Protein AF-0000000067871497 (afdb_homodimer)

InterPro domains:
  IPR001064 Beta/gamma crystallin [PF00030] (25-106)
  IPR001064 Beta/gamma crystallin [PF00030] (115-197)
  IPR001064 Beta/gamma crystallin [PR01367] (61-80)
  IPR001064 Beta/gamma crystallin [PR01367] (81-95)
  IPR001064 Beta/gamma crystallin [PR01367] (116-135)
  IPR001064 Beta/gamma crystallin [PR01367] (175-184)
  IPR001064 Beta/gamma crystallin [PS50915] (24-63)
  IPR001064 Beta/gamma crystallin [PS50915] (64-108)
  IPR001064 Beta/gamma crystallin [PS50915] (156-198)
  IPR001064 Beta/gamma crystallin [SM00247] (25-107)
  IPR001064 Beta/gamma crystallin [SM00247] (115-197)
  IPR011024 Gamma-crystallin-like [SSF49695] (24-198)
  IPR050252 Beta/Gamma-Crystallin [PTHR11818] (3-210)

Foldseek 3Di:
DPDPPPPDPPPPPPPPPVQVLPQWKKKFAQAFQRDHDIDIDRFWDQFCVVVVHPFTFWMATQAAFKKWAQDGRRDHFIWTRDHDIGRGQVSGDQAPPGSGTTIMGGDDWRDPWWKKKFAQAFQNDHDIDIDTPDWWQFCVVVPSHFFTFWMATQHAKKKFAQHGRRGHTIFIDDHDTGRGPVSRPDPGRGTTTMGGDDRCVPNVVPPDDDDPPDPPPPDPDPPDD/DDDPPPDDPPPPPPPPVVQVLPQWWKKFAQAFQRDHDIDIDRFWFQFCVVVVHPFTFWMATQFAFKKWAQHGRRDHFIWTRDHDIGRGQVSGDQAPPGSGTTIMGGDDWRDPWWKKKFAQAFQNDHDIDIDTPDWWQFCVVVPSHFFTFWMATCHAKKKFAQHGRRGHTIFIDDHDTGRGPVSRPDPGRGTTTMGGDDRCVPNVVPPDDDDPPDPPPPDPDPPDD

pLDDT: mean 84.12, std 22.43, range [24.81, 98.75]

Organism: Xenopus laevis (NCBI:txid8355)

Sequence (450 aa):
MSEPQSTPEQMASGKSHGGIGGNYKITLYELENFQGKKCELTGECQNLSEKGLDKVGSIKVESGPWLSFERQSYGGEQFVLEKGDYPRWDTWSNSHRSDYVMSIRPLNIDSAEHKIHLFENAGYNGRKMEIVEEDVPSLWGHGFQDRVSSIKVLNGIWVGYEYPGYRGRQYVFEKNEYQHWNDWEANQPKIQSVRRIRDMQWHKRGCFTGTPAAAPIPAPAPISSMSEPQSTPEQMASGKSHGGIGGNYKITLYELENFQGKKCELTGECQNLSEKGLDKVGSIKVESGPWLSFERQSYGGEQFVLEKGDYPRWDTWSNSHRSDYVMSIRPLNIDSAEHKIHLFENAGYNGRKMEIVEEDVPSLWGHGFQDRVSSIKVLNGIWVGYEYPGYRGRQYVFEKNEYQHWNDWEANQPKIQSVRRIRDMQWHKRGCFTGTPAAAPIPAPAPISS

Radius of gyration: 26.12 Å; Cα contacts (8 Å, |Δi|>4): 1152; chains: 2; bounding box: 111×98×59 Å

Structure (mmCIF, N/CA/C/O backbone):
data_AF-0000000067871497-model_v1
#
loop_
_entity.id
_entity.type
_entity.pdbx_description
1 polymer 'Beta-crystallin B3'
#
loop_
_atom_site.group_PDB
_atom_site.id
_atom_site.type_symbol
_atom_site.label_atom_id
_atom_site.label_alt_id
_atom_site.label_comp_id
_atom_site.label_asym_id
_atom_site.label_entity_id
_atom_site.label_seq_id
_atom_site.pdbx_PDB_ins_code
_atom_site.Cartn_x
_atom_site.Cartn_y
_atom_site.Cartn_z
_atom_site.occupancy
_atom_site.B_iso_or_equiv
_atom_site.auth_seq_id
_atom_site.auth_comp_id
_atom_site.auth_asym_id
_atom_site.auth_atom_id
_atom_site.pdbx_PDB_model_num
ATOM 1 N N . MET A 1 1 ? 47.438 -45.906 -22.75 1 28.06 1 MET A N 1
ATOM 2 C CA . MET A 1 1 ? 46.156 -46.594 -22.469 1 28.06 1 MET A CA 1
ATOM 3 C C . MET A 1 1 ? 45.5 -45.969 -21.234 1 28.06 1 MET A C 1
ATOM 5 O O . MET A 1 1 ? 45.469 -46.594 -20.172 1 28.06 1 MET A O 1
ATOM 9 N N . SER A 1 2 ? 45.688 -44.656 -21 1 33.44 2 SER A N 1
ATOM 10 C CA . SER A 1 2 ? 45.312 -43.812 -19.859 1 33.44 2 SER A CA 1
ATOM 11 C C . SER A 1 2 ? 43.812 -43.875 -19.594 1 33.44 2 SER A C 1
ATOM 13 O O . SER A 1 2 ? 43 -43.781 -20.531 1 33.44 2 SER A O 1
ATOM 15 N N . GLU A 1 3 ? 43.375 -44.562 -18.5 1 34 3 GLU A N 1
ATOM 16 C CA . GLU A 1 3 ? 42.031 -44.875 -18.062 1 34 3 GLU A CA 1
ATOM 17 C C . GLU A 1 3 ? 41.188 -43.594 -17.859 1 34 3 GLU A C 1
ATOM 19 O O . GLU A 1 3 ? 41.625 -42.656 -17.203 1 34 3 GLU A O 1
ATOM 24 N N . PRO A 1 4 ? 40.219 -43.25 -18.734 1 35.59 4 PRO A N 1
ATOM 25 C CA . PRO A 1 4 ? 39.406 -42.062 -18.672 1 35.59 4 PRO A CA 1
ATOM 26 C C . PRO A 1 4 ? 38.625 -41.969 -17.359 1 35.59 4 PRO A C 1
ATOM 28 O O . PRO A 1 4 ? 38.062 -42.938 -16.906 1 35.59 4 PRO A O 1
ATOM 31 N N . GLN A 1 5 ? 39.094 -41.25 -16.328 1 32.62 5 GLN A N 1
ATOM 32 C CA . GLN A 1 5 ? 38.438 -41.062 -15.023 1 32.62 5 GLN A CA 1
ATOM 33 C C . GLN A 1 5 ? 37.031 -40.562 -15.18 1 32.62 5 GLN A C 1
ATOM 35 O O . GLN A 1 5 ? 36.781 -39.562 -15.852 1 32.62 5 GLN A O 1
ATOM 40 N N . SER A 1 6 ? 36 -41.438 -15.148 1 31.33 6 SER A N 1
ATOM 41 C CA . SER A 1 6 ? 34.562 -41.25 -15.195 1 31.33 6 SER A CA 1
ATOM 42 C C . SER A 1 6 ? 34.094 -40.281 -14.109 1 31.33 6 SER A C 1
ATOM 44 O O . SER A 1 6 ? 34.406 -40.5 -12.93 1 31.33 6 SER A O 1
ATOM 46 N N . THR A 1 7 ? 34.156 -38.969 -14.344 1 31.22 7 THR A N 1
ATOM 47 C CA . THR A 1 7 ? 33.719 -37.969 -13.391 1 31.22 7 THR A CA 1
ATOM 48 C C . THR A 1 7 ? 32.312 -38.281 -12.844 1 31.22 7 THR A C 1
ATOM 50 O O . THR A 1 7 ? 31.406 -38.562 -13.617 1 31.22 7 THR A O 1
ATOM 53 N N . PRO A 1 8 ? 32.125 -38.625 -11.508 1 30.03 8 PRO A N 1
ATOM 54 C CA . PRO A 1 8 ? 30.859 -39 -10.875 1 30.03 8 PRO A CA 1
ATOM 55 C C . PRO A 1 8 ? 29.766 -37.969 -11.094 1 30.03 8 PRO A C 1
ATOM 57 O O . PRO A 1 8 ? 30.062 -36.781 -11.273 1 30.03 8 PRO A O 1
ATOM 60 N N . GLU A 1 9 ? 28.609 -38.312 -11.719 1 27.06 9 GLU A N 1
ATOM 61 C CA . GLU A 1 9 ? 27.328 -37.625 -11.898 1 27.06 9 GLU A CA 1
ATOM 62 C C . GLU A 1 9 ? 26.781 -37.125 -10.57 1 27.06 9 GLU A C 1
ATOM 64 O O . GLU A 1 9 ? 26.484 -37.906 -9.672 1 27.06 9 GLU A O 1
ATOM 69 N N . GLN A 1 10 ? 27.297 -36 -9.977 1 27.75 10 GLN A N 1
ATOM 70 C CA . GLN A 1 10 ? 26.719 -35.406 -8.773 1 27.75 10 GLN A CA 1
ATOM 71 C C . GLN A 1 10 ? 25.203 -35.344 -8.875 1 27.75 10 GLN A C 1
ATOM 73 O O . GLN A 1 10 ? 24.656 -34.844 -9.859 1 27.75 10 GLN A O 1
ATOM 78 N N . MET A 1 11 ? 24.469 -36.219 -8.188 1 24.81 11 MET A N 1
ATOM 79 C CA . MET A 1 11 ? 23.031 -36.25 -7.973 1 24.81 11 MET A CA 1
ATOM 80 C C . MET A 1 11 ? 22.5 -34.906 -7.52 1 24.81 11 MET A C 1
ATOM 82 O O . MET A 1 11 ? 23.031 -34.312 -6.57 1 24.81 11 MET A O 1
ATOM 86 N N . ALA A 1 12 ? 22 -34.062 -8.359 1 29.12 12 ALA A N 1
ATOM 87 C CA . ALA A 1 12 ? 21.203 -32.844 -8.078 1 29.12 12 ALA A CA 1
ATOM 88 C C . ALA A 1 12 ? 20.125 -33.156 -7.047 1 29.12 12 ALA A C 1
ATOM 90 O O . ALA A 1 12 ? 19.141 -33.844 -7.34 1 29.12 12 ALA A O 1
ATOM 91 N N . SER A 1 13 ? 20.469 -33.562 -5.824 1 29.59 13 SER A N 1
ATOM 92 C CA . SER A 1 13 ? 19.391 -33.656 -4.844 1 29.59 13 SER A CA 1
ATOM 93 C C . SER A 1 13 ? 18.578 -32.344 -4.797 1 29.59 13 SER A C 1
ATOM 95 O O . SER A 1 13 ? 19.062 -31.344 -4.281 1 29.59 13 SER A O 1
ATOM 97 N N . GLY A 1 14 ? 18.016 -31.906 -5.801 1 28.64 14 GLY A N 1
ATOM 98 C CA . GLY A 1 14 ? 17.047 -30.844 -5.641 1 28.64 14 GLY A CA 1
ATOM 99 C C . GLY A 1 14 ? 16.062 -31.109 -4.512 1 28.64 14 GLY A C 1
ATOM 100 O O . GLY A 1 14 ? 15.219 -32 -4.605 1 28.64 14 GLY A O 1
ATOM 101 N N . LYS A 1 15 ? 16.562 -31.188 -3.25 1 31.14 15 LYS A N 1
ATOM 102 C CA . LYS A 1 15 ? 15.617 -31.266 -2.133 1 31.14 15 LYS A CA 1
ATOM 103 C C . LYS A 1 15 ? 14.375 -30.422 -2.406 1 31.14 15 LYS A C 1
ATOM 105 O O . LYS A 1 15 ? 14.461 -29.219 -2.619 1 31.14 15 LYS A O 1
ATOM 110 N N . SER A 1 16 ? 13.391 -31.031 -2.965 1 32.53 16 SER A N 1
ATOM 111 C CA . SER A 1 16 ? 12.023 -30.531 -2.895 1 32.53 16 SER A CA 1
ATOM 112 C C . SER A 1 16 ? 11.625 -30.219 -1.457 1 32.53 16 SER A C 1
ATOM 114 O O . SER A 1 16 ? 11.492 -31.141 -0.636 1 32.53 16 SER A O 1
ATOM 116 N N . HIS A 1 17 ? 12.383 -29.5 -0.646 1 32.72 17 HIS A N 1
ATOM 117 C CA . HIS A 1 17 ? 11.797 -29.109 0.633 1 32.72 17 HIS A CA 1
ATOM 118 C C . HIS A 1 17 ? 10.281 -29 0.528 1 32.72 17 HIS A C 1
ATOM 120 O O . HIS A 1 17 ? 9.766 -28.203 -0.27 1 32.72 17 HIS A O 1
ATOM 126 N N . GLY A 1 18 ? 9.562 -30.094 0.738 1 33.31 18 GLY A N 1
ATOM 127 C CA . GLY A 1 18 ? 8.125 -30.219 0.965 1 33.31 18 GLY A CA 1
ATOM 128 C C . GLY A 1 18 ? 7.59 -29.188 1.944 1 33.31 18 GLY A C 1
ATOM 129 O O . GLY A 1 18 ? 7.52 -29.453 3.148 1 33.31 18 GLY A O 1
ATOM 130 N N . GLY A 1 19 ? 8.094 -28.047 2.188 1 36.47 19 GLY A N 1
ATOM 131 C CA . GLY A 1 19 ? 7.387 -27.125 3.059 1 36.47 19 GLY A CA 1
ATOM 132 C C . GLY A 1 19 ? 5.879 -27.266 2.969 1 36.47 19 GLY A C 1
ATOM 133 O O . GLY A 1 19 ? 5.359 -27.859 2.027 1 36.47 19 GLY A O 1
ATOM 134 N N . ILE A 1 20 ? 5.109 -27.156 4.117 1 42.38 20 ILE A N 1
ATOM 135 C CA . ILE A 1 20 ? 3.65 -27.125 4.047 1 42.38 20 ILE A CA 1
ATOM 136 C C . ILE A 1 20 ? 3.211 -26.516 2.719 1 42.38 20 ILE A C 1
ATOM 138 O O . ILE A 1 20 ? 3.422 -25.328 2.479 1 42.38 20 ILE A O 1
ATOM 142 N N . GLY A 1 21 ? 3.523 -27 1.634 1 49.25 21 GLY A N 1
ATOM 143 C CA . GLY A 1 21 ? 3.221 -26.688 0.246 1 49.25 21 GLY A CA 1
ATOM 144 C C . GLY A 1 21 ? 1.86 -26.047 0.062 1 49.25 21 GLY A C 1
ATOM 145 O O . GLY A 1 21 ? 0.841 -26.734 0.018 1 49.25 21 GLY A O 1
ATOM 146 N N . GLY A 1 22 ? 1.587 -25 0.754 1 59.25 22 GLY A N 1
ATOM 147 C CA . GLY A 1 22 ? 0.305 -24.328 0.605 1 59.25 22 GLY A CA 1
ATOM 148 C C . GLY A 1 22 ? -0.229 -24.375 -0.814 1 59.25 22 GLY A C 1
ATOM 149 O O . GLY A 1 22 ? 0.525 -24.609 -1.76 1 59.25 22 GLY A O 1
ATOM 150 N N . ASN A 1 23 ? -1.422 -24.797 -1.04 1 82.75 23 ASN A N 1
ATOM 151 C CA . ASN A 1 23 ? -2.178 -24.828 -2.287 1 82.75 23 ASN A CA 1
ATOM 152 C C . ASN A 1 23 ? -2.178 -23.469 -2.969 1 82.75 23 ASN A C 1
ATOM 154 O O . ASN A 1 23 ? -2.82 -22.531 -2.492 1 82.75 23 ASN A O 1
ATOM 158 N N . TYR A 1 24 ? -1.081 -23.203 -3.824 1 94.56 24 TYR A N 1
ATOM 159 C CA . TYR A 1 24 ? -1.04 -21.969 -4.613 1 94.56 24 TYR A CA 1
ATOM 160 C C . TYR A 1 24 ? -1.771 -22.156 -5.938 1 94.56 24 TYR A C 1
ATOM 162 O O . TYR A 1 24 ? -1.688 -23.203 -6.562 1 94.56 24 TYR A O 1
ATOM 170 N N . LYS A 1 25 ? -2.51 -21.172 -6.309 1 97.5 25 LYS A N 1
ATOM 171 C CA . LYS A 1 25 ? -3.24 -21.219 -7.57 1 97.5 25 LYS A CA 1
ATOM 172 C C . LYS A 1 25 ? -3.428 -19.812 -8.141 1 97.5 25 LYS A C 1
ATOM 174 O O . LYS A 1 25 ? -3.912 -18.906 -7.445 1 97.5 25 LYS A O 1
ATOM 179 N N . ILE A 1 26 ? -3.01 -19.609 -9.328 1 98.06 26 ILE A N 1
ATOM 180 C CA . ILE A 1 26 ? -3.117 -18.328 -10 1 98.06 26 ILE A CA 1
ATOM 181 C C . ILE A 1 26 ? -3.488 -18.531 -11.469 1 98.06 26 ILE A C 1
ATOM 183 O O . ILE A 1 26 ? -3.027 -19.484 -12.102 1 98.06 26 ILE A O 1
ATOM 187 N N . THR A 1 27 ? -4.359 -17.703 -12 1 98.75 27 THR A N 1
ATOM 188 C CA . THR A 1 27 ? -4.73 -17.734 -13.414 1 98.75 27 THR A CA 1
ATOM 189 C C . THR A 1 27 ? -4.359 -16.422 -14.094 1 98.75 27 THR A C 1
ATOM 191 O O . THR A 1 27 ? -4.746 -15.352 -13.641 1 98.75 27 THR A O 1
ATOM 194 N N . LEU A 1 28 ? -3.596 -16.516 -15.172 1 98.62 28 LEU A N 1
ATOM 195 C CA . LEU A 1 28 ? -3.182 -15.367 -15.969 1 98.62 28 LEU A CA 1
ATOM 196 C C . LEU A 1 28 ? -3.928 -15.328 -17.297 1 98.62 28 LEU A C 1
ATOM 198 O O . LEU A 1 28 ? -4.137 -16.375 -17.922 1 98.62 28 LEU A O 1
ATOM 202 N N . TYR A 1 29 ? -4.34 -14.156 -17.672 1 98.5 29 TYR A N 1
ATOM 203 C CA . TYR A 1 29 ? -5.066 -13.984 -18.922 1 98.5 29 TYR A CA 1
ATOM 204 C C . TYR A 1 29 ? -4.312 -13.062 -19.875 1 98.5 29 TYR A C 1
ATOM 206 O O . TYR A 1 29 ? -3.689 -12.094 -19.438 1 98.5 29 TYR A O 1
ATOM 214 N N . GLU A 1 30 ? -4.477 -13.305 -21.141 1 97.31 30 GLU A N 1
ATOM 215 C CA . GLU A 1 30 ? -3.799 -12.547 -22.188 1 97.31 30 GLU A CA 1
ATOM 216 C C . GLU A 1 30 ? -4.363 -11.133 -22.297 1 97.31 30 GLU A C 1
ATOM 218 O O . GLU A 1 30 ? -3.621 -10.18 -22.547 1 97.31 30 GLU A O 1
ATOM 223 N N . LEU A 1 31 ? -5.641 -10.977 -22.156 1 97.75 31 LEU A N 1
ATOM 224 C CA . LEU A 1 31 ? -6.301 -9.688 -22.328 1 97.75 31 LEU A CA 1
ATOM 225 C C . LEU A 1 31 ? -6.824 -9.156 -21 1 97.75 31 LEU A C 1
ATOM 227 O O . LEU A 1 31 ? -6.852 -9.883 -20 1 97.75 31 LEU A O 1
ATOM 231 N N . GLU A 1 32 ? -7.184 -7.887 -20.938 1 97.88 32 GLU A N 1
ATOM 232 C CA . GLU A 1 32 ? -7.766 -7.27 -19.75 1 97.88 32 GLU A CA 1
ATOM 233 C C . GLU A 1 32 ? -9.125 -7.875 -19.422 1 97.88 32 GLU A C 1
ATOM 235 O O . GLU A 1 32 ? -9.75 -8.516 -20.281 1 97.88 32 GLU A O 1
ATOM 240 N N . ASN A 1 33 ? -9.523 -7.801 -18.219 1 98.31 33 ASN A N 1
ATOM 241 C CA . ASN A 1 33 ? -10.828 -8.211 -17.719 1 98.31 33 ASN A CA 1
ATOM 242 C C . ASN A 1 33 ? -11.062 -9.703 -17.906 1 98.31 33 ASN A C 1
ATOM 244 O O . ASN A 1 33 ? -12.156 -10.133 -18.281 1 98.31 33 ASN A O 1
ATOM 248 N N . PHE A 1 34 ? -10 -10.367 -17.766 1 98.19 34 PHE A N 1
ATOM 249 C CA . PHE A 1 34 ? -10.016 -11.828 -17.688 1 98.19 34 PHE A CA 1
ATOM 250 C C . PHE A 1 34 ? -10.523 -12.438 -18.984 1 98.19 34 PHE A C 1
ATOM 252 O O . PHE A 1 34 ? -11.336 -13.367 -18.969 1 98.19 34 PHE A O 1
ATOM 259 N N . GLN A 1 35 ? -10.172 -11.852 -20.016 1 98.06 35 GLN A N 1
ATOM 260 C CA . GLN A 1 35 ? -10.539 -12.328 -21.359 1 98.06 35 GLN A CA 1
ATOM 261 C C . GLN A 1 35 ? -9.336 -12.906 -22.078 1 98.06 35 GLN A C 1
ATOM 263 O O . GLN A 1 35 ? -8.195 -12.742 -21.641 1 98.06 35 GLN A O 1
ATOM 268 N N . GLY A 1 36 ? -9.586 -13.781 -23.141 1 97.12 36 GLY A N 1
ATOM 269 C CA . GLY A 1 36 ? -8.539 -14.336 -23.984 1 97.12 36 GLY A CA 1
ATOM 270 C C . GLY A 1 36 ? -7.973 -15.641 -23.453 1 97.12 36 GLY A C 1
ATOM 271 O O . GLY A 1 36 ? -8.586 -16.281 -22.609 1 97.12 36 GLY A O 1
ATOM 272 N N . LYS A 1 37 ? -6.789 -15.984 -24 1 96.69 37 LYS A N 1
ATOM 273 C CA . LYS A 1 37 ? -6.102 -17.203 -23.562 1 96.69 37 LYS A CA 1
ATOM 274 C C . LYS A 1 37 ? -5.738 -17.109 -22.078 1 96.69 37 LYS A C 1
ATOM 276 O O . LYS A 1 37 ? -5.359 -16.047 -21.594 1 96.69 37 LYS A O 1
ATOM 281 N N . LYS A 1 38 ? -5.871 -18.172 -21.422 1 96.81 38 LYS A N 1
ATOM 282 C CA . LYS A 1 38 ? -5.527 -18.172 -20 1 96.81 38 LYS A CA 1
ATOM 283 C C . LYS A 1 38 ? -4.512 -19.25 -19.672 1 96.81 38 LYS A C 1
ATOM 285 O O . LYS A 1 38 ? -4.344 -20.203 -20.438 1 96.81 38 LYS A O 1
ATOM 290 N N . CYS A 1 39 ? -3.814 -19.109 -18.625 1 97.25 39 CYS A N 1
ATOM 291 C CA . CYS A 1 39 ? -2.836 -20.047 -18.094 1 97.25 39 CYS A CA 1
ATOM 292 C C . CYS A 1 39 ? -2.992 -20.188 -16.578 1 97.25 39 CYS A C 1
ATOM 294 O O . CYS A 1 39 ? -2.967 -19.188 -15.859 1 97.25 39 CYS A O 1
ATOM 296 N N . GLU A 1 40 ? -3.191 -21.359 -16.141 1 97.5 40 GLU A N 1
ATOM 297 C CA . GLU A 1 40 ? -3.305 -21.641 -14.711 1 97.5 40 GLU A CA 1
ATOM 298 C C . GLU A 1 40 ? -1.997 -22.188 -14.148 1 97.5 40 GLU A C 1
ATOM 300 O O . GLU A 1 40 ? -1.411 -23.109 -14.719 1 97.5 40 GLU A O 1
ATOM 305 N N . LEU A 1 41 ? -1.566 -21.641 -13.094 1 97.69 41 LEU A N 1
ATOM 306 C CA . LEU A 1 41 ? -0.314 -22.078 -12.492 1 97.69 41 LEU A CA 1
ATOM 307 C C . LEU A 1 41 ? -0.515 -22.422 -11.023 1 97.69 41 LEU A C 1
ATOM 309 O O . LEU A 1 41 ? -1.299 -21.766 -10.328 1 97.69 41 LEU A O 1
ATOM 313 N N . THR A 1 42 ? 0.185 -23.406 -10.531 1 97.25 42 THR A N 1
ATOM 314 C CA . THR A 1 42 ? 0.222 -23.781 -9.117 1 97.25 42 THR A CA 1
ATOM 315 C C . THR A 1 42 ? 1.648 -23.719 -8.586 1 97.25 42 THR A C 1
ATOM 317 O O . THR A 1 42 ? 1.882 -23.969 -7.398 1 97.25 42 THR A O 1
ATOM 320 N N . GLY A 1 43 ? 2.541 -23.406 -9.438 1 96.75 43 GLY A N 1
ATOM 321 C CA . GLY A 1 43 ? 3.949 -23.266 -9.102 1 96.75 43 GLY A CA 1
ATOM 322 C C . GLY A 1 43 ? 4.648 -22.188 -9.922 1 96.75 43 GLY A C 1
ATOM 323 O O . GLY A 1 43 ? 4.004 -21.469 -10.688 1 96.75 43 GLY A O 1
ATOM 324 N N . GLU A 1 44 ? 5.867 -22.109 -9.758 1 97.56 44 GLU A N 1
ATOM 325 C CA . GLU A 1 44 ? 6.625 -21.016 -10.359 1 97.56 44 GLU A CA 1
ATOM 326 C C . GLU A 1 44 ? 6.719 -21.188 -11.875 1 97.56 44 GLU A C 1
ATOM 328 O O . GLU A 1 44 ? 6.566 -22.297 -12.391 1 97.56 44 GLU A O 1
ATOM 333 N N . CYS A 1 45 ? 6.887 -20.188 -12.562 1 98.19 45 CYS A N 1
ATOM 334 C CA . CYS A 1 45 ? 7.125 -20.125 -14 1 98.19 45 CYS A CA 1
ATOM 335 C C . CYS A 1 45 ? 8.125 -19.031 -14.344 1 98.19 45 CYS A C 1
ATOM 337 O O . CYS A 1 45 ? 7.84 -17.844 -14.172 1 98.19 45 CYS A O 1
ATOM 339 N N . GLN A 1 46 ? 9.258 -19.359 -14.914 1 97.88 46 GLN A N 1
ATOM 340 C CA . GLN A 1 46 ? 10.344 -18.438 -15.188 1 97.88 46 GLN A CA 1
ATOM 341 C C . GLN A 1 46 ? 10.125 -17.688 -16.5 1 97.88 46 GLN A C 1
ATOM 343 O O . GLN A 1 46 ? 10.781 -16.688 -16.766 1 97.88 46 GLN A O 1
ATOM 348 N N . ASN A 1 47 ? 9.273 -18.281 -17.359 1 97.94 47 ASN A N 1
ATOM 349 C CA . ASN A 1 47 ? 8.953 -17.703 -18.656 1 97.94 47 ASN A CA 1
ATOM 350 C C . ASN A 1 47 ? 7.516 -18 -19.062 1 97.94 47 ASN A C 1
ATOM 352 O O . ASN A 1 47 ? 7.223 -19.062 -19.609 1 97.94 47 ASN A O 1
ATOM 356 N N . LEU A 1 48 ? 6.699 -16.984 -18.969 1 97.19 48 LEU A N 1
ATOM 357 C CA . LEU A 1 48 ? 5.273 -17.172 -19.188 1 97.19 48 LEU A CA 1
ATOM 358 C C . LEU A 1 48 ? 4.992 -17.422 -20.672 1 97.19 48 LEU A C 1
ATOM 360 O O . LEU A 1 48 ? 3.957 -17.984 -21.031 1 97.19 48 LEU A O 1
ATOM 364 N N . SER A 1 49 ? 5.891 -17.016 -21.547 1 95.12 49 SER A N 1
ATOM 365 C CA . SER A 1 49 ? 5.719 -17.25 -22.969 1 95.12 49 SER A CA 1
ATOM 366 C C . SER A 1 49 ? 5.738 -18.75 -23.281 1 95.12 49 SER A C 1
ATOM 368 O O . SER A 1 49 ? 5.113 -19.188 -24.25 1 95.12 49 SER A O 1
ATOM 370 N N . GLU A 1 50 ? 6.473 -19.484 -22.516 1 95.06 50 GLU A N 1
ATOM 371 C CA . GLU A 1 50 ? 6.551 -20.922 -22.703 1 95.06 50 GLU A CA 1
ATOM 372 C C . GLU A 1 50 ? 5.207 -21.594 -22.406 1 95.06 50 GLU A C 1
ATOM 374 O O . GLU A 1 50 ? 4.969 -22.734 -22.828 1 95.06 50 GLU A O 1
ATOM 379 N N . LYS A 1 51 ? 4.422 -20.891 -21.688 1 93.69 51 LYS A N 1
ATOM 380 C CA . LYS A 1 51 ? 3.096 -21.406 -21.375 1 93.69 51 LYS A CA 1
ATOM 381 C C . LYS A 1 51 ? 2.051 -20.875 -22.344 1 93.69 51 LYS A C 1
ATOM 383 O O . LYS A 1 51 ? 0.851 -21.078 -22.156 1 93.69 51 LYS A O 1
ATOM 388 N N . GLY A 1 52 ? 2.539 -20.141 -23.375 1 91.44 52 GLY A N 1
ATOM 389 C CA . GLY A 1 52 ? 1.648 -19.688 -24.422 1 91.44 52 GLY A CA 1
ATOM 390 C C . GLY A 1 52 ? 1.131 -18.266 -24.203 1 91.44 52 GLY A C 1
ATOM 391 O O . GLY A 1 52 ? 0.228 -17.812 -24.906 1 91.44 52 GLY A O 1
ATOM 392 N N . LEU A 1 53 ? 1.589 -17.578 -23.188 1 93.94 53 LEU A N 1
ATOM 393 C CA . LEU A 1 53 ? 1.141 -16.219 -22.906 1 93.94 53 LEU A CA 1
ATOM 394 C C . LEU A 1 53 ? 2.236 -15.203 -23.234 1 93.94 53 LEU A C 1
ATOM 396 O O . LEU A 1 53 ? 3.195 -15.062 -22.469 1 93.94 53 LEU A O 1
ATOM 400 N N . ASP A 1 54 ? 2.072 -14.508 -24.328 1 90.31 54 ASP A N 1
ATOM 401 C CA . ASP A 1 54 ? 3.053 -13.492 -24.719 1 90.31 54 ASP A CA 1
ATOM 402 C C . ASP A 1 54 ? 2.855 -12.211 -23.922 1 90.31 54 ASP A C 1
ATOM 404 O O . ASP A 1 54 ? 3.799 -11.438 -23.734 1 90.31 54 ASP A O 1
ATOM 408 N N . LYS A 1 55 ? 1.638 -12.031 -23.531 1 95.06 55 LYS A N 1
ATOM 409 C CA . LYS A 1 55 ? 1.294 -10.852 -22.734 1 95.06 55 LYS A CA 1
ATOM 410 C C . LYS A 1 55 ? 0.263 -11.188 -21.672 1 95.06 55 LYS A C 1
ATOM 412 O O . LYS A 1 55 ? -0.592 -12.055 -21.875 1 95.06 55 LYS A O 1
ATOM 417 N N . VAL A 1 56 ? 0.466 -10.555 -20.578 1 97.88 56 VAL A N 1
ATOM 418 C CA . VAL A 1 56 ? -0.512 -10.734 -19.516 1 97.88 56 VAL A CA 1
ATOM 419 C C . VAL A 1 56 ? -1.334 -9.453 -19.344 1 97.88 56 VAL A C 1
ATOM 421 O O . VAL A 1 56 ? -0.778 -8.375 -19.125 1 97.88 56 VAL A O 1
ATOM 424 N N . GLY A 1 57 ? -2.648 -9.617 -19.453 1 98 57 GLY A N 1
ATOM 425 C CA . GLY A 1 57 ? -3.508 -8.453 -19.359 1 98 57 GLY A CA 1
ATOM 426 C C . GLY A 1 57 ? -4.285 -8.383 -18.062 1 98 57 GLY A C 1
ATOM 427 O O . GLY A 1 57 ? -4.738 -7.309 -17.656 1 98 57 GLY A O 1
ATOM 428 N N . SER A 1 58 ? -4.547 -9.508 -17.484 1 98.62 58 SER A N 1
ATOM 429 C CA . SER A 1 58 ? -5.266 -9.578 -16.219 1 98.62 58 SER A CA 1
ATOM 430 C C . SER A 1 58 ? -4.891 -10.836 -15.445 1 98.62 58 SER A C 1
ATOM 432 O O . SER A 1 58 ? -4.34 -11.781 -16.016 1 98.62 58 SER A O 1
ATOM 434 N N . ILE A 1 59 ? -5.113 -10.828 -14.164 1 98.62 59 ILE A N 1
ATOM 435 C CA . ILE A 1 59 ? -4.648 -11.906 -13.305 1 98.62 59 ILE A CA 1
ATOM 436 C C . ILE A 1 59 ? -5.695 -12.188 -12.227 1 98.62 59 ILE A C 1
ATOM 438 O O . ILE A 1 59 ? -6.262 -11.258 -11.648 1 98.62 59 ILE A O 1
ATOM 442 N N . LYS A 1 60 ? -5.934 -13.414 -11.984 1 98.31 60 LYS A N 1
ATOM 443 C CA . LYS A 1 60 ? -6.73 -13.852 -10.844 1 98.31 60 LYS A CA 1
ATOM 444 C C . LYS A 1 60 ? -5.898 -14.703 -9.883 1 98.31 60 LYS A C 1
ATOM 446 O O . LYS A 1 60 ? -5.375 -15.75 -10.273 1 98.31 60 LYS A O 1
ATOM 451 N N . VAL A 1 61 ? -5.77 -14.234 -8.68 1 97.5 61 VAL A N 1
ATOM 452 C CA . VAL A 1 61 ? -5.09 -15.023 -7.66 1 97.5 61 VAL A CA 1
ATOM 453 C C . VAL A 1 61 ? -6.117 -15.727 -6.777 1 97.5 61 VAL A C 1
ATOM 455 O O . VAL A 1 61 ? -6.793 -15.094 -5.969 1 97.5 61 VAL A O 1
ATOM 458 N N . GLU A 1 62 ? -6.203 -16.984 -6.922 1 95.12 62 GLU A N 1
ATOM 459 C CA . GLU A 1 62 ? -7.148 -17.766 -6.133 1 95.12 62 GLU A CA 1
ATOM 460 C C . GLU A 1 62 ? -6.543 -18.172 -4.789 1 95.12 62 GLU A C 1
ATOM 462 O O . GLU A 1 62 ? -7.242 -18.188 -3.773 1 95.12 62 GLU A O 1
ATOM 467 N N . SER A 1 63 ? -5.391 -18.547 -4.801 1 93.88 63 SER A N 1
ATOM 468 C CA . SER A 1 63 ? -4.617 -18.875 -3.607 1 93.88 63 SER A CA 1
ATOM 469 C C . SER A 1 63 ? -3.203 -18.312 -3.695 1 93.88 63 SER A C 1
ATOM 471 O O . SER A 1 63 ? -2.475 -18.609 -4.648 1 93.88 63 SER A O 1
ATOM 473 N N . GLY A 1 64 ? -2.812 -17.484 -2.74 1 93 64 GLY A N 1
ATOM 474 C CA . GLY A 1 64 ? -1.522 -16.812 -2.746 1 93 64 GLY A CA 1
ATOM 475 C C . GLY A 1 64 ? -0.937 -16.641 -1.358 1 93 64 GLY A C 1
ATOM 476 O O . GLY A 1 64 ? -1.34 -17.312 -0.415 1 93 64 GLY A O 1
ATOM 477 N N . PRO A 1 65 ? -0.066 -15.633 -1.341 1 95.5 65 PRO A N 1
ATOM 478 C CA . PRO A 1 65 ? 0.368 -14.594 -2.279 1 95.5 65 PRO A CA 1
ATOM 479 C C . PRO A 1 65 ? 1.396 -15.102 -3.287 1 95.5 65 PRO A C 1
ATOM 481 O O . PRO A 1 65 ? 2.053 -16.109 -3.045 1 95.5 65 PRO A O 1
ATOM 484 N N . TRP A 1 66 ? 1.495 -14.359 -4.48 1 97.94 66 TRP A N 1
ATOM 485 C CA . TRP A 1 66 ? 2.463 -14.609 -5.543 1 97.94 66 TRP A CA 1
ATOM 486 C C . TRP A 1 66 ? 3.371 -13.398 -5.746 1 97.94 66 TRP A C 1
ATOM 488 O O . TRP A 1 66 ? 3.051 -12.297 -5.305 1 97.94 66 TRP A O 1
ATOM 498 N N . LEU A 1 67 ? 4.512 -13.609 -6.285 1 98.31 67 LEU A N 1
ATOM 499 C CA . LEU A 1 67 ? 5.398 -12.547 -6.738 1 98.31 67 LEU A CA 1
ATOM 500 C C . LEU A 1 67 ? 5.602 -12.625 -8.25 1 98.31 67 LEU A C 1
ATOM 502 O O . LEU A 1 67 ? 6.02 -13.656 -8.773 1 98.31 67 LEU A O 1
ATOM 506 N N . SER A 1 68 ? 5.203 -11.594 -8.945 1 98.38 68 SER A N 1
ATOM 507 C CA . SER A 1 68 ? 5.406 -11.531 -10.391 1 98.38 68 SER A CA 1
ATOM 508 C C . SER A 1 68 ? 6.527 -10.555 -10.742 1 98.38 68 SER A C 1
ATOM 510 O O . SER A 1 68 ? 6.883 -9.695 -9.938 1 98.38 68 SER A O 1
ATOM 512 N N . PHE A 1 69 ? 7.059 -10.766 -11.961 1 98 69 PHE A N 1
ATOM 513 C CA . PHE A 1 69 ? 8.219 -9.984 -12.375 1 98 69 PHE A CA 1
ATOM 514 C C . PHE A 1 69 ? 8.031 -9.453 -13.797 1 98 69 PHE A C 1
ATOM 516 O O . PHE A 1 69 ? 7.441 -10.125 -14.641 1 98 69 PHE A O 1
ATOM 523 N N . GLU A 1 70 ? 8.586 -8.281 -13.938 1 97.06 70 GLU A N 1
ATOM 524 C CA . GLU A 1 70 ? 8.531 -7.598 -15.227 1 97.06 70 GLU A CA 1
ATOM 525 C C . GLU A 1 70 ? 9.219 -8.422 -16.312 1 97.06 70 GLU A C 1
ATOM 527 O O . GLU A 1 70 ? 8.711 -8.516 -17.438 1 97.06 70 GLU A O 1
ATOM 532 N N . ARG A 1 71 ? 10.297 -9 -16 1 97.06 71 ARG A N 1
ATOM 533 C CA . ARG A 1 71 ? 11.102 -9.711 -16.984 1 97.06 71 ARG A CA 1
ATOM 534 C C . ARG A 1 71 ? 11.148 -11.203 -16.688 1 97.06 71 ARG A C 1
ATOM 536 O O . ARG A 1 71 ? 10.672 -11.648 -15.641 1 97.06 71 ARG A O 1
ATOM 543 N N . GLN A 1 72 ? 11.656 -11.969 -17.609 1 97.12 72 GLN A N 1
ATOM 544 C CA . GLN A 1 72 ? 11.852 -13.398 -17.438 1 97.12 72 GLN A CA 1
ATOM 545 C C . GLN A 1 72 ? 12.875 -13.688 -16.344 1 97.12 72 GLN A C 1
ATOM 547 O O . GLN A 1 72 ? 13.602 -12.797 -15.914 1 97.12 72 GLN A O 1
ATOM 552 N N . SER A 1 73 ? 12.773 -14.93 -15.844 1 97.88 73 SER A N 1
ATOM 553 C CA . SER A 1 73 ? 13.719 -15.438 -14.859 1 97.88 73 SER A CA 1
ATOM 554 C C . SER A 1 73 ? 13.797 -14.523 -13.641 1 97.88 73 SER A C 1
ATOM 556 O O . SER A 1 73 ? 14.891 -14.211 -13.156 1 97.88 73 SER A O 1
ATOM 558 N N . TYR A 1 74 ? 12.664 -13.969 -13.273 1 97.31 74 TYR A N 1
ATOM 559 C CA . TYR A 1 74 ? 12.453 -13.242 -12.031 1 97.31 74 TYR A CA 1
ATOM 560 C C . TYR A 1 74 ? 13.266 -11.945 -12.016 1 97.31 74 TYR A C 1
ATOM 562 O O . TYR A 1 74 ? 13.812 -11.562 -10.984 1 97.31 74 TYR A O 1
ATOM 570 N N . GLY A 1 75 ? 13.359 -11.312 -13.234 1 96.44 75 GLY A N 1
ATOM 571 C CA . GLY A 1 75 ? 14.078 -10.055 -13.344 1 96.44 75 GLY A CA 1
ATOM 572 C C . GLY A 1 75 ? 13.172 -8.844 -13.414 1 96.44 75 GLY A C 1
ATOM 573 O O . GLY A 1 75 ? 11.961 -8.984 -13.602 1 96.44 75 GLY A O 1
ATOM 574 N N . GLY A 1 76 ? 13.758 -7.617 -13.141 1 95.81 76 GLY A N 1
ATOM 575 C CA . GLY A 1 76 ? 13.031 -6.371 -13.312 1 95.81 76 GLY A CA 1
ATOM 576 C C . GLY A 1 76 ? 12.164 -6.016 -12.125 1 95.81 76 GLY A C 1
ATOM 577 O O . GLY A 1 76 ? 12.438 -6.445 -11 1 95.81 76 GLY A O 1
ATOM 578 N N . GLU A 1 77 ? 11.164 -5.211 -12.406 1 96.44 77 GLU A N 1
ATOM 579 C CA . GLU A 1 77 ? 10.281 -4.75 -11.336 1 96.44 77 GLU A CA 1
ATOM 580 C C . GLU A 1 77 ? 9.461 -5.898 -10.758 1 96.44 77 GLU A C 1
ATOM 582 O O . GLU A 1 77 ? 9.062 -6.809 -11.484 1 96.44 77 GLU A O 1
ATOM 587 N N . GLN A 1 78 ? 9.211 -5.844 -9.516 1 97.75 78 GLN A N 1
ATOM 588 C CA . GLN A 1 78 ? 8.469 -6.879 -8.797 1 97.75 78 GLN A CA 1
ATOM 589 C C . GLN A 1 78 ? 7.055 -6.414 -8.461 1 97.75 78 GLN A C 1
ATOM 591 O O . GLN A 1 78 ? 6.836 -5.234 -8.172 1 97.75 78 GLN A O 1
ATOM 596 N N . PHE A 1 79 ? 6.137 -7.359 -8.484 1 97.94 79 PHE A N 1
ATOM 597 C CA . PHE A 1 79 ? 4.75 -7.07 -8.141 1 97.94 79 PHE A CA 1
ATOM 598 C C . PHE A 1 79 ? 4.195 -8.133 -7.203 1 97.94 79 PHE A C 1
ATOM 600 O O . PHE A 1 79 ? 4.047 -9.297 -7.59 1 97.94 79 PHE A O 1
ATOM 607 N N . VAL A 1 80 ? 3.904 -7.746 -5.961 1 98.19 80 VAL A N 1
ATOM 608 C CA . VAL A 1 80 ? 3.268 -8.672 -5.027 1 98.19 80 VAL A CA 1
ATOM 609 C C . VAL A 1 80 ? 1.788 -8.82 -5.375 1 98.19 80 VAL A C 1
ATOM 611 O O . VAL A 1 80 ? 1.083 -7.82 -5.555 1 98.19 80 VAL A O 1
ATOM 614 N N . LEU A 1 81 ? 1.388 -10.047 -5.508 1 97.94 81 LEU A N 1
ATOM 615 C CA . LEU A 1 81 ? -0.006 -10.336 -5.828 1 97.94 81 LEU A CA 1
ATOM 616 C C . LEU A 1 81 ? -0.681 -11.094 -4.691 1 97.94 81 LEU A C 1
ATOM 618 O O . LEU A 1 81 ? -0.494 -12.305 -4.551 1 97.94 81 LEU A O 1
ATOM 622 N N . GLU A 1 82 ? -1.479 -10.367 -3.914 1 95.81 82 GLU A N 1
ATOM 623 C CA . GLU A 1 82 ? -2.332 -11 -2.91 1 95.81 82 GLU A CA 1
ATOM 624 C C . GLU A 1 82 ? -3.555 -11.641 -3.553 1 95.81 82 GLU A C 1
ATOM 626 O O . GLU A 1 82 ? -3.838 -11.414 -4.73 1 95.81 82 GLU A O 1
ATOM 631 N N . LYS A 1 83 ? -4.23 -12.469 -2.773 1 95.38 83 LYS A N 1
ATOM 632 C CA . LYS A 1 83 ? -5.473 -13.047 -3.277 1 95.38 83 LYS A CA 1
ATOM 633 C C . LYS A 1 83 ? -6.414 -11.961 -3.793 1 95.38 83 LYS A C 1
ATOM 635 O O . LYS A 1 83 ? -6.59 -10.922 -3.148 1 95.38 83 LYS A O 1
ATOM 640 N N . GLY A 1 84 ? -6.969 -12.172 -4.973 1 95.94 84 GLY A N 1
ATOM 641 C CA . GLY A 1 84 ? -7.91 -11.211 -5.523 1 95.94 84 GLY A CA 1
ATOM 642 C C . GLY A 1 84 ? -7.832 -11.094 -7.035 1 95.94 84 GLY A C 1
ATOM 643 O O . GLY A 1 84 ? -7.152 -11.891 -7.688 1 95.94 84 GLY A O 1
ATOM 644 N N . ASP A 1 85 ? -8.602 -10.156 -7.562 1 96.75 85 ASP A N 1
ATOM 645 C CA . ASP A 1 85 ? -8.719 -9.93 -9 1 96.75 85 ASP A CA 1
ATOM 646 C C . ASP A 1 85 ? -7.93 -8.695 -9.43 1 96.75 85 ASP A C 1
ATOM 648 O O . ASP A 1 85 ? -8.039 -7.641 -8.812 1 96.75 85 ASP A O 1
ATOM 652 N N . TYR A 1 86 ? -7.145 -8.852 -10.43 1 98.06 86 TYR A N 1
ATOM 653 C CA . TYR A 1 86 ? -6.398 -7.781 -11.086 1 98.06 86 TYR A CA 1
ATOM 654 C C . TYR A 1 86 ? -6.793 -7.66 -12.555 1 98.06 86 TYR A C 1
ATOM 656 O O . TYR A 1 86 ? -6.168 -8.266 -13.422 1 98.06 86 TYR A O 1
ATOM 664 N N . PRO A 1 87 ? -7.793 -6.832 -12.844 1 97.94 87 PRO A N 1
ATOM 665 C CA . PRO A 1 87 ? -8.43 -6.836 -14.164 1 97.94 87 PRO A CA 1
ATOM 666 C C . PRO A 1 87 ? -7.57 -6.16 -15.234 1 97.94 87 PRO A C 1
ATOM 668 O O . PRO A 1 87 ? -7.852 -6.285 -16.422 1 97.94 87 PRO A O 1
ATOM 671 N N . ARG A 1 88 ? -6.562 -5.348 -14.797 1 98 88 ARG A N 1
ATOM 672 C CA . ARG A 1 88 ? -5.684 -4.613 -15.703 1 98 88 ARG A CA 1
ATOM 673 C C . ARG A 1 88 ? -4.285 -4.469 -15.109 1 98 88 ARG A C 1
ATOM 675 O O . ARG A 1 88 ? -4.098 -4.617 -13.898 1 98 88 ARG A O 1
ATOM 682 N N . TRP A 1 89 ? -3.328 -4.105 -16.016 1 96.38 89 TRP A N 1
ATOM 683 C CA . TRP A 1 89 ? -1.936 -4.031 -15.586 1 96.38 89 TRP A CA 1
ATOM 684 C C . TRP A 1 89 ? -1.752 -2.957 -14.523 1 96.38 89 TRP A C 1
ATOM 686 O O . TRP A 1 89 ? -0.902 -3.092 -13.633 1 96.38 89 TRP A O 1
ATOM 696 N N . ASP A 1 90 ? -2.533 -1.907 -14.523 1 95.31 90 ASP A N 1
ATOM 697 C CA . ASP A 1 90 ? -2.381 -0.803 -13.586 1 95.31 90 ASP A CA 1
ATOM 698 C C . ASP A 1 90 ? -2.941 -1.168 -12.211 1 95.31 90 ASP A C 1
ATOM 700 O O . ASP A 1 90 ? -2.818 -0.396 -11.258 1 95.31 90 ASP A O 1
ATOM 704 N N . THR A 1 91 ? -3.504 -2.383 -12.062 1 96.75 91 THR A N 1
ATOM 705 C CA . THR A 1 91 ? -4.066 -2.811 -10.789 1 96.75 91 THR A CA 1
ATOM 706 C C . THR A 1 91 ? -3.053 -3.629 -10 1 96.75 91 THR A C 1
ATOM 708 O O . THR A 1 91 ? -3.225 -3.844 -8.797 1 96.75 91 THR A O 1
ATOM 711 N N . TRP A 1 92 ? -1.977 -4.07 -10.734 1 96.81 92 TRP A N 1
ATOM 712 C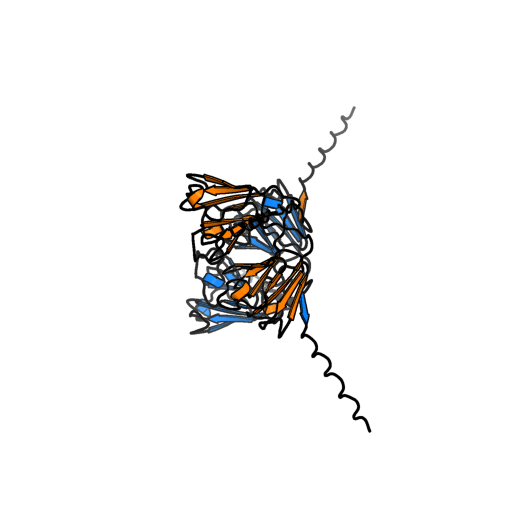 CA . TRP A 1 92 ? -0.975 -4.801 -9.961 1 96.81 92 TRP A CA 1
ATOM 713 C C . TRP A 1 92 ? 0.359 -4.062 -9.969 1 96.81 92 TRP A C 1
ATOM 715 O O . TRP A 1 92 ? 1.258 -4.387 -9.188 1 96.81 92 TRP A O 1
ATOM 725 N N . SER A 1 93 ? 0.494 -3.055 -10.789 1 93.88 93 SER A N 1
ATOM 726 C CA . SER A 1 93 ? 1.726 -2.273 -10.852 1 93.88 93 SER A CA 1
ATOM 727 C C . SER A 1 93 ? 1.658 -1.061 -9.93 1 93.88 93 SER A C 1
ATOM 729 O O . SER A 1 93 ? 0.8 -0.191 -10.102 1 93.88 93 SER A O 1
ATOM 731 N N . ASN A 1 94 ? 2.562 -0.933 -9.008 1 91.56 94 ASN A N 1
ATOM 732 C CA . ASN A 1 94 ? 2.609 0.207 -8.102 1 91.56 94 ASN A CA 1
ATOM 733 C C . ASN A 1 94 ? 3.27 1.418 -8.75 1 91.56 94 ASN A C 1
ATOM 735 O O . ASN A 1 94 ? 2.844 2.555 -8.539 1 91.56 94 ASN A O 1
ATOM 739 N N . SER A 1 95 ? 4.277 1.171 -9.531 1 91.25 95 SER A N 1
ATOM 740 C CA . SER A 1 95 ? 5.02 2.254 -10.164 1 91.25 95 SER A CA 1
ATOM 741 C C . SER A 1 95 ? 4.34 2.707 -11.453 1 91.25 95 SER A C 1
ATOM 743 O O . SER A 1 95 ? 4.59 3.812 -11.938 1 91.25 95 SER A O 1
ATOM 745 N N . HIS A 1 96 ? 3.578 1.832 -12.086 1 92.62 96 HIS A N 1
ATOM 746 C CA . HIS A 1 96 ? 2.902 2.037 -13.367 1 92.62 96 HIS A CA 1
ATOM 747 C C . HIS A 1 96 ? 3.902 2.336 -14.477 1 92.62 96 HIS A C 1
ATOM 749 O O . HIS A 1 96 ? 3.617 3.133 -15.375 1 92.62 96 HIS A O 1
ATOM 755 N N . ARG A 1 97 ? 5.066 1.763 -14.312 1 90.75 97 ARG A N 1
ATOM 756 C CA . ARG A 1 97 ? 6.109 2 -15.305 1 90.75 97 ARG A CA 1
ATOM 757 C C . ARG A 1 97 ? 6.137 0.885 -16.344 1 90.75 97 ARG A C 1
ATOM 759 O O . ARG A 1 97 ? 6.715 1.049 -17.422 1 90.75 97 ARG A O 1
ATOM 766 N N . SER A 1 98 ? 5.602 -0.216 -15.938 1 91.06 98 SER A N 1
ATOM 767 C CA . SER A 1 98 ? 5.613 -1.371 -16.828 1 91.06 98 SER A CA 1
ATOM 768 C C . SER A 1 98 ? 4.289 -2.121 -16.781 1 91.06 98 SER A C 1
ATOM 770 O O . SER A 1 98 ? 3.703 -2.287 -15.703 1 91.06 98 SER A O 1
ATOM 772 N N . ASP A 1 99 ? 3.914 -2.582 -17.953 1 94.12 99 ASP A N 1
ATOM 773 C CA . ASP A 1 99 ? 2.729 -3.43 -18.031 1 94.12 99 ASP A CA 1
ATOM 774 C C . ASP A 1 99 ? 3.107 -4.879 -18.328 1 94.12 99 ASP A C 1
ATOM 776 O O . ASP A 1 99 ? 2.25 -5.684 -18.688 1 94.12 99 ASP A O 1
ATOM 780 N N . TYR A 1 100 ? 4.383 -5.168 -18.188 1 95.44 100 TYR A N 1
ATOM 781 C CA . TYR A 1 100 ? 4.84 -6.504 -18.547 1 95.44 100 TYR A CA 1
ATOM 782 C C . TYR A 1 100 ? 4.941 -7.395 -17.312 1 95.44 100 TYR A C 1
ATOM 784 O O . TYR A 1 100 ? 5.391 -6.945 -16.25 1 95.44 100 TYR A O 1
ATOM 792 N N . VAL A 1 101 ? 4.488 -8.555 -17.422 1 97.5 101 VAL A N 1
ATOM 793 C CA . VAL A 1 101 ? 4.699 -9.648 -16.484 1 97.5 101 VAL A CA 1
ATOM 794 C C . VAL A 1 101 ? 5.188 -10.891 -17.234 1 97.5 101 VAL A C 1
ATOM 796 O O . VAL A 1 101 ? 4.465 -11.445 -18.062 1 97.5 101 VAL A O 1
ATOM 799 N N . MET A 1 102 ? 6.422 -11.297 -16.906 1 97.75 102 MET A N 1
ATOM 800 C CA . MET A 1 102 ? 6.984 -12.352 -17.75 1 97.75 102 MET A CA 1
ATOM 801 C C . MET A 1 102 ? 7.398 -13.555 -16.906 1 97.75 102 MET A C 1
ATOM 803 O O . MET A 1 102 ? 7.652 -14.633 -17.438 1 97.75 102 MET A O 1
ATOM 807 N N . SER A 1 103 ? 7.461 -13.508 -15.633 1 98.44 103 SER A N 1
ATOM 808 C CA . SER A 1 103 ? 7.727 -14.633 -14.742 1 98.44 103 SER A CA 1
ATOM 809 C C . SER A 1 103 ? 7.008 -14.461 -13.414 1 98.44 103 SER A C 1
ATOM 811 O O . SER A 1 103 ? 6.594 -13.352 -13.062 1 98.44 103 SER A O 1
ATOM 813 N N . ILE A 1 104 ? 6.797 -15.516 -12.734 1 98.5 104 ILE A N 1
ATOM 814 C CA . ILE A 1 104 ? 6 -15.484 -11.516 1 98.5 104 ILE A CA 1
ATOM 815 C C . ILE A 1 104 ? 6.379 -16.672 -10.625 1 98.5 104 ILE A C 1
ATOM 817 O O . ILE A 1 104 ? 6.727 -17.75 -11.125 1 98.5 104 ILE A O 1
ATOM 821 N N . ARG A 1 105 ? 6.266 -16.5 -9.344 1 98.31 105 ARG A N 1
ATOM 822 C CA . ARG A 1 105 ? 6.496 -17.594 -8.398 1 98.31 105 ARG A CA 1
ATOM 823 C C . 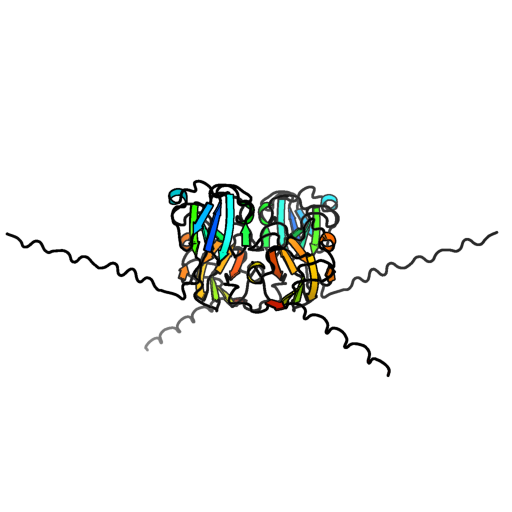ARG A 1 105 ? 5.684 -17.391 -7.125 1 98.31 105 ARG A C 1
ATOM 825 O O . ARG A 1 105 ? 5.367 -16.25 -6.754 1 98.31 105 ARG A O 1
ATOM 832 N N . PRO A 1 106 ? 5.316 -18.516 -6.492 1 97.12 106 PRO A N 1
ATOM 833 C CA . PRO A 1 106 ? 4.664 -18.359 -5.188 1 97.12 106 PRO A CA 1
ATOM 834 C C . PRO A 1 106 ? 5.582 -17.734 -4.141 1 97.12 106 PRO A C 1
ATOM 836 O O . PRO A 1 106 ? 6.805 -17.859 -4.227 1 97.12 106 PRO A O 1
ATOM 839 N N . LEU A 1 107 ? 5.035 -16.938 -3.234 1 95.88 107 LEU A N 1
ATOM 840 C CA . LEU A 1 107 ? 5.742 -16.516 -2.027 1 95.88 107 LEU A CA 1
ATOM 841 C C . LEU A 1 107 ? 5.473 -17.469 -0.876 1 95.88 107 LEU A C 1
ATOM 843 O O . LEU A 1 107 ? 4.41 -17.422 -0.253 1 95.88 107 LEU A O 1
ATOM 847 N N . ASN A 1 108 ? 6.391 -18.312 -0.6 1 91.81 108 ASN A N 1
ATOM 848 C CA . ASN A 1 108 ? 6.223 -19.344 0.415 1 91.81 108 ASN A CA 1
ATOM 849 C C . ASN A 1 108 ? 6.395 -18.781 1.823 1 91.81 108 ASN A C 1
ATOM 851 O O . ASN A 1 108 ? 7.52 -18.641 2.303 1 91.81 108 ASN A O 1
ATOM 855 N N . ILE A 1 109 ? 5.328 -18.5 2.406 1 87.06 109 ILE A N 1
ATOM 856 C CA . ILE A 1 109 ? 5.359 -17.953 3.758 1 87.06 109 ILE A CA 1
ATOM 857 C C . ILE A 1 109 ? 5.645 -19.078 4.758 1 87.06 109 ILE A C 1
ATOM 859 O O . ILE A 1 109 ? 4.848 -20 4.91 1 87.06 109 ILE A O 1
ATOM 863 N N . ASP A 1 110 ? 6.766 -19.047 5.414 1 80.81 110 ASP A N 1
ATOM 864 C CA . ASP A 1 110 ? 7.199 -20.141 6.273 1 80.81 110 ASP A CA 1
ATOM 865 C C . ASP A 1 110 ? 7.152 -19.75 7.746 1 80.81 110 ASP A C 1
ATOM 867 O O . ASP A 1 110 ? 7.391 -20.578 8.625 1 80.81 110 ASP A O 1
ATOM 871 N N . SER A 1 111 ? 6.957 -18.531 8 1 81.5 111 SER A N 1
ATOM 872 C CA . SER A 1 111 ? 6.961 -18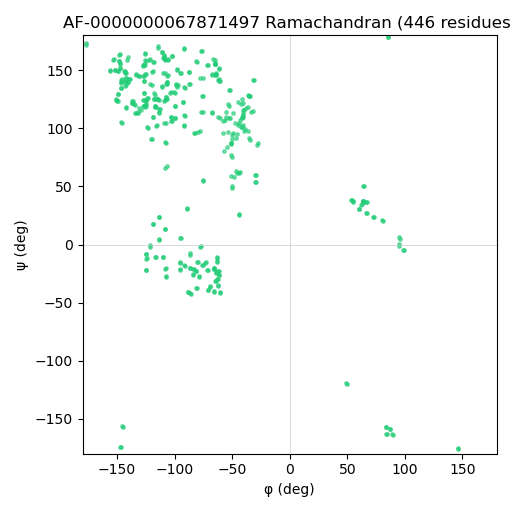.078 9.391 1 81.5 111 SER A CA 1
ATOM 873 C C . SER A 1 111 ? 5.734 -17.219 9.695 1 81.5 111 SER A C 1
ATOM 875 O O . SER A 1 111 ? 5.32 -16.406 8.867 1 81.5 111 SER A O 1
ATOM 877 N N . ALA A 1 112 ? 5.285 -17.391 10.914 1 81.62 112 ALA A N 1
ATOM 878 C CA . ALA A 1 112 ? 4.176 -16.562 11.383 1 81.62 112 ALA A CA 1
ATOM 879 C C . ALA A 1 112 ? 4.684 -15.242 11.969 1 81.62 112 ALA A C 1
ATOM 881 O O . ALA A 1 112 ? 3.924 -14.281 12.086 1 81.62 112 ALA A O 1
ATOM 882 N N . GLU A 1 113 ? 5.898 -15.234 12.32 1 90.75 113 GLU A N 1
ATOM 883 C CA . GLU A 1 113 ? 6.473 -14.039 12.922 1 90.75 113 GLU A CA 1
ATOM 884 C C . GLU A 1 113 ? 7.176 -13.18 11.875 1 90.75 113 GLU A C 1
ATOM 886 O O . GLU A 1 113 ? 7.684 -13.695 10.883 1 90.75 113 GLU A O 1
ATOM 891 N N . HIS A 1 114 ? 7.133 -11.953 12.094 1 94.38 114 HIS A N 1
ATOM 892 C CA . HIS A 1 114 ? 7.805 -11.008 11.211 1 94.38 114 HIS A CA 1
ATOM 893 C C . HIS A 1 114 ? 8.766 -10.117 11.992 1 94.38 114 HIS A C 1
ATOM 895 O O . HIS A 1 114 ? 8.383 -9.492 12.977 1 94.38 114 HIS A O 1
ATOM 901 N N . LYS A 1 115 ? 9.961 -10.125 11.57 1 96.31 115 LYS A N 1
ATOM 902 C CA . LYS A 1 115 ? 10.984 -9.266 12.156 1 96.31 115 LYS A CA 1
ATOM 903 C C . LYS A 1 115 ? 12.039 -8.875 11.117 1 96.31 115 LYS A C 1
ATOM 905 O O . LYS A 1 115 ? 12.57 -9.734 10.414 1 96.31 115 LYS A O 1
ATOM 910 N N . ILE A 1 116 ? 12.359 -7.59 10.984 1 97.12 116 ILE A N 1
ATOM 911 C CA . ILE A 1 116 ? 13.305 -7.105 9.984 1 97.12 116 ILE A CA 1
ATOM 912 C C . ILE A 1 116 ? 14.133 -5.961 10.562 1 97.12 116 ILE A C 1
ATOM 914 O O . ILE A 1 116 ? 13.617 -5.156 11.344 1 97.12 116 ILE A O 1
ATOM 918 N N . HIS A 1 117 ? 15.391 -5.93 10.273 1 97.56 117 HIS A N 1
ATOM 919 C CA . HIS A 1 117 ? 16.281 -4.824 10.594 1 97.56 117 HIS A CA 1
ATOM 920 C C . HIS A 1 117 ? 16.656 -4.035 9.344 1 97.56 117 HIS A C 1
ATOM 922 O O . HIS A 1 117 ? 17.125 -4.613 8.359 1 97.56 117 HIS A O 1
ATOM 928 N N . LEU A 1 118 ? 16.453 -2.775 9.398 1 97.25 118 LEU A N 1
ATOM 929 C CA . LEU A 1 118 ? 16.891 -1.865 8.344 1 97.25 118 LEU A CA 1
ATOM 930 C C . LEU A 1 118 ? 18.094 -1.045 8.781 1 97.25 118 LEU A C 1
ATOM 932 O O . LEU A 1 118 ? 18.156 -0.599 9.93 1 97.25 118 LEU A O 1
ATOM 936 N N . PHE A 1 119 ? 19 -0.87 7.859 1 96.38 119 PHE A N 1
ATOM 937 C CA . PHE A 1 119 ? 20.172 -0.077 8.164 1 96.38 119 PHE A CA 1
ATOM 938 C C . PHE A 1 119 ? 20.359 1.036 7.141 1 96.38 119 PHE A C 1
ATOM 940 O O . PHE A 1 119 ? 20.156 0.827 5.945 1 96.38 119 PHE A O 1
ATOM 947 N N . GLU A 1 120 ? 20.75 2.156 7.621 1 93.88 120 GLU A N 1
ATOM 948 C CA . GLU A 1 120 ? 20.953 3.336 6.785 1 93.88 120 GLU A CA 1
ATOM 949 C C . GLU A 1 120 ? 22.094 3.137 5.805 1 93.88 120 GLU A C 1
ATOM 951 O O . GLU A 1 120 ? 22.031 3.572 4.652 1 93.88 120 GLU A O 1
ATOM 956 N N . ASN A 1 121 ? 23.156 2.531 6.27 1 94.75 121 ASN A N 1
ATOM 957 C CA . ASN A 1 121 ? 24.344 2.357 5.445 1 94.75 121 ASN A CA 1
ATOM 958 C C . ASN A 1 121 ? 24.547 0.899 5.043 1 94.75 121 ASN A C 1
ATOM 960 O O . ASN A 1 121 ? 24 -0.004 5.676 1 94.75 121 ASN A O 1
ATOM 964 N N . ALA A 1 122 ? 25.328 0.694 4.008 1 96.31 122 ALA A N 1
ATOM 965 C CA . ALA A 1 122 ? 25.656 -0.656 3.561 1 96.31 122 ALA A CA 1
ATOM 966 C C . ALA A 1 122 ? 26.469 -1.401 4.609 1 96.31 122 ALA A C 1
ATOM 968 O O . ALA A 1 122 ? 27.094 -0.782 5.48 1 96.31 122 ALA A O 1
ATOM 969 N N . GLY A 1 123 ? 26.406 -2.662 4.582 1 97.38 123 GLY A N 1
ATOM 970 C CA . GLY A 1 123 ? 27.188 -3.477 5.5 1 97.38 123 GLY A CA 1
ATOM 971 C C . GLY A 1 123 ? 26.672 -3.441 6.926 1 97.38 123 GLY A C 1
ATOM 972 O O . GLY A 1 123 ? 27.438 -3.543 7.879 1 97.38 123 GLY A O 1
ATOM 973 N N . TYR A 1 124 ? 25.406 -3.133 7.023 1 96.81 124 TYR A N 1
ATOM 974 C CA . TYR A 1 124 ? 24.703 -3.146 8.305 1 96.81 124 TYR A CA 1
ATOM 975 C C . TYR A 1 124 ? 25.297 -2.109 9.258 1 96.81 124 TYR A C 1
ATOM 977 O O . TYR A 1 124 ? 25.469 -2.383 10.445 1 96.81 124 TYR A O 1
ATOM 985 N N . ASN A 1 125 ? 25.672 -0.986 8.672 1 95 125 ASN A N 1
ATOM 986 C CA . ASN A 1 125 ? 26.234 0.125 9.43 1 95 125 ASN A CA 1
ATOM 987 C C . ASN A 1 125 ? 25.266 1.303 9.508 1 95 125 ASN A C 1
ATOM 989 O O . ASN A 1 125 ? 24.266 1.331 8.797 1 95 125 ASN A O 1
ATOM 993 N N . GLY A 1 126 ? 25.516 2.27 10.492 1 92.19 126 GLY A N 1
ATOM 994 C CA . GLY A 1 126 ? 24.688 3.457 10.625 1 92.19 126 GLY A CA 1
ATOM 995 C C . GLY A 1 126 ? 23.469 3.24 11.508 1 92.19 126 GLY A C 1
ATOM 996 O O . GLY A 1 126 ? 23.469 2.344 12.352 1 92.19 126 GLY A O 1
ATOM 997 N N . ARG A 1 127 ? 22.469 4.129 11.297 1 91.81 127 ARG A N 1
ATOM 998 C CA . ARG A 1 127 ? 21.234 4.012 12.062 1 91.81 127 ARG A CA 1
ATOM 999 C C . ARG A 1 127 ? 20.547 2.676 11.789 1 91.81 127 ARG A C 1
ATOM 1001 O O . ARG A 1 127 ? 20.531 2.201 10.656 1 91.81 127 ARG A O 1
ATOM 1008 N N . LYS A 1 128 ? 20 2.146 12.805 1 93.5 128 LYS A N 1
ATOM 1009 C CA . LYS A 1 128 ? 19.312 0.864 12.719 1 93.5 128 LYS A CA 1
ATOM 1010 C C . LYS A 1 128 ? 17.859 0.998 13.148 1 93.5 128 LYS A C 1
ATOM 1012 O O . LYS A 1 128 ? 17.547 1.684 14.133 1 93.5 128 LYS A O 1
ATOM 1017 N N . MET A 1 129 ? 17.016 0.316 12.375 1 93.44 129 MET A N 1
ATOM 1018 C CA . MET A 1 129 ? 15.602 0.23 12.742 1 93.44 129 MET A CA 1
ATOM 1019 C C . MET A 1 129 ? 15.141 -1.222 12.781 1 93.44 129 MET A C 1
ATOM 1021 O O . MET A 1 129 ? 15.398 -1.984 11.844 1 93.44 129 MET A O 1
ATOM 1025 N N . GLU A 1 130 ? 14.508 -1.53 13.852 1 94.56 130 GLU A N 1
ATOM 1026 C CA . GLU A 1 130 ? 13.906 -2.854 13.992 1 94.56 130 GLU A CA 1
ATOM 1027 C C . GLU A 1 130 ? 12.383 -2.783 13.891 1 94.56 130 GLU A C 1
ATOM 1029 O O . GLU A 1 130 ? 11.742 -1.974 14.57 1 94.56 130 GLU A O 1
ATOM 1034 N N . ILE A 1 131 ? 11.859 -3.551 13.008 1 94.75 131 ILE A N 1
ATOM 1035 C CA . ILE A 1 131 ? 10.414 -3.631 12.852 1 94.75 131 ILE A CA 1
ATOM 1036 C C . ILE A 1 131 ? 9.93 -5.035 13.211 1 94.75 131 ILE A C 1
ATOM 1038 O O . ILE A 1 131 ? 10.43 -6.023 12.672 1 94.75 131 ILE A O 1
ATOM 1042 N N . VAL A 1 132 ? 8.977 -5.094 14.148 1 94.25 132 VAL A N 1
ATOM 1043 C CA . VAL A 1 132 ? 8.445 -6.375 14.609 1 94.25 132 VAL A CA 1
ATOM 1044 C C . VAL A 1 132 ? 6.926 -6.379 14.5 1 94.25 132 VAL A C 1
ATOM 1046 O O . VAL A 1 132 ? 6.25 -5.551 15.117 1 94.25 132 VAL A O 1
ATOM 1049 N N . GLU A 1 133 ? 6.379 -7.266 13.727 1 91.56 133 GLU A N 1
ATOM 1050 C CA . GLU A 1 133 ? 4.949 -7.527 13.609 1 91.56 133 GLU A CA 1
ATOM 1051 C C . GLU A 1 133 ? 4.176 -6.242 13.312 1 91.56 133 GLU A C 1
ATOM 1053 O O . GLU A 1 133 ? 3.123 -5.996 13.898 1 91.56 133 GLU A O 1
ATOM 1058 N N . GLU A 1 134 ? 4.766 -5.363 12.461 1 91.38 134 GLU A N 1
ATOM 1059 C CA . GLU A 1 134 ? 4.141 -4.082 12.141 1 91.38 134 GLU A CA 1
ATOM 1060 C C . GLU A 1 134 ? 4.367 -3.709 10.68 1 91.38 134 GLU A C 1
ATOM 1062 O O . GLU A 1 134 ? 5.34 -4.152 10.062 1 91.38 134 GLU A O 1
ATOM 1067 N N . ASP A 1 135 ? 3.418 -3.008 10.125 1 94.19 135 ASP A N 1
ATOM 1068 C CA . ASP A 1 135 ? 3.572 -2.365 8.82 1 94.19 135 ASP A CA 1
ATOM 1069 C C . ASP A 1 135 ? 3.916 -0.885 8.977 1 94.19 135 ASP A C 1
ATOM 1071 O O . ASP A 1 135 ? 3.365 -0.201 9.844 1 94.19 135 ASP A O 1
ATOM 1075 N N . VAL A 1 136 ? 4.844 -0.39 8.18 1 94.44 136 VAL A N 1
ATOM 1076 C CA . VAL A 1 136 ? 5.34 0.972 8.344 1 94.44 136 VAL A CA 1
ATOM 1077 C C . VAL A 1 136 ? 5.152 1.755 7.047 1 94.44 136 VAL A C 1
ATOM 1079 O O . VAL A 1 136 ? 5.973 1.658 6.133 1 94.44 136 VAL A O 1
ATOM 1082 N N . PRO A 1 137 ? 4.117 2.561 7.016 1 95.38 137 PRO A N 1
ATOM 1083 C CA . PRO A 1 137 ? 3.824 3.291 5.781 1 95.38 137 PRO A CA 1
ATOM 1084 C C . PRO A 1 137 ? 4.809 4.43 5.52 1 95.38 137 PRO A C 1
ATOM 1086 O O . PRO A 1 137 ? 4.832 4.988 4.422 1 95.38 137 PRO A O 1
ATOM 1089 N N . SER A 1 138 ? 5.566 4.812 6.516 1 95.06 138 SER A N 1
ATOM 1090 C CA . SER A 1 138 ? 6.602 5.82 6.324 1 95.06 138 SER A CA 1
ATOM 1091 C C . SER A 1 138 ? 7.766 5.605 7.289 1 95.06 138 SER A C 1
ATOM 1093 O O . SER A 1 138 ? 7.594 5.68 8.508 1 95.06 138 SER A O 1
ATOM 1095 N N . LEU A 1 139 ? 8.898 5.469 6.742 1 93.62 139 LEU A N 1
ATOM 1096 C CA . LEU A 1 139 ? 10.094 5.305 7.555 1 93.62 139 LEU A CA 1
ATOM 1097 C C . LEU A 1 139 ? 10.586 6.648 8.086 1 93.62 139 LEU A C 1
ATOM 1099 O O . LEU A 1 139 ? 11.398 6.695 9.016 1 93.62 139 LEU A O 1
ATOM 1103 N N . TRP A 1 140 ? 10.039 7.699 7.449 1 90.69 140 TRP A N 1
ATOM 1104 C CA . TRP A 1 140 ? 10.398 9.039 7.895 1 90.69 140 TRP A CA 1
ATOM 1105 C C . TRP A 1 140 ? 9.969 9.273 9.336 1 90.69 140 TRP A C 1
ATOM 1107 O O . TRP A 1 140 ? 10.648 9.969 10.094 1 90.69 140 TRP A O 1
ATOM 1117 N N . GLY A 1 141 ? 8.898 8.695 9.625 1 84.25 141 GLY A N 1
ATOM 1118 C CA . GLY A 1 141 ? 8.383 8.828 10.984 1 84.25 141 GLY A CA 1
ATOM 1119 C C . GLY A 1 141 ? 9.297 8.227 12.031 1 84.25 141 GLY A C 1
ATOM 1120 O O . GLY A 1 141 ? 9.172 8.523 13.219 1 84.25 141 GLY A O 1
ATOM 1121 N N . HIS A 1 142 ? 10.188 7.461 11.578 1 81.56 142 HIS A N 1
ATOM 1122 C CA . HIS A 1 142 ? 11.102 6.777 12.484 1 81.56 142 HIS A CA 1
ATOM 1123 C C . HIS A 1 142 ? 12.531 7.273 12.305 1 81.56 142 HIS A C 1
ATOM 1125 O O . HIS A 1 142 ? 13.477 6.664 12.812 1 81.56 142 HIS A O 1
ATOM 1131 N N . GLY A 1 143 ? 12.695 8.258 11.469 1 79.56 143 GLY A N 1
ATOM 1132 C CA . GLY A 1 143 ? 13.984 8.914 11.336 1 79.56 143 GLY A CA 1
ATOM 1133 C C . GLY A 1 143 ? 14.828 8.359 10.203 1 79.56 143 GLY A C 1
ATOM 1134 O O . GLY A 1 143 ? 15.969 8.781 10 1 79.56 143 GLY A O 1
ATOM 1135 N N . PHE A 1 144 ? 14.461 7.395 9.453 1 82.88 144 PHE A N 1
ATOM 1136 C CA . PHE A 1 144 ? 15.25 6.754 8.406 1 82.88 144 PHE A CA 1
ATOM 1137 C C . PHE A 1 144 ? 15.102 7.508 7.09 1 82.88 144 PHE A C 1
ATOM 1139 O O . PHE A 1 144 ? 15.836 7.242 6.133 1 82.88 144 PHE A O 1
ATOM 1146 N N . GLN A 1 145 ? 14.242 8.438 7.078 1 81.62 145 GLN A N 1
ATOM 1147 C CA . GLN A 1 145 ? 14.023 9.219 5.871 1 81.62 145 GLN A CA 1
ATOM 1148 C C . GLN A 1 145 ? 13.852 8.32 4.652 1 81.62 145 GLN A C 1
ATOM 1150 O O . GLN A 1 145 ? 12.953 7.469 4.625 1 81.62 145 GLN A O 1
ATOM 1155 N N . ASP A 1 146 ? 14.805 8.492 3.629 1 84.44 146 ASP A N 1
ATOM 1156 C CA . ASP A 1 146 ? 14.539 7.789 2.373 1 84.44 146 ASP A CA 1
ATOM 1157 C C . ASP A 1 146 ? 15.656 6.793 2.057 1 84.44 146 ASP A C 1
ATOM 1159 O O . ASP A 1 146 ? 15.805 6.367 0.912 1 84.44 146 ASP A O 1
ATOM 1163 N N . ARG A 1 147 ? 16.406 6.48 3.072 1 90.81 147 ARG A N 1
ATOM 1164 C CA . ARG A 1 147 ? 17.594 5.699 2.736 1 90.81 147 ARG A CA 1
ATOM 1165 C C . ARG A 1 147 ? 17.656 4.41 3.547 1 90.81 147 ARG A C 1
ATOM 1167 O O . ARG A 1 147 ? 17.672 4.445 4.781 1 90.81 147 ARG A O 1
ATOM 1174 N N . VAL A 1 148 ? 17.672 3.289 2.938 1 96.06 148 VAL A N 1
ATOM 1175 C CA . VAL A 1 148 ? 17.938 1.959 3.477 1 96.06 148 VAL A CA 1
ATOM 1176 C C . VAL A 1 148 ? 18.953 1.235 2.592 1 96.06 148 VAL A C 1
ATOM 1178 O O . VAL A 1 148 ? 18.656 0.915 1.438 1 96.06 148 VAL A O 1
ATOM 1181 N N . SER A 1 149 ? 20.125 0.996 3.162 1 97.19 149 SER A N 1
ATOM 1182 C CA . SER A 1 149 ? 21.203 0.519 2.299 1 97.19 149 SER A CA 1
ATOM 1183 C C . SER A 1 149 ? 21.5 -0.954 2.555 1 97.19 149 SER A C 1
ATOM 1185 O O . SER A 1 149 ? 22.188 -1.602 1.757 1 97.19 149 SER A O 1
ATOM 1187 N N . SER A 1 150 ? 21.141 -1.485 3.645 1 98.12 150 SER A N 1
ATOM 1188 C CA . SER A 1 150 ? 21.266 -2.906 3.947 1 98.12 150 SER A CA 1
ATOM 1189 C C . SER A 1 150 ? 20.141 -3.385 4.855 1 98.12 150 SER A C 1
ATOM 1191 O O . SER A 1 150 ? 19.484 -2.578 5.52 1 98.12 150 SER A O 1
ATOM 1193 N N . ILE A 1 151 ? 19.859 -4.684 4.805 1 98.31 151 ILE A N 1
ATOM 1194 C CA . ILE A 1 151 ? 18.672 -5.215 5.465 1 98.31 151 ILE A CA 1
ATOM 1195 C C . ILE A 1 151 ? 18.953 -6.625 5.977 1 98.31 151 ILE A C 1
ATOM 1197 O O . ILE A 1 151 ? 19.578 -7.43 5.277 1 98.31 151 ILE A O 1
ATOM 1201 N N . LYS A 1 152 ? 18.562 -6.906 7.18 1 98.56 152 LYS A N 1
ATOM 1202 C CA . LYS A 1 152 ? 18.516 -8.266 7.707 1 98.56 152 LYS A CA 1
ATOM 1203 C C . LYS A 1 152 ? 17.078 -8.711 7.973 1 98.56 152 LYS A C 1
ATOM 1205 O O . LYS A 1 152 ? 16.391 -8.133 8.812 1 98.56 152 LYS A O 1
ATOM 1210 N N . VAL A 1 153 ? 16.672 -9.656 7.207 1 98.19 153 VAL A N 1
ATOM 1211 C CA . VAL A 1 153 ? 15.367 -10.242 7.469 1 98.19 153 VAL A CA 1
ATOM 1212 C C . VAL A 1 153 ? 15.508 -11.438 8.414 1 98.19 153 VAL A C 1
ATOM 1214 O O . VAL A 1 153 ? 16.016 -12.484 8.016 1 98.19 153 VAL A O 1
ATOM 1217 N N . LEU A 1 154 ? 15.031 -11.258 9.586 1 97.38 154 LEU A N 1
ATOM 1218 C CA . LEU A 1 154 ? 15.172 -12.305 10.594 1 97.38 154 LEU A CA 1
ATOM 1219 C C . LEU A 1 154 ? 14.008 -13.289 10.523 1 97.38 154 LEU A C 1
ATOM 1221 O O . LEU A 1 154 ? 14.188 -14.492 10.703 1 97.38 154 LEU A O 1
ATOM 1225 N N . ASN A 1 155 ? 12.844 -12.82 10.336 1 96.12 155 ASN A N 1
ATOM 1226 C CA . ASN A 1 155 ? 11.656 -13.656 10.195 1 96.12 155 ASN A CA 1
ATOM 1227 C C . ASN A 1 155 ? 10.656 -13.055 9.219 1 96.12 155 ASN A C 1
ATOM 1229 O O . ASN A 1 155 ? 10.469 -11.836 9.188 1 96.12 155 ASN A O 1
ATOM 1233 N N . GLY A 1 156 ? 10.023 -13.984 8.453 1 95.12 156 GLY A N 1
ATOM 1234 C CA . GLY A 1 156 ? 8.914 -13.578 7.602 1 95.12 156 GLY A CA 1
ATOM 1235 C C . GLY A 1 156 ? 9.352 -13.047 6.254 1 95.12 156 GLY A C 1
ATOM 1236 O O . GLY A 1 156 ? 10.547 -13.031 5.949 1 95.12 156 GLY A O 1
ATOM 1237 N N . ILE A 1 157 ? 8.391 -12.695 5.461 1 97 157 ILE A N 1
ATOM 1238 C CA . ILE A 1 157 ? 8.602 -12.062 4.164 1 97 157 ILE A CA 1
ATOM 1239 C C . ILE A 1 157 ? 8.117 -10.609 4.219 1 97 157 ILE A C 1
ATOM 1241 O O . ILE A 1 157 ? 7.074 -10.32 4.812 1 97 157 ILE A O 1
ATOM 1245 N N . TRP A 1 158 ? 8.898 -9.75 3.658 1 97.69 158 TRP A N 1
ATOM 1246 C CA . TRP A 1 158 ? 8.609 -8.312 3.689 1 97.69 158 TRP A CA 1
ATOM 1247 C C . TRP A 1 158 ? 8.633 -7.727 2.281 1 97.69 158 TRP A C 1
ATOM 1249 O O . TRP A 1 158 ? 9.234 -8.305 1.37 1 97.69 158 TRP A O 1
ATOM 1259 N N . VAL A 1 159 ? 7.934 -6.652 2.064 1 98.25 159 VAL A N 1
ATOM 1260 C CA . VAL A 1 159 ? 8.039 -5.883 0.83 1 98.25 159 VAL A CA 1
ATOM 1261 C C . VAL A 1 159 ? 8.32 -4.418 1.154 1 98.25 159 VAL A C 1
ATOM 1263 O O . VAL A 1 159 ? 7.664 -3.824 2.012 1 98.25 159 VAL A O 1
ATOM 1266 N N . GLY A 1 160 ? 9.367 -3.883 0.614 1 97.88 160 GLY A N 1
ATOM 1267 C CA . GLY A 1 160 ? 9.719 -2.473 0.694 1 97.88 160 GLY A CA 1
ATOM 1268 C C . GLY A 1 160 ? 9.305 -1.686 -0.535 1 97.88 160 GLY A C 1
ATOM 1269 O O . GLY A 1 160 ? 9.258 -2.229 -1.642 1 97.88 160 GLY A O 1
ATOM 1270 N N . TYR A 1 161 ? 9.008 -0.376 -0.291 1 97.5 161 TYR A N 1
ATOM 1271 C CA . TYR A 1 161 ? 8.547 0.497 -1.364 1 97.5 161 TYR A CA 1
ATOM 1272 C C . TYR A 1 161 ? 9.406 1.75 -1.458 1 97.5 161 TYR A C 1
ATOM 1274 O O . TYR A 1 161 ? 9.922 2.236 -0.447 1 97.5 161 TYR A O 1
ATOM 1282 N N . GLU A 1 162 ? 9.422 2.287 -2.619 1 96.75 162 GLU A N 1
ATOM 1283 C CA . GLU A 1 162 ? 10.258 3.451 -2.91 1 96.75 162 GLU A CA 1
ATOM 1284 C C . GLU A 1 162 ? 9.742 4.695 -2.191 1 96.75 162 GLU A C 1
ATOM 1286 O O . GLU A 1 162 ? 10.531 5.543 -1.765 1 96.75 162 GLU A O 1
ATOM 1291 N N . TYR A 1 163 ? 8.461 4.84 -2.07 1 96.88 163 TYR A N 1
ATOM 1292 C CA . TYR A 1 163 ? 7.883 6.055 -1.511 1 96.88 163 TYR A CA 1
ATOM 1293 C C . TYR A 1 163 ? 6.949 5.73 -0.352 1 96.88 163 TYR A C 1
ATOM 1295 O O . TYR A 1 163 ? 6.551 4.578 -0.172 1 96.88 163 TYR A O 1
ATOM 1303 N N . PRO A 1 164 ? 6.594 6.77 0.483 1 96.19 164 PRO A N 1
ATOM 1304 C CA . PRO A 1 164 ? 5.656 6.531 1.584 1 96.19 164 PRO A CA 1
ATOM 1305 C C . PRO A 1 164 ? 4.289 6.055 1.103 1 96.19 164 PRO A C 1
ATOM 1307 O O . PRO A 1 164 ? 3.895 6.34 -0.032 1 96.19 164 PRO A O 1
ATOM 1310 N N . GLY A 1 165 ? 3.594 5.301 1.915 1 96.12 165 GLY A N 1
ATOM 1311 C CA . GLY A 1 165 ? 2.25 4.848 1.595 1 96.12 165 GLY A CA 1
ATOM 1312 C C . GLY A 1 165 ? 2.229 3.656 0.657 1 96.12 165 GLY A C 1
ATOM 1313 O O . GLY A 1 165 ? 1.281 3.48 -0.111 1 96.12 165 GLY A O 1
ATOM 1314 N N . TYR A 1 166 ? 3.355 2.973 0.633 1 97.38 166 TYR A N 1
ATOM 1315 C CA . TYR A 1 166 ? 3.475 1.75 -0.153 1 97.38 166 TYR A CA 1
ATOM 1316 C C . TYR A 1 166 ? 3.322 2.041 -1.641 1 97.38 166 TYR A C 1
ATOM 1318 O O . TYR A 1 166 ? 2.537 1.387 -2.33 1 97.38 166 TYR A O 1
ATOM 1326 N N . ARG A 1 167 ? 4.055 3.004 -2.098 1 96.81 167 ARG A N 1
ATOM 1327 C CA . ARG A 1 167 ? 3.963 3.463 -3.48 1 96.81 167 ARG A CA 1
ATOM 1328 C C . ARG A 1 167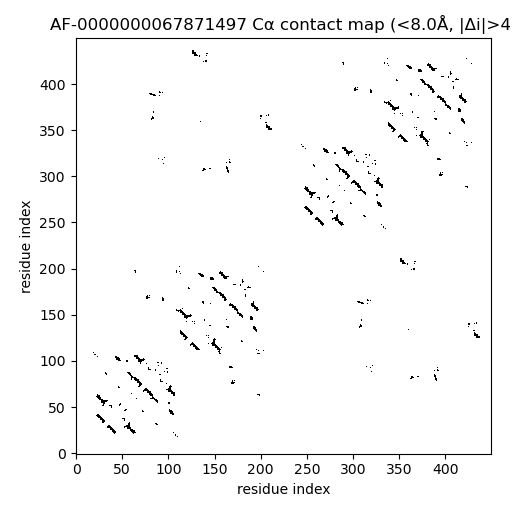 ? 5.309 3.344 -4.188 1 96.81 167 ARG A C 1
ATOM 1330 O O . ARG A 1 167 ? 6.352 3.262 -3.535 1 96.81 167 ARG A O 1
ATOM 1337 N N . GLY A 1 168 ? 5.289 3.324 -5.477 1 96.19 168 GLY A N 1
ATOM 1338 C CA . GLY A 1 168 ? 6.504 3.191 -6.266 1 96.19 168 GLY A CA 1
ATOM 1339 C C . GLY A 1 168 ? 6.949 1.751 -6.438 1 96.19 168 GLY A C 1
ATOM 1340 O O . GLY A 1 168 ? 6.168 0.824 -6.219 1 96.19 168 GLY A O 1
ATOM 1341 N N . ARG A 1 169 ? 8.18 1.559 -6.816 1 96.31 169 ARG A N 1
ATOM 1342 C CA . ARG A 1 169 ? 8.719 0.222 -7.051 1 96.31 169 ARG A CA 1
ATOM 1343 C C . ARG A 1 169 ? 8.742 -0.592 -5.762 1 96.31 169 ARG A C 1
ATOM 1345 O O . ARG A 1 169 ? 9.023 -0.057 -4.688 1 96.31 169 ARG A O 1
ATOM 1352 N N . GLN A 1 170 ? 8.531 -1.877 -5.957 1 96.81 170 GLN A N 1
ATOM 1353 C CA . GLN A 1 170 ? 8.492 -2.799 -4.824 1 96.81 170 GLN A CA 1
ATOM 1354 C C . GLN A 1 170 ? 9.734 -3.693 -4.805 1 96.81 170 GLN A C 1
ATOM 1356 O O . GLN A 1 170 ? 10.258 -4.055 -5.859 1 96.81 170 GLN A O 1
ATOM 1361 N N . TYR A 1 171 ? 10.156 -4.039 -3.633 1 97.88 171 TYR A N 1
ATOM 1362 C CA . TYR A 1 171 ? 11.234 -4.996 -3.41 1 97.88 171 TYR A CA 1
ATOM 1363 C C . TYR A 1 171 ? 10.859 -5.996 -2.322 1 97.88 171 TYR A C 1
ATOM 1365 O O . TYR A 1 171 ? 10.617 -5.613 -1.175 1 97.88 171 TYR A O 1
ATOM 1373 N N . VAL A 1 172 ? 10.836 -7.27 -2.697 1 98.25 172 VAL A N 1
ATOM 1374 C CA . VAL A 1 172 ? 10.461 -8.289 -1.728 1 98.25 172 VAL A CA 1
ATOM 1375 C C . VAL A 1 172 ? 11.703 -8.812 -1.016 1 98.25 172 VAL A C 1
ATOM 1377 O O . VAL A 1 172 ? 12.734 -9.055 -1.648 1 98.25 172 VAL A O 1
ATOM 1380 N N . PHE A 1 173 ? 11.617 -8.945 0.298 1 98.06 173 PHE A N 1
ATOM 1381 C CA . PHE A 1 173 ? 12.703 -9.43 1.139 1 98.06 173 PHE A CA 1
ATOM 1382 C C . PHE A 1 173 ? 12.297 -10.711 1.858 1 98.06 173 PHE A C 1
ATOM 1384 O O . PHE A 1 173 ? 11.422 -10.688 2.725 1 98.06 173 PHE A O 1
ATOM 1391 N N . GLU A 1 174 ? 12.891 -11.789 1.438 1 96.88 174 GLU A N 1
ATOM 1392 C CA . GLU A 1 174 ? 12.75 -13.055 2.146 1 96.88 174 GLU A CA 1
ATOM 1393 C C . GLU A 1 174 ? 13.859 -13.242 3.176 1 96.88 174 GLU A C 1
ATOM 1395 O O . GLU A 1 174 ? 14.812 -12.461 3.215 1 96.88 174 GLU A O 1
ATOM 1400 N N . LYS A 1 175 ? 13.719 -14.242 4.059 1 96.38 175 LYS A N 1
ATOM 1401 C CA . LYS A 1 175 ? 14.703 -14.461 5.113 1 96.38 175 LYS A CA 1
ATOM 1402 C C . LYS A 1 175 ? 16.109 -14.547 4.539 1 96.38 175 LYS A C 1
ATOM 1404 O O . LYS A 1 175 ? 16.422 -15.469 3.777 1 96.38 175 LYS A O 1
ATOM 1409 N N . ASN A 1 176 ? 16.953 -13.562 4.762 1 97.31 176 ASN A N 1
ATOM 1410 C CA . ASN A 1 176 ? 18.312 -13.406 4.258 1 97.31 176 ASN A CA 1
ATOM 1411 C C . ASN A 1 176 ? 18.969 -12.156 4.82 1 97.31 176 ASN A C 1
ATOM 1413 O O . ASN A 1 176 ? 18.359 -11.406 5.578 1 97.31 176 ASN A O 1
ATOM 1417 N N . GLU A 1 177 ? 20.203 -12.016 4.543 1 98.19 177 GLU A N 1
ATOM 1418 C CA . GLU A 1 177 ? 20.953 -10.805 4.863 1 98.19 177 GLU A CA 1
ATOM 1419 C C . GLU A 1 177 ? 21.391 -10.07 3.594 1 98.19 177 GLU A C 1
ATOM 1421 O O . GLU A 1 177 ? 22.125 -10.617 2.775 1 98.19 177 GLU A O 1
ATOM 1426 N N . TYR A 1 178 ? 20.906 -8.922 3.439 1 98.31 178 TYR A N 1
ATOM 1427 C CA . TYR A 1 178 ? 21.219 -8.086 2.283 1 98.31 178 TYR A CA 1
ATOM 1428 C C . TYR A 1 178 ? 22.219 -6.996 2.65 1 98.31 178 TYR A C 1
ATOM 1430 O O . TYR A 1 178 ? 21.859 -5.996 3.275 1 98.31 178 TYR A O 1
ATOM 1438 N N . GLN A 1 179 ? 23.438 -7.129 2.234 1 98.12 179 GLN A N 1
ATOM 1439 C CA . GLN A 1 179 ? 24.516 -6.281 2.715 1 98.12 179 GLN A CA 1
ATOM 1440 C C . GLN A 1 179 ? 24.531 -4.941 1.987 1 98.12 179 GLN A C 1
ATOM 1442 O O . GLN A 1 179 ? 25.156 -3.982 2.449 1 98.12 179 GLN A O 1
ATOM 1447 N N . HIS A 1 180 ? 23.969 -4.945 0.858 1 97.88 180 HIS A N 1
ATOM 1448 C CA . HIS A 1 180 ? 23.969 -3.795 -0.037 1 97.88 180 HIS A CA 1
ATOM 1449 C C . HIS A 1 180 ? 22.703 -3.76 -0.882 1 97.88 180 HIS A C 1
ATOM 1451 O O . HIS A 1 180 ? 22.141 -4.809 -1.21 1 97.88 180 HIS A O 1
ATOM 1457 N N . TRP A 1 181 ? 22.203 -2.557 -1.283 1 95.94 181 TRP A N 1
ATOM 1458 C CA . TRP A 1 181 ? 20.953 -2.439 -2.018 1 95.94 181 TRP A CA 1
ATOM 1459 C C . TRP A 1 181 ? 21.031 -3.156 -3.361 1 95.94 181 TRP A C 1
ATOM 1461 O O . TRP A 1 181 ? 20.016 -3.525 -3.941 1 95.94 181 TRP A O 1
ATOM 1471 N N . ASN A 1 182 ? 22.188 -3.369 -3.902 1 95.94 182 ASN A N 1
ATOM 1472 C CA . ASN A 1 182 ? 22.359 -4.172 -5.109 1 95.94 182 ASN A CA 1
ATOM 1473 C C . ASN A 1 182 ? 21.891 -5.605 -4.902 1 95.94 182 ASN A C 1
ATOM 1475 O O . ASN A 1 182 ? 21.5 -6.277 -5.859 1 95.94 182 ASN A O 1
ATOM 1479 N N . ASP A 1 183 ? 21.953 -6.027 -3.615 1 95.81 183 ASP A N 1
ATOM 1480 C CA . ASP A 1 183 ? 21.562 -7.402 -3.297 1 95.81 183 ASP A CA 1
ATOM 1481 C C . ASP A 1 183 ? 20.094 -7.645 -3.588 1 95.81 183 ASP A C 1
ATOM 1483 O O . ASP A 1 183 ? 19.656 -8.789 -3.738 1 95.81 183 ASP A O 1
ATOM 1487 N N . TRP A 1 184 ? 19.297 -6.582 -3.582 1 94.69 184 TRP A N 1
ATOM 1488 C CA . TRP A 1 184 ? 17.906 -6.762 -3.959 1 94.69 184 TRP A CA 1
ATOM 1489 C C . TRP A 1 184 ? 17.594 -6.043 -5.27 1 94.69 184 TRP A C 1
ATOM 1491 O O . TRP A 1 184 ? 16.453 -5.629 -5.504 1 94.69 184 TRP A O 1
ATOM 1501 N N . GLU A 1 185 ? 18.594 -5.805 -6.105 1 91.88 185 GLU A N 1
ATOM 1502 C CA . GLU A 1 185 ? 18.531 -5.336 -7.484 1 91.88 185 GLU A CA 1
ATOM 1503 C C . GLU A 1 185 ? 18 -3.906 -7.562 1 91.88 185 GLU A C 1
ATOM 1505 O O . GLU A 1 185 ? 17.297 -3.553 -8.508 1 91.88 185 GLU A O 1
ATOM 1510 N N . ALA A 1 186 ? 18.188 -3.168 -6.574 1 94.19 186 ALA A N 1
ATOM 1511 C CA . ALA A 1 186 ? 17.875 -1.742 -6.617 1 94.19 186 ALA A CA 1
ATOM 1512 C C . ALA A 1 186 ? 19.047 -0.934 -7.152 1 94.19 186 ALA A C 1
ATOM 1514 O O . ALA A 1 186 ? 20.203 -1.35 -7.027 1 94.19 186 ALA A O 1
ATOM 1515 N N . ASN A 1 187 ? 18.719 0.153 -7.812 1 92.94 187 ASN A N 1
ATOM 1516 C CA . ASN A 1 187 ? 19.766 1.023 -8.32 1 92.94 187 ASN A CA 1
ATOM 1517 C C . ASN A 1 187 ? 20.125 2.117 -7.32 1 92.94 187 ASN A C 1
ATOM 1519 O O . ASN A 1 187 ? 21.172 2.758 -7.445 1 92.94 187 ASN A O 1
ATOM 1523 N N . GLN A 1 188 ? 19.328 2.383 -6.387 1 93.81 188 GLN A N 1
ATOM 1524 C CA . GLN A 1 188 ? 19.5 3.334 -5.297 1 93.81 188 GLN A CA 1
ATOM 1525 C C . GLN A 1 188 ? 18.906 2.801 -3.998 1 93.81 188 GLN A C 1
ATOM 1527 O O . GLN A 1 188 ? 17.969 1.996 -4.023 1 93.81 188 GLN A O 1
ATOM 1532 N N . PRO A 1 189 ? 19.484 3.141 -2.889 1 93.69 189 PRO A N 1
ATOM 1533 C CA . PRO A 1 189 ? 18.984 2.66 -1.602 1 93.69 189 PRO A CA 1
ATOM 1534 C C . PRO A 1 189 ? 17.703 3.375 -1.169 1 93.69 189 PRO A C 1
ATOM 1536 O O . PRO A 1 189 ? 17.594 3.814 -0.021 1 93.69 189 PRO A O 1
ATOM 1539 N N . LYS A 1 190 ? 16.734 3.352 -1.998 1 94.38 190 LYS A N 1
ATOM 1540 C CA . LYS A 1 190 ? 15.547 4.18 -1.784 1 94.38 190 LYS A CA 1
ATOM 1541 C C . LYS A 1 190 ? 14.352 3.334 -1.365 1 94.38 190 LYS A C 1
ATOM 1543 O O . LYS A 1 190 ? 13.602 2.838 -2.215 1 94.38 190 LYS A O 1
ATOM 1548 N N . ILE A 1 191 ? 14.219 3.096 -0.113 1 96.75 191 ILE A N 1
ATOM 1549 C CA . ILE A 1 191 ? 13.047 2.471 0.49 1 96.75 191 ILE A CA 1
ATOM 1550 C C . ILE A 1 191 ? 12.469 3.387 1.569 1 96.75 191 ILE A C 1
ATOM 1552 O O . ILE A 1 191 ? 13.18 3.779 2.5 1 96.75 191 ILE A O 1
ATOM 1556 N N . GLN A 1 192 ? 11.195 3.684 1.446 1 96.69 192 GLN A N 1
ATOM 1557 C CA . GLN A 1 192 ? 10.633 4.664 2.371 1 96.69 192 GLN A CA 1
ATOM 1558 C C . GLN A 1 192 ? 9.422 4.098 3.107 1 96.69 192 GLN A C 1
ATOM 1560 O O . GLN A 1 192 ? 8.875 4.75 4 1 96.69 192 GLN A O 1
ATOM 1565 N N . SER A 1 193 ? 8.945 2.977 2.754 1 96.88 193 SER A N 1
ATOM 1566 C CA . SER A 1 193 ? 7.898 2.25 3.465 1 96.88 193 SER A CA 1
ATOM 1567 C C . SER A 1 193 ? 8.086 0.742 3.33 1 96.88 193 SER A C 1
ATOM 1569 O O . SER A 1 193 ? 8.727 0.271 2.387 1 96.88 193 SER A O 1
ATOM 1571 N N . VAL A 1 194 ? 7.613 0.004 4.328 1 97.19 194 VAL A N 1
ATOM 1572 C CA . VAL A 1 194 ? 7.789 -1.443 4.375 1 97.19 194 VAL A CA 1
ATOM 1573 C C . VAL A 1 194 ? 6.57 -2.092 5.031 1 97.19 194 VAL A C 1
ATOM 1575 O O . VAL A 1 194 ? 6.027 -1.565 6.004 1 97.19 194 VAL A O 1
ATOM 1578 N N . ARG A 1 195 ? 6.18 -3.197 4.477 1 97.19 195 ARG A N 1
ATOM 1579 C CA . ARG A 1 195 ? 5.066 -3.906 5.098 1 97.19 195 ARG A CA 1
ATOM 1580 C C . ARG A 1 195 ? 5.285 -5.414 5.059 1 97.19 195 ARG A C 1
ATOM 1582 O O . ARG A 1 195 ? 6.074 -5.91 4.25 1 97.19 195 ARG A O 1
ATOM 1589 N N . ARG A 1 196 ? 4.621 -6.113 5.91 1 96.44 196 ARG A N 1
ATOM 1590 C CA . ARG A 1 196 ? 4.672 -7.566 6.004 1 96.44 196 ARG A CA 1
ATOM 1591 C C . ARG A 1 196 ? 3.873 -8.219 4.879 1 96.44 196 ARG A C 1
ATOM 1593 O O . ARG A 1 196 ? 2.846 -7.684 4.453 1 96.44 196 ARG A O 1
ATOM 1600 N N . ILE A 1 197 ? 4.328 -9.297 4.383 1 95.44 197 ILE A N 1
ATOM 1601 C CA . ILE A 1 197 ? 3.525 -10.172 3.539 1 95.44 197 ILE A CA 1
ATOM 1602 C C . ILE A 1 197 ? 2.99 -11.336 4.363 1 95.44 197 ILE A C 1
ATOM 1604 O O . ILE A 1 197 ? 3.766 -12.109 4.934 1 95.44 197 ILE A O 1
ATOM 1608 N N . ARG A 1 198 ? 1.737 -11.414 4.426 1 88.12 198 ARG A N 1
ATOM 1609 C CA . ARG A 1 198 ? 1.108 -12.43 5.266 1 88.12 198 ARG A CA 1
ATOM 1610 C C . ARG A 1 198 ? 0.128 -13.273 4.461 1 88.12 198 ARG A C 1
ATOM 1612 O O . ARG A 1 198 ? -0.437 -12.805 3.469 1 88.12 198 ARG A O 1
ATOM 1619 N N . ASP A 1 199 ? 0.058 -14.586 4.891 1 75.31 199 ASP A N 1
ATOM 1620 C CA . ASP A 1 199 ? -0.99 -15.445 4.359 1 75.31 199 ASP A CA 1
ATOM 1621 C C . ASP A 1 199 ? -2.301 -15.258 5.117 1 75.31 199 ASP A C 1
ATOM 1623 O O . ASP A 1 199 ? -2.412 -15.648 6.281 1 75.31 199 ASP A O 1
ATOM 1627 N N . MET A 1 200 ? -3.047 -14.523 4.621 1 62.03 200 MET A N 1
ATOM 1628 C CA . MET A 1 200 ? -4.242 -14.156 5.371 1 62.03 200 MET A CA 1
ATOM 1629 C C . MET A 1 200 ? -5.129 -15.375 5.617 1 62.03 200 MET A C 1
ATOM 1631 O O . MET A 1 200 ? -6.082 -15.305 6.398 1 62.03 200 MET A O 1
ATOM 1635 N N . GLN A 1 201 ? -4.832 -16.375 4.996 1 56.94 201 GLN A N 1
ATOM 1636 C CA . GLN A 1 201 ? -5.551 -17.594 5.375 1 56.94 201 GLN A CA 1
ATOM 1637 C C . GLN A 1 201 ? -5.191 -18.016 6.793 1 56.94 201 GLN A C 1
ATOM 1639 O O . GLN A 1 201 ? -6.035 -18.547 7.52 1 56.94 201 GLN A O 1
ATOM 1644 N N . TRP A 1 202 ? -4.055 -17.531 7.254 1 53.44 202 TRP A N 1
ATOM 1645 C CA . TRP A 1 202 ? -3.582 -18.094 8.523 1 53.44 202 TRP A CA 1
ATOM 1646 C C . TRP A 1 202 ? -3.355 -16.984 9.547 1 53.44 202 TRP A C 1
ATOM 1648 O O . TRP A 1 202 ? -3.264 -17.25 10.75 1 53.44 202 TRP A O 1
ATOM 1658 N N . HIS A 1 203 ? -3.18 -15.812 9.102 1 55.38 203 HIS A N 1
ATOM 1659 C CA . HIS A 1 203 ? -2.861 -14.734 10.023 1 55.38 203 HIS A CA 1
ATOM 1660 C C . HIS A 1 203 ? -4.039 -13.773 10.18 1 55.38 203 HIS A C 1
ATOM 1662 O O . HIS A 1 203 ? -4.02 -12.672 9.625 1 55.38 203 HIS A O 1
ATOM 1668 N N . LYS A 1 204 ? -4.965 -14.32 10.711 1 61.78 204 LYS A N 1
ATOM 1669 C CA . LYS A 1 204 ? -6.203 -13.555 10.82 1 61.78 204 LYS A CA 1
ATOM 1670 C C . LYS A 1 204 ? -6.227 -12.742 12.117 1 61.78 204 LYS A C 1
ATOM 1672 O O . LYS A 1 204 ? -7.301 -12.398 12.617 1 61.78 204 LYS A O 1
ATOM 1677 N N . ARG A 1 205 ? -5.039 -12.375 12.477 1 66.5 205 ARG A N 1
ATOM 1678 C CA . ARG A 1 205 ? -5.055 -11.594 13.711 1 66.5 205 ARG A CA 1
ATOM 1679 C C . ARG A 1 205 ? -5.734 -10.25 13.508 1 66.5 205 ARG A C 1
ATOM 1681 O O . ARG A 1 205 ? -5.41 -9.523 12.562 1 66.5 205 ARG A O 1
ATOM 1688 N N . GLY A 1 206 ? -6.859 -10.008 14.133 1 71.12 206 GLY A N 1
ATOM 1689 C CA . GLY A 1 206 ? -7.52 -8.719 14.172 1 71.12 206 GLY A CA 1
ATOM 1690 C C . GLY A 1 206 ? -8.648 -8.594 13.164 1 71.12 206 GLY A C 1
ATOM 1691 O O . GLY A 1 206 ? -9.273 -7.535 13.047 1 71.12 206 GLY A O 1
ATOM 1692 N N . CYS A 1 207 ? -8.742 -9.641 12.383 1 76.62 207 CYS A N 1
ATOM 1693 C CA . CYS A 1 207 ? -9.852 -9.625 11.438 1 76.62 207 CYS A CA 1
ATOM 1694 C C . CYS A 1 207 ? -10.859 -10.719 11.758 1 76.62 207 CYS A C 1
ATOM 1696 O O . CYS A 1 207 ? -10.492 -11.891 11.875 1 76.62 207 CYS A O 1
ATOM 1698 N N . PHE A 1 208 ? -12.062 -10.367 11.938 1 74.94 208 PHE A N 1
ATOM 1699 C CA . PHE A 1 208 ? -13.125 -11.305 12.305 1 74.94 208 PHE A CA 1
ATOM 1700 C C . PHE A 1 208 ? -14.281 -11.219 11.312 1 74.94 208 PHE A C 1
ATOM 1702 O O . PHE A 1 208 ? -14.695 -10.125 10.93 1 74.94 208 PHE A O 1
ATOM 1709 N N . THR A 1 209 ? -14.484 -12.328 10.703 1 71.94 209 THR A N 1
ATOM 1710 C CA . THR A 1 209 ? -15.602 -12.359 9.766 1 71.94 209 THR A CA 1
ATOM 1711 C C . THR A 1 209 ? -16.797 -13.094 10.367 1 71.94 209 THR A C 1
ATOM 1713 O O . THR A 1 209 ? -16.625 -14.102 11.047 1 71.94 209 THR A O 1
ATOM 1716 N N . GLY A 1 210 ? -17.891 -12.43 10.719 1 61.88 210 GLY A N 1
ATOM 1717 C CA . GLY A 1 210 ? -19.078 -13.086 11.258 1 61.88 210 GLY A CA 1
ATOM 1718 C C . GLY A 1 210 ? -20.297 -12.906 10.383 1 61.88 210 GLY A C 1
ATOM 1719 O O . GLY A 1 210 ? -20.391 -11.953 9.609 1 61.88 210 GLY A O 1
ATOM 1720 N N . THR A 1 211 ? -21.062 -13.992 10.016 1 53.84 211 THR A N 1
ATOM 1721 C CA . THR A 1 211 ? -22.422 -13.836 9.539 1 53.84 211 THR A CA 1
ATOM 1722 C C . THR A 1 211 ? -23.312 -13.219 10.617 1 53.84 211 THR A C 1
ATOM 1724 O O . THR A 1 211 ? -23.312 -13.688 11.758 1 53.84 211 THR A O 1
ATOM 1727 N N . PRO A 1 212 ? -23.766 -12.023 10.531 1 44.28 212 PRO A N 1
ATOM 1728 C CA . PRO A 1 212 ? -24.703 -11.641 11.594 1 44.28 212 PRO A CA 1
ATOM 1729 C C . PRO A 1 212 ? -25.75 -12.719 11.883 1 44.28 212 PRO A C 1
ATOM 1731 O O . PRO A 1 212 ? -26.328 -13.281 10.953 1 44.28 212 PRO A O 1
ATOM 1734 N N . ALA A 1 213 ? -25.641 -13.523 12.969 1 39.66 213 ALA A N 1
ATOM 1735 C CA . ALA A 1 213 ? -26.719 -14.453 13.312 1 39.66 213 ALA A CA 1
ATOM 1736 C C . ALA A 1 213 ? -28.078 -13.836 13.016 1 39.66 213 ALA A C 1
ATOM 1738 O O . ALA A 1 213 ? -28.328 -12.672 13.328 1 39.66 213 ALA A O 1
ATOM 1739 N N . ALA A 1 214 ? -28.938 -14.547 12.273 1 39 214 ALA A N 1
ATOM 1740 C CA . ALA A 1 214 ? -30.344 -14.234 12.078 1 39 214 ALA A CA 1
ATOM 1741 C C . ALA A 1 214 ? -30.984 -13.766 13.383 1 39 214 ALA A C 1
ATOM 1743 O O . ALA A 1 214 ? -30.688 -14.297 14.453 1 39 214 ALA A O 1
ATOM 1744 N N . ALA A 1 215 ? -31.359 -12.523 13.594 1 39.25 215 ALA A N 1
ATOM 1745 C CA . ALA A 1 215 ? -32.156 -12.164 14.758 1 39.25 215 ALA A CA 1
ATOM 1746 C C . ALA A 1 215 ? -33.125 -13.297 15.133 1 39.25 215 ALA A C 1
ATOM 1748 O O . ALA A 1 215 ? -33.75 -13.898 14.258 1 39.25 215 ALA A O 1
ATOM 1749 N N . PRO A 1 216 ? -32.938 -13.945 16.344 1 37.41 216 PRO A N 1
ATOM 1750 C CA . PRO A 1 216 ? -33.906 -15 16.656 1 37.41 216 PRO A CA 1
ATOM 1751 C C . PRO A 1 216 ? -35.312 -14.609 16.266 1 37.41 216 PRO A C 1
ATOM 1753 O O . PRO A 1 216 ? -35.719 -13.445 16.391 1 37.41 216 PRO A O 1
ATOM 1756 N N . ILE A 1 217 ? -35.906 -15.258 15.25 1 43.62 217 ILE A N 1
ATOM 1757 C CA . ILE A 1 217 ? -37.344 -15.109 14.938 1 43.62 217 ILE A CA 1
ATOM 1758 C C . ILE A 1 217 ? -38.156 -15.023 16.234 1 43.62 217 ILE A C 1
ATOM 1760 O O . ILE A 1 217 ? -37.938 -15.82 17.156 1 43.62 217 ILE A O 1
ATOM 1764 N N . PRO A 1 218 ? -38.5 -13.82 16.625 1 41.53 218 PRO A N 1
ATOM 1765 C CA . PRO A 1 218 ? -39.281 -13.758 17.875 1 41.53 218 PRO A CA 1
ATOM 1766 C C . PRO A 1 218 ? -40.281 -14.914 18 1 41.53 218 PRO A C 1
ATOM 1768 O O . PRO A 1 218 ? -40.844 -15.352 17 1 41.53 218 PRO A O 1
ATOM 1771 N N . ALA A 1 219 ? -40.156 -15.781 18.984 1 45.28 219 ALA A N 1
ATOM 1772 C CA . ALA A 1 219 ? -41.062 -16.906 19.266 1 45.28 219 ALA A CA 1
ATOM 1773 C C . ALA A 1 219 ? -42.531 -16.5 19.078 1 45.28 219 ALA A C 1
ATOM 1775 O O . ALA A 1 219 ? -42.906 -15.359 19.359 1 45.28 219 ALA A O 1
ATOM 1776 N N . PRO A 1 220 ? -43.25 -17.141 18.25 1 44.03 220 PRO A N 1
ATOM 1777 C CA . PRO A 1 220 ? -44.656 -16.812 17.984 1 44.03 220 PRO A CA 1
ATOM 1778 C C . PRO A 1 220 ? -45.438 -16.484 19.25 1 44.03 220 PRO A C 1
ATOM 1780 O O . PRO A 1 220 ? -45.094 -16.969 20.328 1 44.03 220 PRO A O 1
ATOM 1783 N N . ALA A 1 221 ? -46.031 -15.312 19.406 1 46.84 221 ALA A N 1
ATOM 1784 C CA . ALA A 1 221 ? -46.875 -14.859 20.5 1 46.84 221 ALA A CA 1
ATOM 1785 C C . ALA A 1 221 ? -47.812 -15.977 20.953 1 46.84 221 ALA A C 1
ATOM 1787 O O . ALA A 1 221 ? -48.281 -16.781 20.141 1 46.84 221 ALA A O 1
ATOM 1788 N N . PRO A 1 222 ? -47.625 -16.406 22.203 1 42.25 222 PRO A N 1
ATOM 1789 C CA . PRO A 1 222 ? -48.5 -17.469 22.703 1 42.25 222 PRO A CA 1
ATOM 1790 C C . PRO A 1 222 ? -49.969 -17.266 22.328 1 42.25 222 PRO A C 1
ATOM 1792 O O . PRO A 1 222 ? -50.438 -16.125 22.25 1 42.25 222 PRO A O 1
ATOM 1795 N N . ILE A 1 223 ? -50.5 -18.031 21.406 1 45.72 223 ILE A N 1
ATOM 1796 C CA . ILE A 1 223 ? -51.938 -18 21.078 1 45.72 223 ILE A CA 1
ATOM 1797 C C . ILE A 1 223 ? -52.75 -18.016 22.359 1 45.72 223 ILE A C 1
ATOM 1799 O O . ILE A 1 223 ? -52.531 -18.859 23.234 1 45.72 223 ILE A O 1
ATOM 1803 N N . SER A 1 224 ? -53.188 -16.797 22.906 1 40.75 224 SER A N 1
ATOM 1804 C CA . SER A 1 224 ? -54.188 -16.75 23.984 1 40.75 224 SER A CA 1
ATOM 1805 C C . SER A 1 224 ? -55.281 -17.766 23.75 1 40.75 224 SER A C 1
ATOM 1807 O O . SER A 1 224 ? -55.969 -17.75 22.719 1 40.75 224 SER A O 1
ATOM 1809 N N . SER A 1 225 ? -55.281 -18.875 24.438 1 32.88 225 SER A N 1
ATOM 1810 C CA . SER A 1 225 ? -56.5 -19.672 24.547 1 32.88 225 SER A CA 1
ATOM 1811 C C . SER A 1 225 ? -57.625 -18.875 25.188 1 32.88 225 SER A C 1
ATOM 1813 O O . SER A 1 225 ? -57.375 -18.062 26.094 1 32.88 225 SER A O 1
ATOM 1815 N N . MET B 1 1 ? -46.781 50.625 13.258 1 27.62 1 MET B N 1
ATOM 1816 C CA . MET B 1 1 ? -45.469 50.938 13.789 1 27.62 1 MET B CA 1
ATOM 1817 C C . MET B 1 1 ? -44.812 49.688 14.352 1 27.62 1 MET B C 1
ATOM 1819 O O . MET B 1 1 ? -44.875 49.406 15.555 1 27.62 1 MET B O 1
ATOM 1823 N N . SER B 1 2 ? -45 48.531 13.664 1 32.62 2 SER B N 1
ATOM 1824 C CA . SER B 1 2 ? -44.656 47.125 13.969 1 32.62 2 SER B CA 1
ATOM 1825 C C . SER B 1 2 ? -43.156 46.969 14.266 1 32.62 2 SER B C 1
ATOM 1827 O O . SER B 1 2 ? -42.344 47.531 13.57 1 32.62 2 SER B O 1
ATOM 1829 N N . GLU B 1 3 ? -42.812 46.688 15.562 1 34.12 3 GLU B N 1
ATOM 1830 C CA . GLU B 1 3 ? -41.5 46.594 16.172 1 34.12 3 GLU B CA 1
ATOM 1831 C C . GLU B 1 3 ? -40.625 45.594 15.438 1 34.12 3 GLU B C 1
ATOM 1833 O O . GLU B 1 3 ? -41.062 44.5 15.109 1 34.12 3 GLU B O 1
ATOM 1838 N N . PRO B 1 4 ? -39.5 46.031 14.758 1 35.06 4 PRO B N 1
ATOM 1839 C CA . PRO B 1 4 ? -38.531 45.281 13.977 1 35.06 4 PRO B CA 1
ATOM 1840 C C . PRO B 1 4 ? -37.875 44.156 14.781 1 35.06 4 PRO B C 1
ATOM 1842 O O . PRO B 1 4 ? -37.344 44.406 15.867 1 35.06 4 PRO B O 1
ATOM 1845 N N . GLN B 1 5 ? -38.531 43 14.945 1 32.31 5 GLN B N 1
ATOM 1846 C CA . GLN B 1 5 ? -37.938 41.906 15.719 1 32.31 5 GLN B CA 1
ATOM 1847 C C . GLN B 1 5 ? -36.531 41.594 15.281 1 32.31 5 GLN B C 1
ATOM 1849 O O . GLN B 1 5 ? -36.281 41.375 14.094 1 32.31 5 GLN B O 1
ATOM 1854 N N . SER B 1 6 ? -35.531 42.25 15.922 1 30.92 6 SER B N 1
ATOM 1855 C CA . SER B 1 6 ? -34.094 42.062 15.758 1 30.92 6 SER B CA 1
ATOM 1856 C C . SER B 1 6 ? -33.688 40.594 15.875 1 30.92 6 SER B C 1
ATOM 1858 O O . SER B 1 6 ? -34.094 39.938 16.828 1 30.92 6 SER B O 1
ATOM 1860 N N . THR B 1 7 ? -33.719 39.844 14.781 1 30.77 7 THR B N 1
ATOM 1861 C CA . THR B 1 7 ? -33.312 38.469 14.688 1 30.77 7 THR B CA 1
ATOM 1862 C C . THR B 1 7 ? -31.953 38.25 15.359 1 30.77 7 THR B C 1
ATOM 1864 O O . THR B 1 7 ? -30.984 38.938 15.047 1 30.77 7 THR B O 1
ATOM 1867 N N . PRO B 1 8 ? -31.875 37.625 16.594 1 30.27 8 PRO B N 1
ATOM 1868 C CA . PRO B 1 8 ? -30.609 37.438 17.312 1 30.27 8 PRO B CA 1
ATOM 1869 C C . PRO B 1 8 ? -29.531 36.75 16.453 1 30.27 8 PRO B C 1
ATOM 1871 O O . PRO B 1 8 ? -29.859 36 15.531 1 30.27 8 PRO B O 1
ATOM 1874 N N . GLU B 1 9 ? -28.391 37.406 16.203 1 27.41 9 GLU B N 1
ATOM 1875 C CA . GLU B 1 9 ? -27.125 36.969 15.617 1 27.41 9 GLU B CA 1
ATOM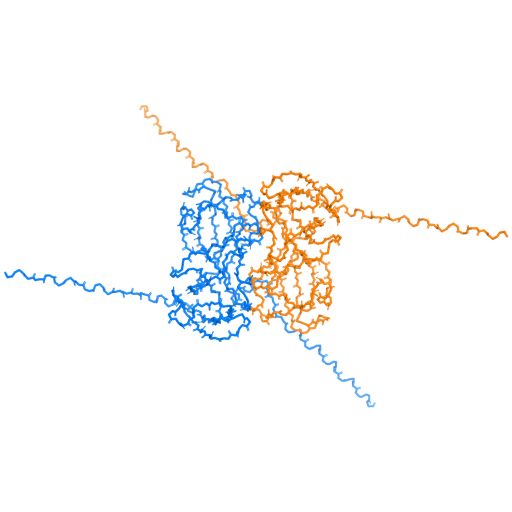 1876 C C . GLU B 1 9 ? -26.625 35.719 16.281 1 27.41 9 GLU B C 1
ATOM 1878 O O . GLU B 1 9 ? -26.344 35.688 17.484 1 27.41 9 GLU B O 1
ATOM 1883 N N . GLN B 1 10 ? -27.203 34.5 16.016 1 27.77 10 GLN B N 1
ATOM 1884 C CA . GLN B 1 10 ? -26.656 33.25 16.5 1 27.77 10 GLN B CA 1
ATOM 1885 C C . GLN B 1 10 ? -25.141 33.219 16.375 1 27.77 10 GLN B C 1
ATOM 1887 O O . GLN B 1 10 ? -24.609 33.438 15.289 1 27.77 10 GLN B O 1
ATOM 1892 N N . MET B 1 11 ? -24.406 33.438 17.453 1 25.03 11 MET B N 1
ATOM 1893 C CA . MET B 1 11 ? -22.953 33.281 17.609 1 25.03 11 MET B CA 1
ATOM 1894 C C . MET B 1 11 ? -22.484 31.906 17.109 1 25.03 11 MET B C 1
ATOM 1896 O O . MET B 1 11 ? -23.047 30.875 17.469 1 25.03 11 MET B O 1
ATOM 1900 N N . ALA B 1 12 ? -22.047 31.766 15.898 1 28.72 12 ALA B N 1
ATOM 1901 C CA . ALA B 1 12 ? -21.312 30.641 15.336 1 28.72 12 ALA B CA 1
ATOM 1902 C C . ALA B 1 12 ? -20.219 30.172 16.297 1 28.72 12 ALA B C 1
ATOM 1904 O O . ALA B 1 12 ? -19.219 30.875 16.5 1 28.72 12 ALA B O 1
ATOM 1905 N N . SER B 1 13 ? -20.578 29.719 17.484 1 29.47 13 SER B N 1
ATOM 1906 C CA . SER B 1 13 ? -19.516 29.109 18.281 1 29.47 13 SER B CA 1
ATOM 1907 C C . SER B 1 13 ? -18.719 28.094 17.453 1 29.47 13 SER B C 1
ATOM 1909 O O . SER B 1 13 ? -19.219 26.984 17.172 1 29.47 13 SER B O 1
ATOM 1911 N N . GLY B 1 14 ? -18.141 28.422 16.406 1 28.62 14 GLY B N 1
ATOM 1912 C CA . GLY B 1 14 ? -17.172 27.516 15.82 1 28.62 14 GLY B CA 1
ATOM 1913 C C . GLY B 1 14 ? -16.234 26.891 16.844 1 28.62 14 GLY B C 1
ATOM 1914 O O . GLY B 1 14 ? -15.383 27.594 17.406 1 28.62 14 GLY B O 1
ATOM 1915 N N . LYS B 1 15 ? -16.766 26.109 17.797 1 31.42 15 LYS B N 1
ATOM 1916 C CA . LYS B 1 15 ? -15.867 25.359 18.672 1 31.42 15 LYS B CA 1
ATOM 1917 C C . LYS B 1 15 ? -14.617 24.906 17.922 1 31.42 15 LYS B C 1
ATOM 1919 O O . LYS B 1 15 ? -14.711 24.172 16.938 1 31.42 15 LYS B O 1
ATOM 1924 N N . SER B 1 16 ? -13.633 25.719 17.938 1 32.75 16 SER B N 1
ATOM 1925 C CA . SER B 1 16 ? -12.273 25.266 17.672 1 32.75 16 SER B CA 1
ATOM 1926 C C . SER B 1 16 ? -11.922 24.047 18.531 1 32.75 16 SER B C 1
ATOM 1928 O O . SER B 1 16 ? -11.812 24.172 19.75 1 32.75 16 SER B O 1
ATOM 1930 N N . HIS B 1 17 ? -12.719 23 18.594 1 32.69 17 HIS B N 1
ATOM 1931 C CA . HIS B 1 17 ? -12.195 21.828 19.297 1 32.69 17 HIS B CA 1
ATOM 1932 C C . HIS B 1 17 ? -10.672 21.781 19.203 1 32.69 17 HIS B C 1
ATOM 1934 O O . HIS B 1 17 ? -10.117 21.719 18.094 1 32.69 17 HIS B O 1
ATOM 1940 N N . GLY B 1 18 ? -9.977 22.453 20.094 1 33 18 GLY B N 1
ATOM 1941 C CA . GLY B 1 18 ? -8.562 22.344 20.391 1 33 18 GLY B CA 1
ATOM 1942 C C . GLY B 1 18 ? -8.07 20.906 20.469 1 33 18 GLY B C 1
ATOM 1943 O O . GLY B 1 18 ? -8.055 20.312 21.547 1 33 18 GLY B O 1
ATOM 1944 N N . GLY B 1 19 ? -8.586 19.906 19.875 1 36.5 19 GLY B N 1
ATOM 1945 C CA . GLY B 1 19 ? -7.926 18.625 19.938 1 36.5 19 GLY B CA 1
ATOM 1946 C C . GLY B 1 19 ? -6.418 18.734 20.031 1 36.5 19 GLY B C 1
ATOM 1947 O O . GLY B 1 19 ? -5.844 19.781 19.75 1 36.5 19 GLY B O 1
ATOM 1948 N N . ILE B 1 20 ? -5.707 17.875 20.828 1 42.5 20 ILE B N 1
ATOM 1949 C CA . ILE B 1 20 ? -4.25 17.875 20.844 1 42.5 20 ILE B CA 1
ATOM 1950 C C . ILE B 1 20 ? -3.729 18.312 19.469 1 42.5 20 ILE B C 1
ATOM 1952 O O . ILE B 1 20 ? -3.898 17.594 18.484 1 42.5 20 ILE B O 1
ATOM 1956 N N . GLY B 1 21 ? -3.994 19.391 18.984 1 49.53 21 GLY B N 1
ATOM 1957 C CA . GLY B 1 21 ? -3.619 20.094 17.766 1 49.53 21 GLY B CA 1
ATOM 1958 C C . GLY B 1 21 ? -2.244 19.703 17.266 1 49.53 21 GLY B C 1
ATOM 1959 O O . GLY B 1 21 ? -1.233 20.25 17.719 1 49.53 21 GLY B O 1
ATOM 1960 N N . GLY B 1 22 ? -1.99 18.469 17.078 1 59.34 22 GLY B N 1
ATOM 1961 C CA . GLY B 1 22 ? -0.692 18.031 16.578 1 59.34 22 GLY B CA 1
ATOM 1962 C C . GLY B 1 22 ? -0.089 18.984 15.57 1 59.34 22 GLY B C 1
ATOM 1963 O O . GLY B 1 22 ? -0.8 19.797 14.977 1 59.34 22 GLY B O 1
ATOM 1964 N N . ASN B 1 23 ? 1.104 19.422 15.734 1 83.06 23 ASN B N 1
ATOM 1965 C CA . ASN B 1 23 ? 1.921 20.25 14.852 1 83.06 23 ASN B CA 1
ATOM 1966 C C . ASN B 1 23 ? 1.965 19.672 13.438 1 83.06 23 ASN B C 1
ATOM 1968 O O . ASN B 1 23 ? 2.562 18.625 13.211 1 83.06 23 ASN B O 1
ATOM 1972 N N . TYR B 1 24 ? 0.916 20.078 12.562 1 94.62 24 TYR B N 1
ATOM 1973 C CA . TYR B 1 24 ? 0.926 19.688 11.164 1 94.62 24 TYR B CA 1
ATOM 1974 C C . TYR B 1 24 ? 1.716 20.688 10.32 1 94.62 24 TYR B C 1
ATOM 1976 O O . TYR B 1 24 ? 1.647 21.891 10.555 1 94.62 24 TYR B O 1
ATOM 1984 N N . LYS B 1 25 ? 2.48 20.172 9.438 1 97.56 25 LYS B N 1
ATOM 1985 C CA . LYS B 1 25 ? 3.271 21.031 8.555 1 97.56 25 LYS B CA 1
ATOM 1986 C C . LYS B 1 25 ? 3.508 20.344 7.207 1 97.56 25 LYS B C 1
ATOM 1988 O O . LYS B 1 25 ? 3.975 19.203 7.156 1 97.56 25 LYS B O 1
ATOM 1993 N N . ILE B 1 26 ? 3.145 21 6.16 1 98.06 26 ILE B N 1
ATOM 1994 C CA . ILE B 1 26 ? 3.305 20.469 4.809 1 98.06 26 ILE B CA 1
ATOM 1995 C C . ILE B 1 26 ? 3.736 21.594 3.869 1 98.06 26 ILE B C 1
ATOM 1997 O O . ILE B 1 26 ? 3.291 22.734 4.008 1 98.06 26 ILE B O 1
ATOM 2001 N N . THR B 1 27 ? 4.645 21.312 2.965 1 98.75 27 THR B N 1
ATOM 2002 C CA . THR B 1 27 ? 5.078 22.266 1.944 1 98.75 27 THR B CA 1
ATOM 2003 C C . THR B 1 27 ? 4.758 21.734 0.548 1 98.75 27 THR B C 1
ATOM 2005 O O . THR B 1 27 ? 5.141 20.609 0.196 1 98.75 27 THR B O 1
ATOM 2008 N N . LEU B 1 28 ? 4.039 22.531 -0.234 1 98.62 28 LEU B N 1
ATOM 2009 C CA . LEU B 1 28 ? 3.68 22.203 -1.607 1 98.62 28 LEU B CA 1
ATOM 2010 C C . LEU B 1 28 ? 4.484 23.047 -2.598 1 98.62 28 LEU B C 1
ATOM 2012 O O . LEU B 1 28 ? 4.707 24.234 -2.373 1 98.62 28 LEU B O 1
ATOM 2016 N N . TYR B 1 29 ? 4.922 22.391 -3.635 1 98.5 29 TYR B N 1
ATOM 2017 C CA . TYR B 1 29 ? 5.711 23.078 -4.652 1 98.5 29 TYR B CA 1
ATOM 2018 C C . TYR B 1 29 ? 5.016 23.016 -6.008 1 98.5 29 TYR B C 1
ATOM 2020 O O . TYR B 1 29 ? 4.391 22.016 -6.352 1 98.5 29 TYR B O 1
ATOM 2028 N N . GLU B 1 30 ? 5.23 24.031 -6.777 1 97.31 30 GLU B N 1
ATOM 2029 C CA . GLU B 1 30 ? 4.617 24.172 -8.094 1 97.31 30 GLU B CA 1
ATOM 2030 C C . GLU B 1 30 ? 5.207 23.172 -9.086 1 97.31 30 GLU B C 1
ATOM 2032 O O . GLU B 1 30 ? 4.492 22.641 -9.93 1 97.31 30 GLU B O 1
ATOM 2037 N N . LEU B 1 31 ? 6.48 22.938 -9.031 1 97.81 31 LEU B N 1
ATOM 2038 C CA . LEU B 1 31 ? 7.164 22.078 -9.984 1 97.81 31 LEU B CA 1
ATOM 2039 C C . LEU B 1 31 ? 7.637 20.781 -9.312 1 97.81 31 LEU B C 1
ATOM 2041 O O . LEU B 1 31 ? 7.613 20.672 -8.086 1 97.81 31 LEU B O 1
ATOM 2045 N N . GLU B 1 32 ? 8.008 19.781 -10.094 1 97.88 32 GLU B N 1
ATOM 2046 C CA . GLU B 1 32 ? 8.547 18.516 -9.586 1 97.88 32 GLU B CA 1
ATOM 2047 C C . GLU B 1 32 ? 9.883 18.734 -8.883 1 97.88 32 GLU B C 1
ATOM 2049 O O . GLU B 1 32 ? 10.531 19.766 -9.078 1 97.88 32 GLU B O 1
ATOM 2054 N N . ASN B 1 33 ? 10.25 17.875 -8.016 1 98.31 33 ASN B N 1
ATOM 2055 C CA . ASN B 1 33 ? 11.531 17.844 -7.316 1 98.31 33 ASN B CA 1
ATOM 2056 C C . ASN B 1 33 ? 11.742 19.078 -6.461 1 98.31 33 ASN B C 1
ATOM 2058 O O . ASN B 1 33 ? 12.844 19.625 -6.418 1 98.31 33 ASN B O 1
ATOM 2062 N N . PHE B 1 34 ? 10.656 19.5 -5.961 1 98.19 34 PHE B N 1
ATOM 2063 C CA . PHE B 1 34 ? 10.641 20.547 -4.934 1 98.19 34 PHE B CA 1
ATOM 2064 C C . PHE B 1 34 ? 11.203 21.859 -5.477 1 98.19 34 PHE B C 1
ATOM 2066 O O . PHE B 1 34 ? 12.008 22.516 -4.816 1 98.19 34 PHE B O 1
ATOM 2073 N N . GLN B 1 35 ? 10.898 22.109 -6.66 1 98.06 35 GLN B N 1
ATOM 2074 C CA . GLN B 1 35 ? 11.312 23.328 -7.328 1 98.06 35 GLN B CA 1
ATOM 2075 C C . GLN B 1 35 ? 10.133 24.281 -7.543 1 98.06 35 GLN B C 1
ATOM 2077 O O . GLN B 1 35 ? 8.977 23.875 -7.371 1 98.06 35 GLN B O 1
ATOM 2082 N N . GLY B 1 36 ? 10.414 25.625 -7.746 1 97.12 36 GLY B N 1
ATOM 2083 C CA . GLY B 1 36 ? 9.398 26.609 -8.055 1 97.12 36 GLY B CA 1
ATOM 2084 C C . GLY B 1 36 ? 8.789 27.25 -6.82 1 97.12 36 GLY B C 1
ATOM 2085 O O . GLY B 1 36 ? 9.352 27.172 -5.73 1 97.12 36 GLY B O 1
ATOM 2086 N N . LYS B 1 37 ? 7.625 27.906 -7.055 1 96.75 37 LYS B N 1
ATOM 2087 C CA . LYS B 1 37 ? 6.898 28.531 -5.957 1 96.75 37 LYS B CA 1
ATOM 2088 C C . LYS B 1 37 ? 6.469 27.5 -4.918 1 96.75 37 LYS B C 1
ATOM 2090 O O . LYS B 1 37 ? 6.086 26.375 -5.27 1 96.75 37 LYS B O 1
ATOM 2095 N N . LYS B 1 38 ? 6.551 27.859 -3.723 1 96.81 38 LYS B N 1
ATOM 2096 C CA . LYS B 1 38 ? 6.145 26.922 -2.682 1 96.81 38 LYS B CA 1
ATOM 2097 C C . LYS B 1 38 ? 5.094 27.547 -1.766 1 96.81 38 LYS B C 1
ATOM 2099 O O . LYS B 1 38 ? 4.938 28.766 -1.726 1 96.81 38 LYS B O 1
ATOM 2104 N N . CYS B 1 39 ? 4.363 26.766 -1.092 1 97.38 39 CYS B N 1
ATOM 2105 C CA . CYS B 1 39 ? 3.346 27.125 -0.114 1 97.38 39 CYS B CA 1
ATOM 2106 C C . CYS B 1 39 ? 3.432 26.234 1.119 1 97.38 39 CYS B C 1
ATOM 2108 O O . CYS B 1 39 ? 3.395 25 1.006 1 97.38 39 CYS B O 1
ATOM 2110 N N . GLU B 1 40 ? 3.578 26.812 2.234 1 97.5 40 GLU B N 1
ATOM 2111 C CA . GLU B 1 40 ? 3.625 26.078 3.494 1 97.5 40 GLU B CA 1
ATOM 2112 C C . GLU B 1 40 ? 2.285 26.141 4.223 1 97.5 40 GLU B C 1
ATOM 2114 O O . GLU B 1 40 ? 1.709 27.219 4.375 1 97.5 40 GLU B O 1
ATOM 2119 N N . LEU B 1 41 ? 1.84 25.031 4.633 1 97.69 41 LEU B N 1
ATOM 2120 C CA . LEU B 1 41 ? 0.553 24.984 5.316 1 97.69 41 LEU B CA 1
ATOM 2121 C C . LEU B 1 41 ? 0.683 24.266 6.66 1 97.69 41 LEU B C 1
ATOM 2123 O O . LEU B 1 41 ? 1.447 23.312 6.785 1 97.69 41 LEU B O 1
ATOM 2127 N N . THR B 1 42 ? -0.062 24.703 7.648 1 97.25 42 THR B N 1
ATOM 2128 C CA . THR B 1 42 ? -0.169 24.047 8.945 1 97.25 42 THR B CA 1
ATOM 2129 C C . THR B 1 42 ? -1.618 23.672 9.25 1 97.25 42 THR B C 1
ATOM 2131 O O . THR B 1 42 ? -1.911 23.094 10.289 1 97.25 42 THR B O 1
ATOM 2134 N N . GLY B 1 43 ? -2.465 24 8.336 1 96.75 43 GLY B N 1
ATOM 2135 C CA . GLY B 1 43 ? -3.887 23.703 8.422 1 96.75 43 GLY B CA 1
ATOM 2136 C C . GLY B 1 43 ? -4.527 23.438 7.074 1 96.75 43 GLY B C 1
ATOM 2137 O O . GLY B 1 43 ? -3.838 23.391 6.051 1 96.75 43 GLY B O 1
ATOM 2138 N N . GLU B 1 44 ? -5.762 23.297 7.09 1 97.5 44 GLU B N 1
ATOM 2139 C CA . GLU B 1 44 ? -6.469 22.875 5.883 1 97.5 44 GLU B CA 1
ATOM 2140 C C . GLU B 1 44 ? -6.496 24 4.848 1 97.5 44 GLU B C 1
ATOM 2142 O O . GLU B 1 44 ? -6.34 25.172 5.195 1 97.5 44 GLU B O 1
ATOM 2147 N N . CYS B 1 45 ? -6.605 23.703 3.668 1 98.19 45 CYS B N 1
ATOM 2148 C CA . CYS B 1 45 ? -6.777 24.625 2.547 1 98.19 45 CYS B CA 1
ATOM 2149 C C . CYS B 1 45 ? -7.738 24.047 1.514 1 98.19 45 CYS B C 1
ATOM 2151 O O . CYS B 1 45 ? -7.438 23.047 0.875 1 98.19 45 CYS B O 1
ATOM 2153 N N . GLN B 1 46 ? -8.859 24.688 1.263 1 97.94 46 GLN B N 1
ATOM 2154 C CA . GLN B 1 46 ? -9.914 24.188 0.393 1 97.94 46 GLN B CA 1
ATOM 2155 C C . GLN B 1 46 ? -9.617 24.5 -1.071 1 97.94 46 GLN B C 1
ATOM 2157 O O . GLN B 1 46 ? -10.242 23.922 -1.97 1 97.94 46 GLN B O 1
ATOM 2162 N N . ASN B 1 47 ? -8.75 25.5 -1.28 1 97.94 47 ASN B N 1
ATOM 2163 C CA . ASN B 1 47 ? -8.367 25.922 -2.625 1 97.94 47 ASN B CA 1
ATOM 2164 C C . ASN B 1 47 ? -6.918 26.391 -2.676 1 97.94 47 ASN B C 1
ATOM 2166 O O . ASN B 1 47 ? -6.621 27.547 -2.369 1 97.94 47 ASN B O 1
ATOM 2170 N N . LEU B 1 48 ? -6.094 25.547 -3.223 1 97.12 48 LEU B N 1
ATOM 2171 C CA . LEU B 1 48 ? -4.66 25.828 -3.203 1 97.12 48 LEU B CA 1
ATOM 2172 C C . LEU B 1 48 ? -4.316 26.984 -4.145 1 97.12 48 LEU B C 1
ATOM 2174 O O . LEU B 1 48 ? -3.277 27.625 -3.986 1 97.12 48 LEU B O 1
ATOM 2178 N N . SER B 1 49 ? -5.172 27.234 -5.098 1 95.12 49 SER B N 1
ATOM 2179 C CA . SER B 1 49 ? -4.938 28.359 -6 1 95.12 49 SER B CA 1
ATOM 2180 C C . SER B 1 49 ? -4.969 29.688 -5.258 1 95.12 49 SER B C 1
ATOM 2182 O O . SER B 1 49 ? -4.312 30.641 -5.664 1 95.12 49 SER B O 1
ATOM 2184 N N . GLU B 1 50 ? -5.738 29.766 -4.238 1 95.06 50 GLU B N 1
ATOM 2185 C CA . GLU B 1 50 ? -5.832 30.969 -3.424 1 95.06 50 GLU B CA 1
ATOM 2186 C C . GLU B 1 50 ? -4.516 31.25 -2.701 1 95.06 50 GLU B C 1
ATOM 2188 O O . GLU B 1 50 ? -4.277 32.375 -2.254 1 95.06 50 GLU B O 1
ATOM 2193 N N . LYS B 1 51 ? -3.766 30.234 -2.584 1 93.69 51 LYS B N 1
ATOM 2194 C CA . LYS B 1 51 ? -2.463 30.391 -1.945 1 93.69 51 LYS B CA 1
ATOM 2195 C C . LYS B 1 51 ? -1.367 30.625 -2.982 1 93.69 51 LYS B C 1
ATOM 2197 O O . LYS B 1 51 ? -0.18 30.609 -2.65 1 93.69 51 LYS B O 1
ATOM 2202 N N . GLY B 1 52 ? -1.791 30.766 -4.258 1 91.56 52 GLY B N 1
ATOM 2203 C CA . GLY B 1 52 ? -0.846 31.094 -5.312 1 91.56 52 GLY B CA 1
ATOM 2204 C C . GLY B 1 52 ? -0.316 29.891 -6.047 1 91.56 52 GLY B C 1
ATOM 2205 O O . GLY B 1 52 ? 0.628 29.984 -6.832 1 91.56 52 GLY B O 1
ATOM 2206 N N . LEU B 1 53 ? -0.814 28.703 -5.785 1 93.81 53 LEU B N 1
ATOM 2207 C CA . LEU B 1 53 ? -0.355 27.484 -6.453 1 93.81 53 LEU B CA 1
ATOM 2208 C C . LEU B 1 53 ? -1.414 26.953 -7.414 1 93.81 53 LEU B C 1
ATOM 2210 O O . LEU B 1 53 ? -2.41 26.375 -6.984 1 93.81 53 LEU B O 1
ATOM 2214 N N . ASP B 1 54 ? -1.183 27.156 -8.68 1 90.12 54 ASP B N 1
ATOM 2215 C CA . ASP B 1 54 ? -2.125 26.672 -9.68 1 90.12 54 ASP B CA 1
ATOM 2216 C C . ASP B 1 54 ? -1.942 25.172 -9.922 1 90.12 54 ASP B C 1
ATOM 2218 O O . ASP B 1 54 ? -2.879 24.484 -10.336 1 90.12 54 ASP B O 1
ATOM 2222 N N . LYS B 1 55 ? -0.749 24.766 -9.688 1 95.06 55 LYS B N 1
ATOM 2223 C CA . LYS B 1 55 ? -0.423 23.344 -9.859 1 95.06 55 LYS B CA 1
ATOM 2224 C C . LYS B 1 55 ? 0.551 22.875 -8.781 1 95.06 55 LYS B C 1
ATOM 2226 O O . LYS B 1 55 ? 1.396 23.656 -8.32 1 95.06 55 LYS B O 1
ATOM 2231 N N . VAL B 1 56 ? 0.322 21.688 -8.398 1 97.88 56 VAL B N 1
ATOM 2232 C CA . VAL B 1 56 ? 1.248 21.094 -7.434 1 97.88 56 VAL B CA 1
ATOM 2233 C C . VAL B 1 56 ? 2.082 20.016 -8.117 1 97.88 56 VAL B C 1
ATOM 2235 O O . VAL B 1 56 ? 1.534 19.062 -8.688 1 97.88 56 VAL B O 1
ATOM 2238 N N . GLY B 1 57 ? 3.396 20.188 -8.031 1 98 57 GLY B N 1
ATOM 2239 C CA . GLY B 1 57 ? 4.27 19.234 -8.703 1 98 57 GLY B CA 1
ATOM 2240 C C . GLY B 1 57 ? 4.992 18.312 -7.738 1 98 57 GLY B C 1
ATOM 2241 O O . GLY B 1 57 ? 5.441 17.234 -8.125 1 98 57 GLY B O 1
ATOM 2242 N N . SER B 1 58 ? 5.207 18.766 -6.562 1 98.62 58 SER B N 1
ATOM 2243 C CA . SER B 1 58 ? 5.871 17.969 -5.531 1 98.62 58 SER B CA 1
ATOM 2244 C C . SER B 1 58 ? 5.441 18.406 -4.133 1 98.62 58 SER B C 1
ATOM 2246 O O . SER B 1 58 ? 4.906 19.5 -3.959 1 98.62 58 SER B O 1
ATOM 2248 N N . ILE B 1 59 ? 5.613 17.562 -3.15 1 98.62 59 ILE B N 1
ATOM 2249 C CA . ILE B 1 59 ? 5.094 17.797 -1.811 1 98.62 59 ILE B CA 1
ATOM 2250 C C . ILE B 1 59 ? 6.086 17.281 -0.771 1 98.62 59 ILE B C 1
ATOM 2252 O O . ILE B 1 59 ? 6.645 16.203 -0.926 1 98.62 59 ILE B O 1
ATOM 2256 N N . LYS B 1 60 ? 6.293 18.031 0.215 1 98.31 60 LYS B N 1
ATOM 2257 C CA . LYS B 1 60 ? 7.031 17.594 1.397 1 98.31 60 LYS B CA 1
ATOM 2258 C C . LYS B 1 60 ? 6.141 17.625 2.637 1 98.31 60 LYS B C 1
ATOM 2260 O O . LYS B 1 60 ? 5.617 18.672 3.016 1 98.31 60 LYS B O 1
ATOM 2265 N N . VAL B 1 61 ? 5.969 16.469 3.23 1 97.56 61 VAL B N 1
ATOM 2266 C CA . VAL B 1 61 ? 5.23 16.406 4.488 1 97.56 61 VAL B CA 1
ATOM 2267 C C . VAL B 1 61 ? 6.207 16.328 5.66 1 97.56 61 VAL B C 1
ATOM 2269 O O . VAL B 1 61 ? 6.859 15.312 5.867 1 97.56 61 VAL B O 1
ATOM 2272 N N . GLU B 1 62 ? 6.281 17.375 6.383 1 95.06 62 GLU B N 1
ATOM 2273 C CA . GLU B 1 62 ? 7.176 17.422 7.535 1 95.06 62 GLU B CA 1
ATOM 2274 C C . GLU B 1 62 ? 6.5 16.844 8.773 1 95.06 62 GLU B C 1
ATOM 2276 O O . GLU B 1 62 ? 7.152 16.172 9.586 1 95.06 62 GLU B O 1
ATOM 2281 N N . SER B 1 63 ? 5.336 17.156 8.961 1 93.81 63 SER B N 1
ATOM 2282 C CA . SER B 1 63 ? 4.504 16.625 10.039 1 93.81 63 SER B CA 1
ATOM 2283 C C . SER B 1 63 ? 3.104 16.281 9.539 1 93.81 63 SER B C 1
ATOM 2285 O O . SER B 1 63 ? 2.416 17.141 8.977 1 93.81 63 SER B O 1
ATOM 2287 N N . GLY B 1 64 ? 2.68 15.047 9.688 1 92.94 64 GLY B N 1
ATOM 2288 C CA . GLY B 1 64 ? 1.401 14.562 9.188 1 92.94 64 GLY B CA 1
ATOM 2289 C C . GLY B 1 64 ? 0.758 13.523 10.078 1 92.94 64 GLY B C 1
ATOM 2290 O O . GLY B 1 64 ? 1.107 13.414 11.258 1 92.94 64 GLY B O 1
ATOM 2291 N N . PRO B 1 65 ? -0.103 12.758 9.375 1 95.5 65 PRO B N 1
ATOM 2292 C CA . PRO B 1 65 ? -0.472 12.609 7.969 1 95.5 65 PRO B CA 1
ATOM 2293 C C . PRO B 1 65 ? -1.461 13.672 7.5 1 95.5 65 PRO B C 1
ATOM 2295 O O . PRO B 1 65 ? -2.15 14.289 8.32 1 95.5 65 PRO B O 1
ATOM 2298 N N . TRP B 1 66 ? -1.486 13.922 6.125 1 97.94 66 TRP B N 1
ATOM 2299 C CA . TRP B 1 66 ? -2.406 14.828 5.449 1 97.94 66 TRP B CA 1
ATOM 2300 C C . TRP B 1 66 ? -3.285 14.078 4.457 1 97.94 66 TRP B C 1
ATOM 2302 O O . TRP B 1 66 ? -2.969 12.945 4.07 1 97.94 66 TRP B O 1
ATOM 2312 N N . LEU B 1 67 ? -4.41 14.609 4.133 1 98.31 67 LEU B N 1
ATOM 2313 C CA . LEU B 1 67 ? -5.258 14.125 3.049 1 98.31 67 LEU B CA 1
ATOM 2314 C C . LEU B 1 67 ? -5.395 15.18 1.955 1 98.31 67 LEU B C 1
ATOM 2316 O O . LEU B 1 67 ? -5.809 16.312 2.223 1 98.31 67 LEU B O 1
ATOM 2320 N N . SER B 1 68 ? -4.945 14.859 0.778 1 98.38 68 SER B N 1
ATOM 2321 C CA . SER B 1 68 ? -5.082 15.766 -0.358 1 98.38 68 SER B CA 1
ATOM 2322 C C . SER B 1 68 ? -6.164 15.289 -1.32 1 98.38 68 SER B C 1
ATOM 2324 O O . SER B 1 68 ? -6.535 14.117 -1.309 1 98.38 68 SER B O 1
ATOM 2326 N N . PHE B 1 69 ? -6.641 16.266 -2.105 1 98 69 PHE B N 1
ATOM 2327 C CA . PHE B 1 69 ? -7.766 15.969 -2.986 1 98 69 PHE B CA 1
ATOM 2328 C C . PHE B 1 69 ? -7.508 16.5 -4.391 1 98 69 PHE B C 1
ATOM 2330 O O . PHE B 1 69 ? -6.891 17.562 -4.555 1 98 69 PHE B O 1
ATOM 2337 N N . GLU B 1 70 ? -8.039 15.727 -5.289 1 97.12 70 GLU B N 1
ATOM 2338 C CA . GLU B 1 70 ? -7.926 16.062 -6.707 1 97.12 70 GLU B CA 1
ATOM 2339 C C . GLU B 1 70 ? -8.57 17.406 -7.012 1 97.12 70 GLU B C 1
ATOM 2341 O O . GLU B 1 70 ? -8.016 18.203 -7.766 1 97.12 70 GLU B O 1
ATOM 2346 N N . ARG B 1 71 ? -9.664 17.656 -6.453 1 97.12 71 ARG B N 1
ATOM 2347 C CA . ARG B 1 71 ? -10.438 18.844 -6.762 1 97.12 71 ARG B CA 1
ATOM 2348 C C . ARG B 1 71 ? -10.516 19.781 -5.551 1 97.12 71 ARG B C 1
ATOM 2350 O O . ARG B 1 71 ? -10.094 19.406 -4.453 1 97.12 71 ARG B O 1
ATOM 2357 N N . GLN B 1 72 ? -11.023 20.953 -5.75 1 97.19 72 GLN B N 1
ATOM 2358 C CA . GLN B 1 72 ? -11.242 21.922 -4.68 1 97.19 72 GLN B CA 1
ATOM 2359 C C . GLN B 1 72 ? -12.32 21.422 -3.711 1 97.19 72 GLN B C 1
ATOM 2361 O O . GLN B 1 72 ? -13.047 20.484 -4.012 1 97.19 72 GLN B O 1
ATOM 2366 N N . SER B 1 73 ? -12.258 22.031 -2.523 1 97.88 73 SER B N 1
ATOM 2367 C CA . SER B 1 73 ? -13.258 21.781 -1.49 1 97.88 73 SER B CA 1
ATOM 2368 C C . SER B 1 73 ? -13.367 20.281 -1.186 1 97.88 73 SER B C 1
ATOM 2370 O O . SER B 1 73 ? -14.477 19.75 -1.074 1 97.88 73 SER B O 1
ATOM 2372 N N . TYR B 1 74 ? -12.242 19.625 -1.216 1 97.31 74 TYR B N 1
ATOM 2373 C CA . TYR B 1 74 ? -12.078 18.25 -0.758 1 97.31 74 TYR B CA 1
ATOM 2374 C C . TYR B 1 74 ? -12.867 17.281 -1.643 1 97.31 74 TYR B C 1
ATOM 2376 O O . TYR B 1 74 ? -13.453 16.312 -1.15 1 97.31 74 TYR B O 1
ATOM 2384 N N . GLY B 1 75 ? -12.898 17.609 -2.979 1 96.56 75 GLY B N 1
ATOM 2385 C CA . GLY B 1 75 ? -13.594 16.75 -3.926 1 96.56 75 GLY B CA 1
ATOM 2386 C C . GLY B 1 75 ? -12.656 15.883 -4.738 1 96.56 75 GLY B C 1
ATOM 2387 O O . GLY B 1 75 ? -11.445 16.094 -4.727 1 96.56 75 GLY B O 1
ATOM 2388 N N . GLY B 1 76 ? -13.242 14.797 -5.371 1 95.94 76 GLY B N 1
ATOM 2389 C CA . GLY B 1 76 ? -12.484 13.961 -6.285 1 95.94 76 GLY B CA 1
ATOM 2390 C C . GLY B 1 76 ? -11.664 12.891 -5.586 1 95.94 76 GLY B C 1
ATOM 2391 O O . GLY B 1 76 ? -11.992 12.484 -4.469 1 95.94 76 GLY B O 1
ATOM 2392 N N . GLU B 1 77 ? -10.625 12.445 -6.285 1 96.44 77 GLU B N 1
ATOM 2393 C CA . GLU B 1 77 ? -9.789 11.375 -5.742 1 96.44 77 GLU B CA 1
ATOM 2394 C C . GLU B 1 77 ? -9.016 11.844 -4.512 1 96.44 77 GLU B C 1
ATOM 2396 O O . GLU B 1 77 ? -8.602 13 -4.438 1 96.44 77 GLU B O 1
ATOM 2401 N N . GLN B 1 78 ? -8.812 10.977 -3.609 1 97.75 78 GLN B N 1
ATOM 2402 C CA . GLN B 1 78 ? -8.125 11.266 -2.355 1 97.75 78 GLN B CA 1
ATOM 2403 C C . GLN B 1 78 ? -6.723 10.672 -2.346 1 97.75 78 GLN B C 1
ATOM 2405 O O . GLN B 1 78 ? -6.496 9.594 -2.893 1 97.75 78 GLN B O 1
ATOM 2410 N N . PHE B 1 79 ? -5.816 11.391 -1.713 1 98 79 PHE B N 1
ATOM 2411 C CA . PHE B 1 79 ? -4.441 10.922 -1.58 1 98 79 PHE B CA 1
ATOM 2412 C C . PHE B 1 79 ? -3.947 11.094 -0.148 1 98 79 PHE B C 1
ATOM 2414 O O . PHE B 1 79 ? -3.805 12.219 0.335 1 98 79 PHE B O 1
ATOM 2421 N N . VAL B 1 80 ? -3.705 9.969 0.533 1 98.19 80 VAL B N 1
ATOM 2422 C CA . VAL B 1 80 ? -3.127 10.039 1.871 1 98.19 80 VAL B CA 1
ATOM 2423 C C . VAL B 1 80 ? -1.637 10.352 1.777 1 98.19 80 VAL B C 1
ATOM 2425 O O . VAL B 1 80 ? -0.907 9.711 1.019 1 98.19 80 VAL B O 1
ATOM 2428 N N . LEU B 1 81 ? -1.248 11.359 2.51 1 97.94 81 LEU B N 1
ATOM 2429 C CA . LEU B 1 81 ? 0.152 11.766 2.523 1 97.94 81 LEU B CA 1
ATOM 2430 C C . LEU B 1 81 ? 0.76 11.578 3.908 1 97.94 81 LEU B C 1
ATOM 2432 O O . LEU B 1 81 ? 0.543 12.398 4.801 1 97.94 81 LEU B O 1
ATOM 2436 N N . GLU B 1 82 ? 1.523 10.5 4.051 1 95.75 82 GLU B N 1
ATOM 2437 C CA . GLU B 1 82 ? 2.322 10.297 5.258 1 95.75 82 GLU B CA 1
ATOM 2438 C C . GLU B 1 82 ? 3.564 11.18 5.25 1 95.75 82 GLU B C 1
ATOM 2440 O O . GLU B 1 82 ? 3.904 11.781 4.223 1 95.75 82 GLU B O 1
ATOM 2445 N N . LYS B 1 83 ? 4.199 11.273 6.406 1 95.56 83 LYS B N 1
ATOM 2446 C CA . LYS B 1 83 ? 5.449 12.023 6.465 1 95.56 83 LYS B CA 1
ATOM 2447 C C . LYS B 1 83 ? 6.434 11.531 5.402 1 95.56 83 LYS B C 1
ATOM 2449 O O . LYS B 1 83 ? 6.586 10.328 5.203 1 95.56 83 LYS B O 1
ATOM 2454 N N . GLY B 1 84 ? 7.031 12.461 4.676 1 96 84 GLY B N 1
ATOM 2455 C CA . GLY B 1 84 ? 8.016 12.086 3.67 1 96 84 GLY B CA 1
ATOM 2456 C C . GLY B 1 84 ? 8 13 2.459 1 96 84 GLY B C 1
ATOM 2457 O O . GLY B 1 84 ? 7.332 14.039 2.465 1 96 84 GLY B O 1
ATOM 2458 N N . ASP B 1 85 ? 8.812 12.641 1.496 1 96.81 85 ASP B N 1
ATOM 2459 C CA . ASP B 1 85 ? 8.992 13.422 0.278 1 96.81 85 ASP B CA 1
ATOM 2460 C C . ASP B 1 85 ? 8.242 12.789 -0.896 1 96.81 85 ASP B C 1
ATOM 2462 O O . ASP B 1 85 ? 8.336 11.578 -1.119 1 96.81 85 ASP B O 1
ATOM 2466 N N . TYR B 1 86 ? 7.508 13.586 -1.585 1 98.12 86 TYR B N 1
ATOM 2467 C CA . TYR B 1 86 ? 6.809 13.227 -2.814 1 98.12 86 TYR B CA 1
ATOM 2468 C C . TYR B 1 86 ? 7.27 14.094 -3.977 1 98.12 86 TYR B C 1
ATOM 2470 O O . TYR B 1 86 ? 6.672 15.141 -4.254 1 98.12 86 TYR B O 1
ATOM 2478 N N . PRO B 1 87 ? 8.289 13.648 -4.711 1 97.94 87 PRO B N 1
ATOM 2479 C CA . PRO B 1 87 ? 8.977 14.508 -5.672 1 97.94 87 PRO B CA 1
ATOM 2480 C C . PRO B 1 87 ? 8.18 14.719 -6.957 1 97.94 87 PRO B C 1
ATOM 2482 O O . PRO B 1 87 ? 8.508 15.602 -7.754 1 97.94 87 PRO B O 1
ATOM 2485 N N . ARG B 1 88 ? 7.164 13.844 -7.215 1 98 88 ARG B N 1
ATOM 2486 C CA . ARG B 1 88 ? 6.336 13.898 -8.414 1 98 88 ARG B CA 1
ATOM 2487 C C . ARG B 1 88 ? 4.922 13.414 -8.133 1 98 88 ARG B C 1
ATOM 2489 O O . ARG B 1 88 ? 4.684 12.719 -7.141 1 98 88 ARG B O 1
ATOM 2496 N N . TRP B 1 89 ? 4.027 13.773 -9.078 1 96.56 89 TRP B N 1
ATOM 2497 C CA . TRP B 1 89 ? 2.619 13.453 -8.867 1 96.56 89 TRP B CA 1
ATOM 2498 C C . TRP B 1 89 ? 2.41 11.945 -8.789 1 96.56 89 TRP B C 1
ATOM 2500 O O . TRP B 1 89 ? 1.518 11.469 -8.078 1 96.56 89 TRP B O 1
ATOM 2510 N N . ASP B 1 90 ? 3.215 11.148 -9.445 1 95.5 90 ASP B N 1
ATOM 2511 C CA . ASP B 1 90 ? 3.047 9.703 -9.477 1 95.5 90 ASP B CA 1
ATOM 2512 C C . ASP B 1 90 ? 3.543 9.062 -8.18 1 95.5 90 ASP B C 1
ATOM 2514 O O . ASP B 1 90 ? 3.398 7.855 -7.98 1 95.5 90 ASP B O 1
ATOM 2518 N N . THR B 1 91 ? 4.07 9.852 -7.262 1 96.75 91 THR B N 1
ATOM 2519 C CA . THR B 1 91 ? 4.57 9.328 -6 1 96.75 91 THR B CA 1
ATOM 2520 C C . THR B 1 91 ? 3.504 9.43 -4.91 1 96.75 91 THR B C 1
ATOM 2522 O O . THR B 1 91 ? 3.619 8.797 -3.857 1 96.75 91 THR B O 1
ATOM 2525 N N . TRP B 1 92 ? 2.461 10.273 -5.203 1 96.88 92 TRP B N 1
ATOM 2526 C CA . TRP B 1 92 ? 1.414 10.328 -4.188 1 96.88 92 TRP B CA 1
ATOM 2527 C C . TRP B 1 92 ? 0.096 9.797 -4.738 1 96.88 92 TRP B C 1
ATOM 2529 O O . TRP B 1 92 ? -0.841 9.531 -3.98 1 96.88 92 TRP B O 1
ATOM 2539 N N . SER B 1 93 ? 0.004 9.586 -6.02 1 94.06 93 SER B N 1
ATOM 2540 C CA . SER B 1 93 ? -1.212 9.062 -6.633 1 94.06 93 SER B CA 1
ATOM 2541 C C . SER B 1 93 ? -1.167 7.539 -6.734 1 94.06 93 SER B C 1
ATOM 2543 O O . SER B 1 93 ? -0.293 6.98 -7.402 1 94.06 93 SER B O 1
ATOM 2545 N N . ASN B 1 94 ? -2.119 6.852 -6.168 1 91.69 94 ASN B N 1
ATOM 2546 C CA . ASN B 1 94 ? -2.186 5.398 -6.234 1 91.69 94 ASN B CA 1
ATOM 2547 C C . ASN B 1 94 ? -2.799 4.922 -7.551 1 91.69 94 ASN B C 1
ATOM 2549 O O . ASN B 1 94 ? -2.369 3.914 -8.109 1 91.69 94 ASN B O 1
ATOM 2553 N N . SER B 1 95 ? -3.771 5.641 -8.023 1 91.44 95 SER B N 1
ATOM 2554 C CA . SER B 1 95 ? -4.465 5.258 -9.25 1 91.44 95 SER B CA 1
ATOM 2555 C C . SER B 1 95 ? -3.717 5.75 -10.484 1 91.44 95 SER B C 1
ATOM 2557 O O . SER B 1 95 ? -3.918 5.238 -11.586 1 91.44 95 SER B O 1
ATOM 2559 N N . HIS B 1 96 ? -2.949 6.809 -10.352 1 92.75 96 HIS B N 1
ATOM 2560 C CA . HIS B 1 96 ? -2.215 7.484 -11.414 1 92.75 96 HIS B CA 1
ATOM 2561 C C . HIS B 1 96 ? -3.16 8.008 -12.492 1 92.75 96 HIS B C 1
ATOM 2563 O O . HIS B 1 96 ? -2.824 7.992 -13.68 1 92.75 96 HIS B O 1
ATOM 2569 N N . ARG B 1 97 ? -4.336 8.336 -12.031 1 91 97 ARG B N 1
ATOM 2570 C CA . ARG B 1 97 ? -5.328 8.836 -12.977 1 91 97 ARG B CA 1
ATOM 2571 C C . ARG B 1 97 ? -5.332 10.359 -13.023 1 91 97 ARG B C 1
ATOM 2573 O O . ARG B 1 97 ? -5.867 10.953 -13.961 1 91 97 ARG B O 1
ATOM 2580 N N . SER B 1 98 ? -4.82 10.922 -11.969 1 91.31 98 SER B N 1
ATOM 2581 C CA . SER B 1 98 ? -4.809 12.375 -11.875 1 91.31 98 SER B CA 1
ATOM 2582 C C . SER B 1 98 ? -3.502 12.883 -11.281 1 91.31 98 SER B C 1
ATOM 2584 O O . SER B 1 98 ? -2.975 12.297 -10.336 1 91.31 98 SER B O 1
ATOM 2586 N N . ASP B 1 99 ? -3.078 14 -11.844 1 94.44 99 ASP B N 1
ATOM 2587 C CA . ASP B 1 99 ? -1.907 14.664 -11.289 1 94.44 99 ASP B CA 1
ATOM 2588 C C . ASP B 1 99 ? -2.303 15.953 -10.57 1 94.44 99 ASP B C 1
ATOM 2590 O O . ASP B 1 99 ? -1.446 16.781 -10.258 1 94.44 99 ASP B O 1
ATOM 2594 N N . TYR B 1 100 ? -3.59 16.094 -10.344 1 95.56 100 TYR B N 1
ATOM 2595 C CA . TYR B 1 100 ? -4.059 17.344 -9.758 1 95.56 100 TYR B CA 1
ATOM 2596 C C . TYR B 1 100 ? -4.23 17.203 -8.25 1 95.56 100 TYR B C 1
ATOM 2598 O O . TYR B 1 100 ? -4.711 16.172 -7.766 1 95.56 100 TYR B O 1
ATOM 2606 N N . VAL B 1 101 ? -3.814 18.156 -7.551 1 97.56 101 VAL B N 1
ATOM 2607 C CA . VAL B 1 101 ? -4.078 18.359 -6.133 1 97.56 101 VAL B CA 1
ATOM 2608 C C . VAL B 1 101 ? -4.559 19.797 -5.902 1 97.56 101 VAL B C 1
ATOM 2610 O O . VAL B 1 101 ? -3.809 20.75 -6.121 1 97.56 101 VAL B O 1
ATOM 2613 N N . MET B 1 102 ? -5.789 19.906 -5.426 1 97.81 102 MET B N 1
ATOM 2614 C CA . MET B 1 102 ? -6.332 21.25 -5.387 1 97.81 102 MET B CA 1
ATOM 2615 C C . MET B 1 102 ? -6.805 21.609 -3.982 1 97.81 102 MET B C 1
ATOM 2617 O O . MET B 1 102 ? -7.055 22.781 -3.686 1 97.81 102 MET B O 1
ATOM 2621 N N . SER B 1 103 ? -6.926 20.75 -3.057 1 98.44 103 SER B N 1
ATOM 2622 C CA . SER B 1 103 ? -7.25 21.016 -1.658 1 98.44 103 SER B CA 1
ATOM 2623 C C . SER B 1 103 ? -6.59 19.984 -0.738 1 98.44 103 SER B C 1
ATOM 2625 O O . SER B 1 103 ? -6.172 18.922 -1.188 1 98.44 103 SER B O 1
ATOM 2627 N N . ILE B 1 104 ? -6.434 20.328 0.46 1 98.5 104 ILE B N 1
ATOM 2628 C CA . ILE B 1 104 ? -5.691 19.484 1.396 1 98.5 104 ILE B CA 1
ATOM 2629 C C . ILE B 1 104 ? -6.133 19.797 2.826 1 98.5 104 ILE B C 1
ATOM 2631 O O . ILE B 1 104 ? -6.477 20.938 3.143 1 98.5 104 ILE B O 1
ATOM 2635 N N . ARG B 1 105 ? -6.07 18.828 3.693 1 98.31 105 ARG B N 1
ATOM 2636 C CA . ARG B 1 105 ? -6.363 19.016 5.109 1 98.31 105 ARG B CA 1
ATOM 2637 C C . ARG B 1 105 ? -5.602 18.016 5.965 1 98.31 105 ARG B C 1
ATOM 2639 O O . ARG B 1 105 ? -5.285 16.906 5.508 1 98.31 105 ARG B O 1
ATOM 2646 N N . PRO B 1 106 ? -5.297 18.438 7.188 1 97.19 106 PRO B N 1
ATOM 2647 C CA . PRO B 1 106 ? -4.703 17.438 8.094 1 97.19 106 PRO B CA 1
ATOM 2648 C C . PRO B 1 106 ? -5.656 16.297 8.422 1 97.19 106 PRO B C 1
ATOM 2650 O O . PRO B 1 106 ? -6.879 16.469 8.375 1 97.19 106 PRO B O 1
ATOM 2653 N N . LEU B 1 107 ? -5.137 15.086 8.602 1 95.94 107 LEU B N 1
ATOM 2654 C CA . LEU B 1 107 ? -5.891 13.984 9.195 1 95.94 107 LEU B CA 1
ATOM 2655 C C . LEU B 1 107 ? -5.684 13.945 10.703 1 95.94 107 LEU B C 1
ATOM 2657 O O . LEU B 1 107 ? -4.648 13.477 11.18 1 95.94 107 LEU B O 1
ATOM 2661 N N . ASN B 1 108 ? -6.633 14.398 11.43 1 91.88 108 ASN B N 1
ATOM 2662 C CA . ASN B 1 108 ? -6.52 14.508 12.875 1 91.88 108 ASN B CA 1
ATOM 2663 C C . ASN B 1 108 ? -6.75 13.164 13.562 1 91.88 108 ASN B C 1
ATOM 2665 O O . ASN B 1 108 ? -7.891 12.766 13.797 1 91.88 108 ASN B O 1
ATOM 2669 N N . ILE B 1 109 ? -5.711 12.555 13.844 1 87 109 ILE B N 1
ATOM 2670 C CA . ILE B 1 109 ? -5.793 11.25 14.5 1 87 109 ILE B CA 1
ATOM 2671 C C . ILE B 1 109 ? -6.152 11.438 15.977 1 87 109 ILE B C 1
ATOM 2673 O O . ILE B 1 109 ? -5.383 12.023 16.734 1 87 109 ILE B O 1
ATOM 2677 N N . ASP B 1 110 ? -7.301 11 16.391 1 80.62 110 ASP B N 1
ATOM 2678 C CA . ASP B 1 110 ? -7.801 11.266 17.734 1 80.62 110 ASP B CA 1
ATOM 2679 C C . ASP B 1 110 ? -7.801 10 18.578 1 80.62 110 ASP B C 1
ATOM 2681 O O . ASP B 1 110 ? -8.086 10.055 19.781 1 80.62 110 ASP B O 1
ATOM 2685 N N . SER B 1 111 ? -7.594 8.906 17.984 1 81.38 111 SER B N 1
ATOM 2686 C CA . SER B 1 111 ? -7.645 7.648 18.734 1 81.38 111 SER B CA 1
ATOM 2687 C C . SER B 1 111 ? -6.414 6.793 18.453 1 81.38 111 SER B C 1
ATOM 2689 O O . SER B 1 111 ? -5.953 6.715 17.312 1 81.38 111 SER B O 1
ATOM 2691 N N . ALA B 1 112 ? -6.02 6.105 19.5 1 81.44 112 ALA B N 1
ATOM 2692 C CA . ALA B 1 112 ? -4.918 5.156 19.344 1 81.44 112 ALA B CA 1
ATOM 2693 C C . ALA B 1 112 ? -5.426 3.793 18.891 1 81.44 112 ALA B C 1
ATOM 2695 O O . ALA B 1 112 ? -4.656 2.977 18.375 1 81.44 112 ALA B O 1
ATOM 2696 N N . GLU B 1 113 ? -6.645 3.561 19.094 1 90.69 113 GLU B N 1
ATOM 2697 C CA . GLU B 1 113 ? -7.227 2.273 18.734 1 90.69 113 GLU B CA 1
ATOM 2698 C C . GLU B 1 113 ? -7.863 2.33 17.344 1 90.69 113 GLU B C 1
ATOM 2700 O O . GLU B 1 113 ? -8.336 3.385 16.922 1 90.69 113 GLU B O 1
ATOM 2705 N N . HIS B 1 114 ? -7.816 1.265 16.688 1 94.38 114 HIS B N 1
ATOM 2706 C CA . HIS B 1 114 ? -8.43 1.144 15.375 1 94.38 114 HIS B CA 1
ATOM 2707 C C . HIS B 1 114 ? -9.414 -0.021 15.328 1 94.38 114 HIS B C 1
ATOM 2709 O O . HIS B 1 114 ? -9.062 -1.151 15.672 1 94.38 114 HIS B O 1
ATOM 2715 N N . LYS B 1 115 ? -10.594 0.281 14.977 1 96.38 115 LYS B N 1
ATOM 2716 C CA . LYS B 1 115 ? -11.625 -0.731 14.805 1 96.38 115 LYS B CA 1
ATOM 2717 C C . LYS B 1 115 ? -12.625 -0.319 13.727 1 96.38 115 LYS B C 1
ATOM 2719 O O . LYS B 1 115 ? -13.141 0.8 13.75 1 96.38 115 LYS B O 1
ATOM 2724 N N . ILE B 1 116 ? -12.914 -1.191 12.766 1 97.06 116 ILE B N 1
ATOM 2725 C CA . ILE B 1 116 ? -13.812 -0.877 11.656 1 97.06 116 ILE B CA 1
ATOM 2726 C C . ILE B 1 116 ? -14.641 -2.109 11.297 1 97.06 116 ILE B C 1
ATOM 2728 O O . ILE B 1 116 ? -14.148 -3.238 11.367 1 97.06 116 ILE B O 1
ATOM 2732 N N . HIS B 1 117 ? -15.891 -1.926 10.992 1 97.56 117 HIS B N 1
ATOM 2733 C CA . HIS B 1 117 ? -16.781 -2.955 10.461 1 97.56 117 HIS B CA 1
ATOM 2734 C C . HIS B 1 117 ? -17.078 -2.713 8.984 1 97.56 117 HIS B C 1
ATOM 2736 O O . HIS B 1 117 ? -17.516 -1.621 8.609 1 97.56 117 HIS B O 1
ATOM 2742 N N . LEU B 1 118 ? -16.859 -3.703 8.195 1 97.38 118 LEU B N 1
ATOM 2743 C CA . LEU B 1 118 ? -17.219 -3.68 6.785 1 97.38 118 LEU B CA 1
ATOM 2744 C C . LEU B 1 118 ? -18.438 -4.566 6.516 1 97.38 118 LEU B C 1
ATOM 2746 O O . LEU B 1 118 ? -18.547 -5.656 7.082 1 97.38 118 LEU B O 1
ATOM 2750 N N . PHE B 1 119 ? -19.281 -4.07 5.668 1 96.5 119 PHE B N 1
ATOM 2751 C CA . PHE B 1 119 ? -20.469 -4.852 5.32 1 96.5 119 PHE B CA 1
ATOM 2752 C C . PHE B 1 119 ? -20.578 -5.008 3.809 1 96.5 119 PHE B C 1
ATOM 2754 O O . PHE B 1 119 ? -20.312 -4.066 3.059 1 96.5 119 PHE B O 1
ATOM 2761 N N . GLU B 1 120 ? -20.969 -6.164 3.398 1 94.06 120 GLU B N 1
ATOM 2762 C CA . GLU B 1 120 ? -21.109 -6.496 1.984 1 94.06 120 GLU B CA 1
ATOM 2763 C C . GLU B 1 120 ? -22.219 -5.68 1.328 1 94.06 120 GLU B C 1
ATOM 2765 O O . GLU B 1 120 ? -22.078 -5.258 0.177 1 94.06 120 GLU B O 1
ATOM 2770 N N . ASN B 1 121 ? -23.312 -5.5 2.037 1 94.94 121 ASN B N 1
ATOM 2771 C CA . ASN B 1 121 ? -24.469 -4.809 1.48 1 94.94 121 ASN B CA 1
ATOM 2772 C C . ASN B 1 121 ? -24.672 -3.443 2.133 1 94.94 121 ASN B C 1
ATOM 2774 O O . ASN B 1 121 ? -24.156 -3.191 3.229 1 94.94 121 ASN B O 1
ATOM 2778 N N . ALA B 1 122 ? -25.406 -2.59 1.473 1 96.38 122 ALA B N 1
ATOM 2779 C CA . ALA B 1 122 ? -25.75 -1.274 2.014 1 96.38 122 ALA B CA 1
ATOM 2780 C C . ALA B 1 122 ? -26.625 -1.397 3.256 1 96.38 122 ALA B C 1
ATOM 2782 O O . ALA B 1 122 ? -27.266 -2.428 3.471 1 96.38 122 ALA B O 1
ATOM 2783 N N . GLY B 1 123 ? -26.594 -0.431 4.066 1 97.38 123 GLY B N 1
ATOM 2784 C CA . GLY B 1 123 ? -27.422 -0.414 5.254 1 97.38 123 GLY B CA 1
ATOM 27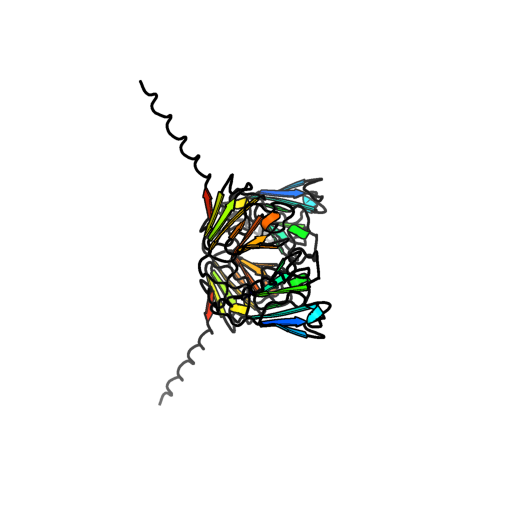85 C C . GLY B 1 123 ? -26.969 -1.393 6.32 1 97.38 123 GLY B C 1
ATOM 2786 O O . GLY B 1 123 ? -27.797 -1.94 7.059 1 97.38 123 GLY B O 1
ATOM 2787 N N . TYR B 1 124 ? -25.719 -1.717 6.254 1 96.75 124 TYR B N 1
ATOM 2788 C CA . TYR B 1 124 ? -25.078 -2.562 7.254 1 96.75 124 TYR B CA 1
ATOM 2789 C C . TYR B 1 124 ? -25.672 -3.961 7.254 1 96.75 124 TYR B C 1
ATOM 2791 O O . TYR B 1 124 ? -25.922 -4.539 8.32 1 96.75 124 TYR B O 1
ATOM 2799 N N . ASN B 1 125 ? -26 -4.418 6.062 1 95.12 125 ASN B N 1
ATOM 2800 C CA . ASN B 1 125 ? -26.578 -5.742 5.871 1 95.12 125 ASN B CA 1
ATOM 2801 C C . ASN B 1 125 ? -25.594 -6.691 5.188 1 95.12 125 ASN B C 1
ATOM 2803 O O . ASN B 1 125 ? -24.562 -6.258 4.688 1 95.12 125 ASN B O 1
ATOM 2807 N N . GLY B 1 126 ? -25.859 -8.055 5.277 1 92.5 126 GLY B N 1
ATOM 2808 C CA . GLY B 1 126 ? -25.031 -9.055 4.625 1 92.5 126 GLY B CA 1
ATOM 2809 C C . GLY B 1 126 ? -23.844 -9.484 5.477 1 92.5 126 GLY B C 1
ATOM 2810 O O . GLY B 1 126 ? -23.891 -9.367 6.703 1 92.5 126 GLY B O 1
ATOM 2811 N N . ARG B 1 127 ? -22.812 -10.047 4.781 1 91.94 127 ARG B N 1
ATOM 2812 C CA . ARG B 1 127 ? -21.609 -10.484 5.488 1 91.94 127 ARG B CA 1
ATOM 2813 C C . ARG B 1 127 ? -20.938 -9.312 6.203 1 91.94 127 ARG B C 1
ATOM 2815 O O . ARG B 1 127 ? -20.891 -8.203 5.668 1 91.94 127 ARG B O 1
ATOM 2822 N N . LYS B 1 128 ? -20.469 -9.578 7.355 1 93.56 128 LYS B N 1
ATOM 2823 C CA . LYS B 1 128 ? -19.797 -8.578 8.172 1 93.56 128 LYS B CA 1
ATOM 2824 C C . LYS B 1 128 ? -18.344 -8.984 8.477 1 93.56 128 LYS B C 1
ATOM 2826 O O . LYS B 1 128 ? -18.078 -10.148 8.773 1 93.56 128 LYS B O 1
ATOM 2831 N N . MET B 1 129 ? -17.484 -7.969 8.367 1 93.44 129 MET B N 1
ATOM 2832 C CA . MET B 1 129 ? -16.094 -8.172 8.766 1 93.44 129 MET B CA 1
ATOM 2833 C C . MET B 1 129 ? -15.656 -7.113 9.766 1 93.44 129 MET B C 1
ATOM 2835 O O . MET B 1 129 ? -15.891 -5.918 9.562 1 93.44 129 MET B O 1
ATOM 2839 N N . GLU B 1 130 ? -15.086 -7.598 10.812 1 94.5 130 GLU B N 1
ATOM 2840 C CA . GLU B 1 130 ? -14.508 -6.707 11.82 1 94.5 130 GLU B CA 1
ATOM 2841 C C . GLU B 1 130 ? -12.984 -6.719 11.766 1 94.5 130 GLU B C 1
ATOM 2843 O O . GLU B 1 130 ? -12.367 -7.785 11.766 1 94.5 130 GLU B O 1
ATOM 2848 N N . ILE B 1 131 ? -12.438 -5.562 11.633 1 94.75 131 ILE B N 1
ATOM 2849 C CA . ILE B 1 131 ? -10.984 -5.422 11.633 1 94.75 131 ILE B CA 1
ATOM 2850 C C . ILE B 1 131 ? -10.547 -4.613 12.852 1 94.75 131 ILE B C 1
ATOM 2852 O O . ILE B 1 131 ? -11.039 -3.506 13.078 1 94.75 131 ILE B O 1
ATOM 2856 N N . VAL B 1 132 ? -9.633 -5.199 13.641 1 94.19 132 VAL B N 1
ATOM 2857 C CA . VAL B 1 132 ? -9.148 -4.551 14.852 1 94.19 132 VAL B CA 1
ATOM 2858 C C . VAL B 1 132 ? -7.621 -4.5 14.844 1 94.19 132 VAL B C 1
ATOM 2860 O O . VAL B 1 132 ? -6.961 -5.539 14.789 1 94.19 132 VAL B O 1
ATOM 2863 N N . GLU B 1 133 ? -7.062 -3.328 14.867 1 91.5 133 GLU B N 1
ATOM 2864 C CA . GLU B 1 133 ? -5.629 -3.082 15.023 1 91.5 133 GLU B CA 1
ATOM 2865 C C . GLU B 1 133 ? -4.824 -3.855 13.984 1 91.5 133 GLU B C 1
ATOM 2867 O O . GLU B 1 133 ? -3.791 -4.449 14.305 1 91.5 133 GLU B O 1
ATOM 2872 N N . GLU B 1 134 ? -5.344 -3.941 12.742 1 91.38 134 GLU B N 1
ATOM 2873 C CA . GLU B 1 134 ? -4.684 -4.703 11.688 1 91.38 134 GLU B CA 1
ATOM 2874 C C . GLU B 1 134 ? -4.844 -4.023 10.328 1 91.38 134 GLU B C 1
ATOM 2876 O O . GLU B 1 134 ? -5.801 -3.277 10.109 1 91.38 134 GLU B O 1
ATOM 2881 N N . ASP B 1 135 ? -3.865 -4.207 9.492 1 94.25 135 ASP B N 1
ATOM 2882 C CA . ASP B 1 135 ? -3.955 -3.832 8.078 1 94.25 135 ASP B CA 1
ATOM 2883 C C . ASP B 1 135 ? -4.281 -5.043 7.207 1 94.25 135 ASP B C 1
ATOM 2885 O O . ASP B 1 135 ? -3.758 -6.137 7.434 1 94.25 135 ASP B O 1
ATOM 2889 N N . VAL B 1 136 ? -5.148 -4.879 6.238 1 94.44 136 VAL B N 1
ATOM 2890 C CA . VAL B 1 136 ? -5.625 -6.008 5.445 1 94.44 136 VAL B CA 1
ATOM 2891 C C . VAL B 1 136 ? -5.371 -5.742 3.963 1 94.44 136 VAL B C 1
ATOM 2893 O O . VAL B 1 136 ? -6.156 -5.059 3.303 1 94.44 136 VAL B O 1
ATOM 2896 N N . PRO B 1 137 ? -4.332 -6.336 3.438 1 95.38 137 PRO B N 1
ATOM 2897 C CA . PRO B 1 137 ? -3.971 -6.074 2.043 1 95.38 137 PRO B CA 1
ATOM 2898 C C . PRO B 1 137 ? -4.922 -6.738 1.052 1 95.38 137 PRO B C 1
ATOM 2900 O O . PRO B 1 137 ? -4.887 -6.43 -0.143 1 95.38 137 PRO B O 1
ATOM 2903 N N . SER B 1 138 ? -5.707 -7.688 1.518 1 95.12 138 SER B N 1
ATOM 2904 C CA . SER B 1 138 ? -6.719 -8.305 0.664 1 95.12 138 SER B CA 1
ATOM 2905 C C . SER B 1 138 ? -7.93 -8.75 1.476 1 95.12 138 SER B C 1
ATOM 2907 O O . SER B 1 138 ? -7.809 -9.602 2.357 1 95.12 138 SER B O 1
ATOM 2909 N N . LEU B 1 139 ? -9.055 -8.273 1.101 1 93.81 139 LEU B N 1
ATOM 2910 C CA . LEU B 1 139 ? -10.289 -8.664 1.769 1 93.81 139 LEU B CA 1
ATOM 2911 C C . LEU B 1 139 ? -10.781 -10.016 1.259 1 93.81 139 LEU B C 1
ATOM 2913 O O . LEU B 1 139 ? -11.633 -10.648 1.882 1 93.81 139 LEU B O 1
ATOM 2917 N N . TRP B 1 140 ? -10.188 -10.406 0.121 1 90.69 140 TRP B N 1
ATOM 2918 C CA . TRP B 1 140 ? -10.547 -11.695 -0.448 1 90.69 140 TRP B CA 1
ATOM 2919 C C . TRP B 1 140 ? -10.188 -12.828 0.505 1 90.69 140 TRP B C 1
ATOM 2921 O O . TRP B 1 140 ? -10.898 -13.836 0.581 1 90.69 140 TRP B O 1
ATOM 2931 N N . GLY B 1 141 ? -9.133 -12.617 1.15 1 84.19 141 GLY B N 1
ATOM 2932 C CA . GLY B 1 141 ? -8.695 -13.625 2.104 1 84.19 141 GLY B CA 1
ATOM 2933 C C . GLY B 1 141 ? -9.672 -13.836 3.244 1 84.19 141 GLY B C 1
ATOM 2934 O O . GLY B 1 141 ? -9.602 -14.852 3.943 1 84.19 141 GLY B O 1
ATOM 2935 N N . HIS B 1 142 ? -10.555 -12.93 3.361 1 81.81 142 HIS B N 1
ATOM 2936 C CA . HIS B 1 142 ? -11.531 -12.992 4.449 1 81.81 142 HIS B CA 1
ATOM 2937 C C . HIS B 1 142 ? -12.938 -13.219 3.912 1 81.81 142 HIS B C 1
ATOM 2939 O O . HIS B 1 142 ? -13.914 -13.078 4.648 1 81.81 142 HIS B O 1
ATOM 2945 N N . GLY B 1 143 ? -13.055 -13.398 2.627 1 79.88 143 GLY B N 1
ATOM 2946 C CA . GLY B 1 143 ? -14.32 -13.781 2.025 1 79.88 143 GLY B CA 1
ATOM 2947 C C . GLY B 1 143 ? -15.117 -12.594 1.509 1 79.88 143 GLY B C 1
ATOM 2948 O O . GLY B 1 143 ? -16.25 -12.758 1.035 1 79.88 143 GLY B O 1
ATOM 2949 N N . PHE B 1 144 ? -14.703 -11.391 1.598 1 83.56 144 PHE B N 1
ATOM 2950 C CA . PHE B 1 144 ? -15.445 -10.203 1.199 1 83.56 144 PHE B CA 1
ATOM 2951 C C . PHE B 1 144 ? -15.234 -9.906 -0.28 1 83.56 144 PHE B C 1
ATOM 2953 O O . PHE B 1 144 ? -15.93 -9.062 -0.854 1 83.56 144 PHE B O 1
ATOM 2960 N N . GLN B 1 145 ? -14.344 -10.602 -0.852 1 82.31 145 GLN B N 1
ATOM 2961 C CA . GLN B 1 145 ? -14.062 -10.391 -2.27 1 82.31 145 GLN B CA 1
ATOM 2962 C C . GLN B 1 145 ? -13.852 -8.914 -2.574 1 82.31 145 GLN B C 1
ATOM 2964 O O . GLN B 1 145 ? -12.969 -8.273 -1.995 1 82.31 145 GLN B O 1
ATOM 2969 N N . ASP B 1 146 ? -14.734 -8.344 -3.496 1 84.75 146 ASP B N 1
ATOM 2970 C CA . ASP B 1 146 ? -14.43 -6.992 -3.957 1 84.75 146 ASP B CA 1
ATOM 2971 C C . ASP B 1 146 ? -15.547 -6.023 -3.582 1 84.75 146 ASP B C 1
ATOM 2973 O O . ASP B 1 146 ? -15.648 -4.934 -4.152 1 84.75 146 ASP B O 1
ATOM 2977 N N . ARG B 1 147 ? -16.344 -6.453 -2.66 1 91.06 147 ARG B N 1
ATOM 2978 C CA . ARG B 1 147 ? -17.531 -5.629 -2.451 1 91.06 147 ARG B CA 1
ATOM 2979 C C . ARG B 1 147 ? -17.656 -5.195 -0.992 1 91.06 147 ARG B C 1
ATOM 2981 O O . ARG B 1 147 ? -17.719 -6.039 -0.095 1 91.06 147 ARG B O 1
ATOM 2988 N N . VAL B 1 148 ? -17.672 -3.969 -0.708 1 96.12 148 VAL B N 1
ATOM 2989 C CA . VAL B 1 148 ? -17.984 -3.322 0.562 1 96.12 148 VAL B CA 1
ATOM 2990 C C . VAL B 1 148 ? -18.969 -2.18 0.333 1 96.12 148 VAL B C 1
ATOM 2992 O O . VAL B 1 148 ? -18.641 -1.181 -0.307 1 96.12 148 VAL B O 1
ATOM 2995 N N . SER B 1 149 ? -20.172 -2.344 0.874 1 97.31 149 SER B N 1
ATOM 2996 C CA . SER B 1 149 ? -21.219 -1.397 0.493 1 97.31 149 SER B CA 1
ATOM 2997 C C . SER B 1 149 ? -21.547 -0.457 1.645 1 97.31 149 SER B C 1
ATOM 2999 O O . SER B 1 149 ? -22.219 0.566 1.442 1 97.31 149 SER B O 1
ATOM 3001 N N . SER B 1 150 ? -21.25 -0.786 2.834 1 98.19 150 SER B N 1
ATOM 3002 C CA . SER B 1 150 ? -21.422 0.083 3.994 1 98.19 150 SER B CA 1
ATOM 3003 C C . SER B 1 150 ? -20.344 -0.175 5.039 1 98.19 150 SER B C 1
ATOM 3005 O O . SER B 1 150 ? -19.703 -1.229 5.035 1 98.19 150 SER B O 1
ATOM 3007 N N . ILE B 1 151 ? -20.078 0.834 5.859 1 98.31 151 ILE B N 1
ATOM 3008 C CA . ILE B 1 151 ? -18.938 0.778 6.758 1 98.31 151 ILE B CA 1
ATOM 3009 C C . ILE B 1 151 ? -19.266 1.507 8.062 1 98.31 151 ILE B C 1
ATOM 3011 O O . ILE B 1 151 ? -19.859 2.584 8.039 1 98.31 151 ILE B O 1
ATOM 3015 N N . LYS B 1 152 ? -18.922 0.903 9.18 1 98.56 152 LYS B N 1
ATOM 3016 C CA . LYS B 1 152 ? -18.922 1.575 10.477 1 98.56 152 LYS B CA 1
ATOM 3017 C C . LYS B 1 152 ? -17.516 1.708 11.031 1 98.56 152 LYS B C 1
ATOM 3019 O O . LYS B 1 152 ? -16.859 0.705 11.312 1 98.56 152 LYS B O 1
ATOM 3024 N N . VAL B 1 153 ? -17.094 2.926 11.117 1 98.19 153 VAL B N 1
ATOM 3025 C CA . VAL B 1 153 ? -15.805 3.166 11.758 1 98.19 153 VAL B CA 1
ATOM 3026 C C . VAL B 1 153 ? -16.016 3.443 13.242 1 98.19 153 VAL B C 1
ATOM 3028 O O . VAL B 1 153 ? -16.531 4.496 13.617 1 98.19 153 VAL B O 1
ATOM 3031 N N . LEU B 1 154 ? -15.586 2.529 14.023 1 97.31 154 LEU B N 1
ATOM 3032 C CA . LEU B 1 154 ? -15.781 2.645 15.469 1 97.31 154 LEU B CA 1
ATOM 3033 C C . LEU B 1 154 ? -14.633 3.412 16.109 1 97.31 154 LEU B C 1
ATOM 3035 O O . LEU B 1 154 ? -14.852 4.203 17.031 1 97.31 154 LEU B O 1
ATOM 3039 N N . ASN B 1 155 ? -13.461 3.172 15.703 1 96.12 155 ASN B N 1
ATOM 3040 C CA . ASN B 1 155 ? -12.281 3.871 16.203 1 96.12 155 ASN B CA 1
ATOM 3041 C C . ASN B 1 155 ? -11.227 4.047 15.117 1 96.12 155 ASN B C 1
ATOM 3043 O O . ASN B 1 155 ? -11.023 3.148 14.297 1 96.12 155 ASN B O 1
ATOM 3047 N N . GLY B 1 156 ? -10.586 5.258 15.188 1 95.19 156 GLY B N 1
ATOM 3048 C CA . GLY B 1 156 ? -9.43 5.492 14.336 1 95.19 156 GLY B CA 1
ATOM 3049 C C . GLY B 1 156 ? -9.797 5.984 12.945 1 95.19 156 GLY B C 1
ATOM 3050 O O . GLY B 1 156 ? -10.977 6.184 12.648 1 95.19 156 GLY B O 1
ATOM 3051 N N . ILE B 1 157 ? -8.789 6.227 12.18 1 97.06 157 ILE B N 1
ATOM 3052 C CA . ILE B 1 157 ? -8.922 6.609 10.781 1 97.06 157 ILE B CA 1
ATOM 3053 C C . ILE B 1 157 ? -8.414 5.484 9.883 1 97.06 157 ILE B C 1
ATOM 3055 O O . ILE B 1 157 ? -7.391 4.859 10.18 1 97.06 157 ILE B O 1
ATOM 3059 N N . TRP B 1 158 ? -9.172 5.215 8.852 1 97.69 158 TRP B N 1
ATOM 3060 C CA . TRP B 1 158 ? -8.859 4.117 7.941 1 97.69 158 TRP B CA 1
ATOM 3061 C C . TRP B 1 158 ? -8.805 4.605 6.496 1 97.69 158 TRP B C 1
ATOM 3063 O O . TRP B 1 158 ? -9.367 5.652 6.168 1 97.69 158 TRP B O 1
ATOM 3073 N N . VAL B 1 159 ? -8.078 3.916 5.656 1 98.31 159 VAL B N 1
ATOM 3074 C CA . VAL B 1 159 ? -8.109 4.156 4.215 1 98.31 159 VAL B CA 1
ATOM 3075 C C . VAL B 1 159 ? -8.383 2.846 3.482 1 98.31 159 VAL B C 1
ATOM 3077 O O . VAL B 1 159 ? -7.75 1.825 3.762 1 98.31 159 VAL B O 1
ATOM 3080 N N . GLY B 1 160 ? -9.383 2.811 2.682 1 97.94 160 GLY B N 1
ATOM 3081 C CA . GLY B 1 160 ? -9.711 1.704 1.796 1 97.94 160 GLY B CA 1
ATOM 3082 C C . GLY B 1 160 ? -9.227 1.919 0.373 1 97.94 160 GLY B C 1
ATOM 3083 O O . GLY B 1 160 ? -9.148 3.057 -0.096 1 97.94 160 GLY B O 1
ATOM 3084 N N . TYR B 1 161 ? -8.93 0.777 -0.314 1 97.56 161 TYR B N 1
ATOM 3085 C CA . TYR B 1 161 ? -8.406 0.825 -1.674 1 97.56 161 TYR B CA 1
ATOM 3086 C C . TYR B 1 161 ? -9.234 -0.044 -2.611 1 97.56 161 TYR B C 1
ATOM 3088 O O . TYR B 1 161 ? -9.781 -1.07 -2.195 1 97.56 161 TYR B O 1
ATOM 3096 N N . GLU B 1 162 ? -9.195 0.327 -3.832 1 96.75 162 GLU B N 1
ATOM 3097 C CA . GLU B 1 162 ? -9.992 -0.341 -4.855 1 96.75 162 GLU B CA 1
ATOM 3098 C C . GLU B 1 162 ? -9.484 -1.757 -5.113 1 96.75 162 GLU B C 1
ATOM 3100 O O . GLU B 1 162 ? -10.273 -2.666 -5.387 1 96.75 162 GLU B O 1
ATOM 3105 N N . TYR B 1 163 ? -8.211 -1.968 -5.059 1 96.81 163 TYR B N 1
ATOM 3106 C CA . TYR B 1 163 ? -7.633 -3.258 -5.414 1 96.81 163 TYR B CA 1
ATOM 3107 C C . TYR B 1 163 ? -6.758 -3.793 -4.285 1 96.81 163 TYR B C 1
ATOM 3109 O O . TYR B 1 163 ? -6.387 -3.049 -3.375 1 96.81 163 TYR B O 1
ATOM 3117 N N . PRO B 1 164 ? -6.414 -5.129 -4.332 1 96.19 164 PRO B N 1
ATOM 3118 C CA . PRO B 1 164 ? -5.531 -5.691 -3.305 1 96.19 164 PRO B CA 1
ATOM 3119 C C . PRO B 1 164 ? -4.152 -5.035 -3.289 1 96.19 164 PRO B C 1
ATOM 3121 O O . PRO B 1 164 ? -3.709 -4.5 -4.309 1 96.19 164 PRO B O 1
ATOM 3124 N N . GLY B 1 165 ? -3.523 -5.012 -2.145 1 96.12 165 GLY B N 1
ATOM 3125 C CA . GLY B 1 165 ? -2.174 -4.488 -2.025 1 96.12 165 GLY B CA 1
ATOM 3126 C C . GLY B 1 165 ? -2.129 -2.973 -1.942 1 96.12 165 GLY B C 1
ATOM 3127 O O . GLY B 1 165 ? -1.154 -2.352 -2.369 1 96.12 165 GLY B O 1
ATOM 3128 N N . TYR B 1 166 ? -3.273 -2.449 -1.567 1 97.38 166 TYR B N 1
ATOM 3129 C CA . TYR B 1 166 ? -3.375 -1.009 -1.354 1 97.38 166 TYR B CA 1
ATOM 3130 C C . TYR B 1 166 ? -3.15 -0.248 -2.656 1 97.38 166 TYR B C 1
ATOM 3132 O O . TYR B 1 166 ? -2.346 0.685 -2.705 1 97.38 166 TYR B O 1
ATOM 3140 N N . ARG B 1 167 ? -3.846 -0.649 -3.678 1 96.88 167 ARG B N 1
ATOM 3141 C CA . ARG B 1 167 ? -3.684 -0.086 -5.016 1 96.88 167 ARG B CA 1
ATOM 3142 C C . ARG B 1 167 ? -5 0.489 -5.527 1 96.88 167 ARG B C 1
ATOM 3144 O O . ARG B 1 167 ? -6.074 0.135 -5.035 1 96.88 167 ARG B O 1
ATOM 3151 N N . GLY B 1 168 ? -4.922 1.362 -6.461 1 96.12 168 GLY B N 1
ATOM 3152 C CA . GLY B 1 168 ? -6.102 1.999 -7.023 1 96.12 168 GLY B CA 1
ATOM 3153 C C . GLY B 1 168 ? -6.57 3.201 -6.223 1 96.12 168 GLY B C 1
ATOM 3154 O O . GLY B 1 168 ? -5.816 3.744 -5.41 1 96.12 168 GLY B O 1
ATOM 3155 N N . ARG B 1 169 ? -7.789 3.602 -6.449 1 96.31 169 ARG B N 1
ATOM 3156 C CA . ARG B 1 169 ? -8.344 4.77 -5.77 1 96.31 169 ARG B CA 1
ATOM 3157 C C . ARG B 1 169 ? -8.438 4.531 -4.266 1 96.31 169 ARG B C 1
ATOM 3159 O O . ARG B 1 169 ? -8.758 3.426 -3.824 1 96.31 169 ARG B O 1
ATOM 3166 N N . GLN B 1 170 ? -8.258 5.625 -3.553 1 96.81 170 GLN B N 1
ATOM 3167 C CA . GLN B 1 170 ? -8.281 5.566 -2.094 1 96.81 170 GLN B CA 1
ATOM 3168 C C . GLN B 1 170 ? -9.531 6.254 -1.541 1 96.81 170 GLN B C 1
ATOM 3170 O O . GLN B 1 170 ? -10 7.238 -2.109 1 96.81 170 GLN B O 1
ATOM 3175 N N . TYR B 1 171 ? -10.008 5.758 -0.441 1 97.94 171 TYR B N 1
ATOM 3176 C CA . TYR B 1 171 ? -11.102 6.352 0.31 1 97.94 171 TYR B CA 1
ATOM 3177 C C . TYR B 1 171 ? -10.797 6.375 1.802 1 97.94 171 TYR B C 1
ATOM 3179 O O . TYR B 1 171 ? -10.586 5.328 2.418 1 97.94 171 TYR B O 1
ATOM 3187 N N . VAL B 1 172 ? -10.789 7.578 2.359 1 98.31 172 VAL B N 1
ATOM 3188 C CA . VAL B 1 172 ? -10.469 7.699 3.779 1 98.31 172 VAL B CA 1
ATOM 3189 C C . VAL B 1 172 ? -11.758 7.641 4.602 1 98.31 172 VAL B C 1
ATOM 3191 O O . VAL B 1 172 ? -12.766 8.258 4.242 1 98.31 172 VAL B O 1
ATOM 3194 N N . PHE B 1 173 ? -11.727 6.867 5.688 1 98.06 173 PHE B N 1
ATOM 3195 C CA . PHE B 1 173 ? -12.859 6.695 6.59 1 98.06 173 PHE B CA 1
ATOM 3196 C C . PHE B 1 173 ? -12.508 7.172 7.996 1 98.06 173 PHE B C 1
ATOM 3198 O O . PHE B 1 173 ? -11.672 6.57 8.672 1 98.06 173 PHE B O 1
ATOM 3205 N N . GLU B 1 174 ? -13.109 8.273 8.359 1 96.88 174 GLU B N 1
ATOM 3206 C CA . GLU B 1 174 ? -13.016 8.75 9.734 1 96.88 174 GLU B CA 1
ATOM 3207 C C . GLU B 1 174 ? -14.172 8.227 10.578 1 96.88 174 GLU B C 1
ATOM 3209 O O . GLU B 1 174 ? -15.109 7.621 10.055 1 96.88 174 GLU B O 1
ATOM 3214 N N . LYS B 1 175 ? -14.102 8.398 11.898 1 96.44 175 LYS B N 1
ATOM 3215 C CA . LYS B 1 175 ? -15.133 7.883 12.789 1 96.44 175 LYS B CA 1
ATOM 3216 C C . LYS B 1 175 ? -16.516 8.352 12.352 1 96.44 175 LYS B C 1
ATOM 3218 O O . LYS B 1 175 ? -16.812 9.547 12.375 1 96.44 175 LYS B O 1
ATOM 3223 N N . ASN B 1 176 ? -17.344 7.48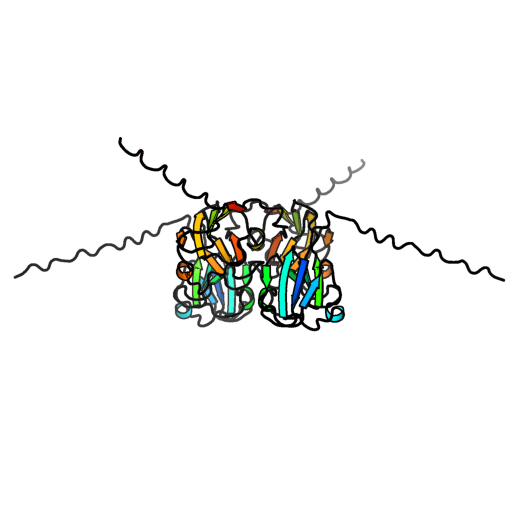 11.828 1 97.25 176 ASN B N 1
ATOM 3224 C CA . ASN B 1 176 ? -18.672 7.723 11.281 1 97.25 176 ASN B CA 1
ATOM 3225 C C . ASN B 1 176 ? -19.344 6.422 10.844 1 97.25 176 ASN B C 1
ATOM 3227 O O . ASN B 1 176 ? -18.75 5.348 10.945 1 97.25 176 ASN B O 1
ATOM 3231 N N . GLU B 1 177 ? -20.562 6.512 10.508 1 98.25 177 GLU B N 1
ATOM 3232 C CA . GLU B 1 177 ? -21.297 5.402 9.914 1 98.25 177 GLU B CA 1
ATOM 3233 C C . GLU B 1 177 ? -21.656 5.699 8.461 1 98.25 177 GLU B C 1
ATOM 3235 O O . GLU B 1 177 ? -22.375 6.656 8.172 1 98.25 177 GLU B O 1
ATOM 3240 N N . TYR B 1 178 ? -21.141 4.93 7.594 1 98.31 178 TYR B N 1
ATOM 3241 C CA . TYR B 1 178 ? -21.391 5.07 6.16 1 98.31 178 TYR B CA 1
ATOM 3242 C C . TYR B 1 178 ? -22.391 4.027 5.672 1 98.31 178 TYR B C 1
ATOM 3244 O O . TYR B 1 178 ? -22.031 2.857 5.492 1 98.31 178 TYR B O 1
ATOM 3252 N N . GLN B 1 179 ? -23.578 4.422 5.398 1 98.19 179 GLN B N 1
ATOM 3253 C CA . GLN B 1 179 ? -24.672 3.488 5.148 1 98.19 179 GLN B CA 1
ATOM 3254 C C . GLN B 1 179 ? -24.625 2.967 3.715 1 98.19 179 GLN B C 1
ATOM 3256 O O . GLN B 1 179 ? -25.25 1.952 3.402 1 98.19 179 GLN B O 1
ATOM 3261 N N . HIS B 1 180 ? -24.016 3.705 2.908 1 97.88 180 HIS B N 1
ATOM 3262 C CA . HIS B 1 180 ? -23.969 3.434 1.476 1 97.88 180 HIS B CA 1
ATOM 3263 C C . HIS B 1 180 ? -22.656 3.943 0.874 1 97.88 180 HIS B C 1
ATOM 3265 O O . HIS B 1 180 ? -22.094 4.938 1.343 1 97.88 180 HIS B O 1
ATOM 3271 N N . TRP B 1 181 ? -22.109 3.293 -0.198 1 96.12 181 TRP B N 1
ATOM 3272 C CA . TRP B 1 181 ? -20.828 3.67 -0.771 1 96.12 181 TRP B CA 1
ATOM 3273 C C . TRP B 1 181 ? -20.875 5.098 -1.308 1 96.12 181 TRP B C 1
ATOM 3275 O O . TRP B 1 181 ? -19.828 5.738 -1.456 1 96.12 181 TRP B O 1
ATOM 3285 N N . ASN B 1 182 ? -22.016 5.637 -1.622 1 96 182 ASN B N 1
ATOM 3286 C CA . ASN B 1 182 ? -22.141 7.039 -2.004 1 96 182 ASN B CA 1
ATOM 3287 C C . ASN B 1 182 ? -21.703 7.969 -0.879 1 96 182 ASN B C 1
ATOM 3289 O O . ASN B 1 182 ? -21.281 9.102 -1.133 1 96 182 ASN B O 1
ATOM 3293 N N . ASP B 1 183 ? -21.828 7.449 0.364 1 95.88 183 ASP B N 1
ATOM 3294 C CA . ASP B 1 183 ? -21.484 8.266 1.526 1 95.88 183 ASP B CA 1
ATOM 3295 C C . ASP B 1 183 ? -20 8.617 1.535 1 95.88 183 ASP B C 1
ATOM 3297 O O . ASP B 1 183 ? -19.578 9.562 2.201 1 95.88 183 ASP B O 1
ATOM 3301 N N . TRP B 1 184 ? -19.203 7.789 0.855 1 94.81 184 TRP B N 1
ATOM 3302 C CA . TRP B 1 184 ? -17.797 8.148 0.755 1 94.81 184 TRP B CA 1
ATOM 3303 C C . TRP B 1 184 ? -17.406 8.469 -0.687 1 94.81 184 TRP B C 1
ATOM 3305 O O . TRP B 1 184 ? -16.25 8.297 -1.086 1 94.81 184 TRP B O 1
ATOM 3315 N N . GLU B 1 185 ? -18.375 8.859 -1.497 1 92.06 185 GLU B N 1
ATOM 3316 C CA . GLU B 1 185 ? -18.25 9.414 -2.84 1 92.06 185 GLU B CA 1
ATOM 3317 C C . GLU B 1 185 ? -17.688 8.391 -3.818 1 92.06 185 GLU B C 1
ATOM 3319 O O . GLU B 1 185 ? -16.953 8.742 -4.738 1 92.06 185 GLU B O 1
ATOM 3324 N N . ALA B 1 186 ? -17.891 7.184 -3.576 1 94.31 186 ALA B N 1
ATOM 3325 C CA . ALA B 1 186 ? -17.531 6.141 -4.535 1 94.31 186 ALA B CA 1
ATOM 3326 C C . ALA B 1 186 ? -18.672 5.902 -5.527 1 94.31 186 ALA B C 1
ATOM 3328 O O . ALA B 1 186 ? -19.844 6.121 -5.203 1 94.31 186 ALA B O 1
ATOM 3329 N N . ASN B 1 187 ? -18.297 5.531 -6.727 1 93.12 187 ASN B N 1
ATOM 3330 C CA . ASN B 1 187 ? -19.297 5.234 -7.734 1 93.12 187 ASN B CA 1
ATOM 3331 C C . ASN B 1 187 ? -19.688 3.758 -7.723 1 93.12 187 ASN B C 1
ATOM 3333 O O . ASN B 1 187 ? -20.719 3.375 -8.289 1 93.12 187 ASN B O 1
ATOM 3337 N N . GLN B 1 188 ? -18.938 2.918 -7.164 1 94.06 188 GLN B N 1
ATOM 3338 C CA . GLN B 1 188 ? -19.141 1.485 -6.984 1 94.06 188 GLN B CA 1
ATOM 3339 C C . GLN B 1 188 ? -18.609 1.02 -5.633 1 94.06 188 GLN B C 1
ATOM 3341 O O . GLN B 1 188 ? -17.688 1.628 -5.074 1 94.06 188 GLN B O 1
ATOM 3346 N N . PRO B 1 189 ? -19.234 0.03 -5.039 1 93.94 189 PRO B N 1
ATOM 3347 C CA . PRO B 1 189 ? -18.797 -0.469 -3.734 1 93.94 189 PRO B CA 1
ATOM 3348 C C . PRO B 1 189 ? -17.531 -1.314 -3.828 1 93.94 189 PRO B C 1
ATOM 3350 O O . PRO B 1 189 ? -17.469 -2.408 -3.26 1 93.94 189 PRO B O 1
ATOM 3353 N N . LYS B 1 190 ? -16.516 -0.752 -4.391 1 94.62 190 LYS B N 1
ATOM 3354 C CA . LYS B 1 190 ? -15.328 -1.535 -4.723 1 94.62 190 LYS B CA 1
ATOM 3355 C C . LYS B 1 190 ? -14.164 -1.192 -3.795 1 94.62 190 LYS B C 1
ATOM 3357 O O . LYS B 1 190 ? -13.406 -0.259 -4.059 1 94.62 190 LYS B O 1
ATOM 3362 N N . ILE B 1 191 ? -14.094 -1.866 -2.699 1 96.75 191 ILE B N 1
ATOM 3363 C CA . ILE B 1 191 ? -12.961 -1.812 -1.78 1 96.75 191 ILE B CA 1
ATOM 3364 C C . ILE B 1 191 ? -12.414 -3.221 -1.55 1 96.75 191 ILE B C 1
ATOM 3366 O O . ILE B 1 191 ? -13.156 -4.121 -1.145 1 96.75 191 ILE B O 1
ATOM 3370 N N . GLN B 1 192 ? -11.109 -3.391 -1.784 1 96.62 192 GLN B N 1
ATOM 3371 C CA . GLN B 1 192 ? -10.578 -4.746 -1.711 1 96.62 192 GLN B CA 1
ATOM 3372 C C . GLN B 1 192 ? -9.414 -4.824 -0.729 1 96.62 192 GLN B C 1
ATOM 3374 O O . GLN B 1 192 ? -8.891 -5.91 -0.459 1 96.62 192 GLN B O 1
ATOM 3379 N N . SER B 1 193 ? -8.945 -3.762 -0.236 1 96.81 193 SER B N 1
ATOM 3380 C CA . SER B 1 193 ? -7.945 -3.701 0.823 1 96.81 193 SER B CA 1
ATOM 3381 C C . SER B 1 193 ? -8.148 -2.477 1.709 1 96.81 193 SER B C 1
ATOM 3383 O O . SER B 1 193 ? -8.758 -1.49 1.283 1 96.81 193 SER B O 1
ATOM 3385 N N . VAL B 1 194 ? -7.738 -2.572 2.971 1 97.19 194 VAL B N 1
ATOM 3386 C CA . VAL B 1 194 ? -7.945 -1.514 3.953 1 97.19 194 VAL B CA 1
ATOM 3387 C C . VAL B 1 194 ? -6.77 -1.479 4.93 1 97.19 194 VAL B C 1
ATOM 3389 O O . VAL B 1 194 ? -6.266 -2.525 5.34 1 97.19 194 VAL B O 1
ATOM 3392 N N . ARG B 1 195 ? -6.371 -0.278 5.246 1 97.12 195 ARG B N 1
ATOM 3393 C CA . ARG B 1 195 ? -5.305 -0.185 6.238 1 97.12 195 ARG B CA 1
ATOM 3394 C C . ARG B 1 195 ? -5.547 0.975 7.199 1 97.12 195 ARG B C 1
ATOM 3396 O O . ARG B 1 195 ? -6.305 1.896 6.887 1 97.12 195 ARG B O 1
ATOM 3403 N N . ARG B 1 196 ? -4.898 0.935 8.32 1 96.44 196 ARG B N 1
ATOM 3404 C CA . ARG B 1 196 ? -4.977 1.96 9.352 1 96.44 196 ARG B CA 1
ATOM 3405 C C . ARG B 1 196 ? -4.137 3.18 8.977 1 96.44 196 ARG B C 1
ATOM 3407 O O . ARG B 1 196 ? -3.094 3.049 8.336 1 96.44 196 ARG B O 1
ATOM 3414 N N . ILE B 1 197 ? -4.617 4.312 9.305 1 95.56 197 ILE B N 1
ATOM 3415 C CA . ILE B 1 197 ? -3.793 5.52 9.281 1 95.56 197 ILE B CA 1
ATOM 3416 C C . ILE B 1 197 ? -3.316 5.844 10.695 1 95.56 197 ILE B C 1
ATOM 3418 O O . ILE B 1 197 ? -4.129 6.07 11.594 1 95.56 197 ILE B O 1
ATOM 3422 N N . ARG B 1 198 ? -2.074 5.844 10.844 1 88.06 198 ARG B N 1
ATOM 3423 C CA . ARG B 1 198 ? -1.502 6.043 12.172 1 88.06 198 ARG B CA 1
ATOM 3424 C C . ARG B 1 198 ? -0.51 7.199 12.18 1 88.06 198 ARG B C 1
ATOM 3426 O O . ARG B 1 198 ? 0.105 7.5 11.148 1 88.06 198 ARG B O 1
ATOM 3433 N N . ASP B 1 199 ? -0.494 7.891 13.367 1 75.56 199 ASP B N 1
ATOM 3434 C CA . ASP B 1 199 ? 0.557 8.875 13.594 1 75.56 199 ASP B CA 1
ATOM 3435 C C . ASP B 1 199 ? 1.839 8.211 14.086 1 75.56 199 ASP B C 1
ATOM 3437 O O . ASP B 1 199 ? 1.899 7.738 15.227 1 75.56 199 ASP B O 1
ATOM 3441 N N . MET B 1 200 ? 2.615 7.977 13.25 1 62.03 200 MET B N 1
ATOM 3442 C CA . MET B 1 200 ? 3.789 7.188 13.609 1 62.03 200 MET B CA 1
ATOM 3443 C C . MET B 1 200 ? 4.641 7.926 14.641 1 62.03 200 MET B C 1
ATOM 3445 O O . MET B 1 200 ? 5.559 7.344 15.219 1 62.03 200 MET B O 1
ATOM 3449 N N . GLN B 1 201 ? 4.359 9.094 14.836 1 56.59 201 GLN B N 1
ATOM 3450 C CA . GLN B 1 201 ? 5.043 9.734 15.953 1 56.59 201 GLN B CA 1
ATOM 3451 C C . GLN B 1 201 ? 4.625 9.117 17.281 1 56.59 201 GLN B C 1
ATOM 3453 O O . GLN B 1 201 ? 5.438 9.016 18.203 1 56.59 201 GLN B O 1
ATOM 3458 N N . TRP B 1 202 ? 3.484 8.461 17.281 1 53.09 202 TRP B N 1
ATOM 3459 C CA . TRP B 1 202 ? 2.963 8.039 18.578 1 53.09 202 TRP B CA 1
ATOM 3460 C C . TRP B 1 202 ? 2.717 6.531 18.594 1 53.09 202 TRP B C 1
ATOM 3462 O O . TRP B 1 202 ? 2.582 5.934 19.656 1 53.09 202 TRP B O 1
ATOM 3472 N N . HIS B 1 203 ? 2.564 5.969 17.453 1 54.78 203 HIS B N 1
ATOM 3473 C CA . HIS B 1 203 ? 2.238 4.547 17.422 1 54.78 203 HIS B CA 1
ATOM 3474 C C . HIS B 1 203 ? 3.436 3.721 16.969 1 54.78 203 HIS B C 1
ATOM 3476 O O . HIS B 1 203 ? 3.5 3.297 15.805 1 54.78 203 HIS B O 1
ATOM 3482 N N . LYS B 1 204 ? 4.312 3.744 17.766 1 61.38 204 LYS B N 1
ATOM 3483 C CA . LYS B 1 204 ? 5.562 3.072 17.422 1 61.38 204 LYS B CA 1
ATOM 3484 C C . LYS B 1 204 ? 5.531 1.605 17.844 1 61.38 204 LYS B C 1
ATOM 3486 O O . LYS B 1 204 ? 6.582 0.994 18.062 1 61.38 204 LYS B O 1
ATOM 3491 N N . ARG B 1 205 ? 4.316 1.116 17.797 1 65.94 205 ARG B N 1
ATOM 3492 C CA . ARG B 1 205 ? 4.277 -0.285 18.203 1 65.94 205 ARG B CA 1
ATOM 3493 C C . ARG B 1 205 ? 4.988 -1.169 17.188 1 65.94 205 ARG B C 1
ATOM 3495 O O . ARG B 1 205 ? 4.73 -1.075 15.984 1 65.94 205 ARG B O 1
ATOM 3502 N N . GLY B 1 206 ? 6.086 -1.769 17.547 1 70.94 206 GLY B N 1
ATOM 3503 C CA . GLY B 1 206 ? 6.77 -2.775 16.75 1 70.94 206 GLY B CA 1
ATOM 3504 C C . GLY B 1 206 ? 7.941 -2.221 15.969 1 70.94 206 GLY B C 1
ATOM 3505 O O . GLY B 1 206 ? 8.594 -2.947 15.219 1 70.94 206 GLY B O 1
ATOM 3506 N N . CYS B 1 207 ? 8.062 -0.936 16.078 1 76.88 207 CYS B N 1
ATOM 3507 C CA . CYS B 1 207 ? 9.211 -0.34 15.406 1 76.88 207 CYS B CA 1
ATOM 3508 C C . CYS B 1 207 ? 10.188 0.254 16.422 1 76.88 207 CYS B C 1
ATOM 3510 O O . CYS B 1 207 ? 9.797 1.063 17.266 1 76.88 207 CYS B O 1
ATOM 3512 N N . PHE B 1 208 ? 11.375 -0.151 16.359 1 74.5 208 PHE B N 1
ATOM 3513 C CA . PHE B 1 208 ? 12.398 0.295 17.297 1 74.5 208 PHE B CA 1
ATOM 3514 C C . PHE B 1 208 ? 13.602 0.864 16.562 1 74.5 208 PHE B C 1
ATOM 3516 O O . PHE B 1 208 ? 14.047 0.294 15.562 1 74.5 208 PHE B O 1
ATOM 3523 N N . THR B 1 209 ? 13.797 2.107 16.844 1 71.69 209 THR B N 1
ATOM 3524 C CA . THR B 1 209 ? 14.961 2.723 16.203 1 71.69 209 THR B CA 1
ATOM 3525 C C . THR B 1 209 ? 16.109 2.854 17.203 1 71.69 209 THR B C 1
ATOM 3527 O O . THR B 1 209 ? 15.891 3.162 18.375 1 71.69 209 THR B O 1
ATOM 3530 N N . GLY B 1 210 ? 17.188 2.088 17.078 1 61.38 210 GLY B N 1
ATOM 3531 C CA . GLY B 1 210 ? 18.328 2.213 17.969 1 61.38 210 GLY B CA 1
ATOM 3532 C C . GLY B 1 210 ? 19.609 2.639 17.25 1 61.38 210 GLY B C 1
ATOM 3533 O O . GLY B 1 210 ? 19.734 2.441 16.047 1 61.38 210 GLY B O 1
ATOM 3534 N N . THR B 1 211 ? 20.328 3.678 17.703 1 53.44 211 THR B N 1
ATOM 3535 C CA . THR B 1 211 ? 21.719 3.855 17.312 1 53.44 211 THR B CA 1
ATOM 3536 C C . THR B 1 211 ? 22.562 2.662 17.75 1 53.44 211 THR B C 1
ATOM 3538 O O . THR B 1 211 ? 22.516 2.256 18.922 1 53.44 211 THR B O 1
ATOM 3541 N N . PRO B 1 212 ? 23.047 1.795 16.906 1 44.41 212 PRO B N 1
ATOM 3542 C CA . PRO B 1 212 ? 23.938 0.783 17.469 1 44.41 212 PRO B CA 1
ATOM 3543 C C . PRO B 1 212 ? 24.922 1.367 18.484 1 44.41 212 PRO B C 1
ATOM 3545 O O . PRO B 1 212 ? 25.562 2.395 18.219 1 44.41 212 PRO B O 1
ATOM 3548 N N . ALA B 1 213 ? 24.719 1.251 19.797 1 40.19 213 ALA B N 1
ATOM 3549 C CA . ALA B 1 213 ? 25.75 1.682 20.75 1 40.19 213 ALA B CA 1
ATOM 3550 C C . ALA B 1 213 ? 27.141 1.396 20.188 1 40.19 213 ALA B C 1
ATOM 3552 O O . ALA B 1 213 ? 27.406 0.3 19.688 1 40.19 213 ALA B O 1
ATOM 3553 N N . ALA B 1 214 ? 28.031 2.398 20.156 1 39.25 214 ALA B N 1
ATOM 3554 C CA . ALA B 1 214 ? 29.453 2.258 19.875 1 39.25 214 ALA B CA 1
ATOM 3555 C C . ALA B 1 214 ? 30.031 1.025 20.578 1 39.25 214 ALA B C 1
ATOM 3557 O O . ALA B 1 214 ? 29.672 0.727 21.719 1 39.25 214 ALA B O 1
ATOM 3558 N N . ALA B 1 215 ? 30.422 -0.058 19.922 1 39.72 215 ALA B N 1
ATOM 3559 C CA . ALA B 1 215 ? 31.172 -1.122 20.578 1 39.72 215 ALA B CA 1
ATOM 3560 C C . ALA B 1 215 ? 32.062 -0.559 21.672 1 39.72 215 ALA B C 1
ATOM 3562 O O . ALA B 1 215 ? 32.719 0.473 21.5 1 39.72 215 ALA B O 1
ATOM 3563 N N . PRO B 1 216 ? 31.797 -0.913 22.984 1 37.75 216 PRO B N 1
ATOM 3564 C CA . PRO B 1 216 ? 32.719 -0.372 23.969 1 37.75 216 PRO B CA 1
ATOM 3565 C C . PRO B 1 216 ? 34.188 -0.403 23.484 1 37.75 216 PRO B C 1
ATOM 3567 O O . PRO B 1 216 ? 34.594 -1.34 22.797 1 37.75 216 PRO B O 1
ATOM 3570 N N . ILE B 1 217 ? 34.781 0.768 23.266 1 43.03 217 ILE B N 1
ATOM 3571 C CA . ILE B 1 217 ? 36.219 0.845 23.016 1 43.03 217 ILE B CA 1
ATOM 3572 C C . ILE B 1 217 ? 36.969 -0.123 23.922 1 43.03 217 ILE B C 1
ATOM 3574 O O . ILE B 1 217 ? 36.688 -0.192 25.125 1 43.03 217 ILE B O 1
ATOM 3578 N N . PRO B 1 218 ? 37.312 -1.29 23.406 1 41.94 218 PRO B N 1
ATOM 3579 C CA . PRO B 1 218 ? 38.031 -2.191 24.297 1 41.94 218 PRO B CA 1
ATOM 3580 C C . PRO B 1 218 ? 39 -1.45 25.234 1 41.94 218 PRO B C 1
ATOM 3582 O O . PRO B 1 218 ? 39.594 -0.453 24.844 1 41.94 218 PRO B O 1
ATOM 3585 N N . ALA B 1 219 ? 38.812 -1.523 26.578 1 45.88 219 ALA B N 1
ATOM 3586 C CA . ALA B 1 219 ? 39.656 -0.896 27.594 1 45.88 219 ALA B CA 1
ATOM 3587 C C . ALA B 1 219 ? 41.125 -1.035 27.234 1 45.88 219 ALA B C 1
ATOM 3589 O O . ALA B 1 219 ? 41.562 -2.064 26.703 1 45.88 219 ALA B O 1
ATOM 3590 N N . PRO B 1 220 ? 41.875 0.002 27.156 1 43.94 220 PRO B N 1
ATOM 3591 C CA . PRO B 1 220 ? 43.281 -0.037 26.797 1 43.94 220 PRO B CA 1
ATOM 3592 C C . PRO B 1 220 ? 44.031 -1.145 27.531 1 43.94 220 PRO B C 1
ATOM 3594 O O . PRO B 1 220 ? 43.656 -1.548 28.625 1 43.94 220 PRO B O 1
ATOM 3597 N N . ALA B 1 221 ? 44.688 -2.094 26.844 1 47.75 221 ALA B N 1
ATOM 3598 C CA . ALA B 1 221 ? 45.531 -3.156 27.391 1 47.75 221 ALA B CA 1
ATOM 3599 C C . ALA B 1 221 ? 46.375 -2.65 28.547 1 47.75 221 ALA B C 1
ATOM 3601 O O . ALA B 1 221 ? 46.812 -1.501 28.547 1 47.75 221 ALA B O 1
ATOM 3602 N N . PRO B 1 222 ? 46.125 -3.209 29.75 1 42 222 PRO B N 1
ATOM 3603 C CA . PRO B 1 222 ? 46.906 -2.754 30.906 1 42 222 PRO B CA 1
ATOM 3604 C C . PRO B 1 222 ? 48.375 -2.568 30.562 1 42 222 PRO B C 1
ATOM 3606 O O . PRO B 1 222 ? 48.938 -3.303 29.734 1 42 222 PRO B O 1
ATOM 3609 N N . ILE B 1 223 ? 48.844 -1.37 30.5 1 44.94 223 ILE B N 1
ATOM 3610 C CA . ILE B 1 223 ? 50.25 -1.072 30.328 1 44.94 223 ILE B CA 1
ATOM 3611 C C . ILE B 1 223 ? 51.094 -1.927 31.297 1 44.94 223 ILE B C 1
ATOM 3613 O O . ILE B 1 223 ? 50.781 -1.978 32.5 1 44.94 223 ILE B O 1
ATOM 3617 N N . SER B 1 224 ? 51.594 -3.17 30.875 1 40.72 224 SER B N 1
ATOM 3618 C CA . SER B 1 224 ? 52.594 -3.916 31.656 1 40.72 224 SER B CA 1
ATOM 3619 C C . SER B 1 224 ? 53.594 -2.984 32.312 1 40.72 224 SER B C 1
ATOM 3621 O O . SER B 1 224 ? 54.312 -2.246 31.594 1 40.72 224 SER B O 1
ATOM 3623 N N . SER B 1 225 ? 53.406 -2.652 33.562 1 32.03 225 SER B N 1
ATOM 3624 C CA . SER B 1 225 ? 54.594 -2.168 34.281 1 32.03 225 SER B CA 1
ATOM 3625 C C . SER B 1 225 ? 55.688 -3.23 34.312 1 32.03 225 SER B C 1
ATOM 3627 O O . SER B 1 225 ? 55.406 -4.422 34.438 1 32.03 225 SER B O 1
#

Solvent-accessible surface area (backbone atoms only — not comparable to full-atom values): 23779 Å² total; per-residue (Å²): 137,82,77,80,80,79,76,80,80,78,77,78,73,72,74,72,74,76,54,92,70,68,79,39,30,36,37,41,12,40,29,51,67,70,30,76,63,67,44,77,40,64,60,63,40,48,46,36,51,81,68,71,39,87,45,48,18,13,40,37,29,76,28,52,35,32,39,34,10,36,29,52,69,71,29,77,58,45,30,74,40,48,30,39,72,24,49,35,45,67,44,52,31,57,56,64,82,57,65,54,54,23,12,38,32,68,52,83,80,84,50,93,50,39,30,38,37,41,12,45,28,52,68,70,29,68,51,34,36,38,38,36,80,48,68,38,46,30,33,35,54,67,70,47,42,57,40,35,16,12,38,39,32,75,32,29,39,35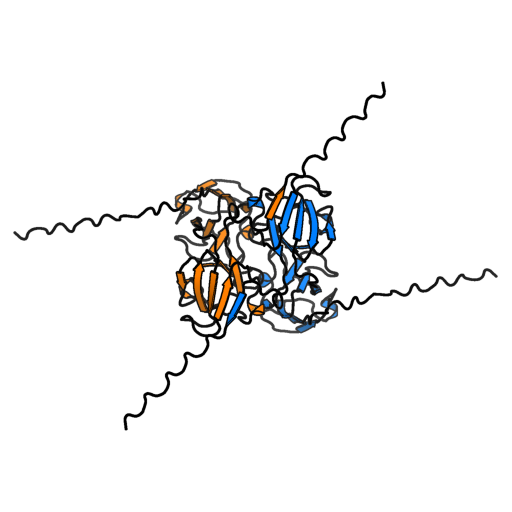,37,34,10,40,21,36,61,58,20,32,55,45,40,78,42,56,70,44,74,31,50,34,34,62,71,71,73,40,94,58,36,48,36,12,12,38,35,68,60,73,46,48,84,73,57,47,72,38,50,44,70,46,70,71,72,74,72,77,73,77,74,76,73,78,77,82,126,135,81,78,79,76,76,75,80,79,77,76,76,74,70,72,70,75,77,52,93,70,68,78,40,31,35,38,40,12,39,30,51,65,68,31,76,62,67,44,77,41,64,58,63,38,50,46,36,51,81,70,72,38,87,44,46,18,14,39,38,29,78,28,53,34,31,39,33,10,36,28,51,69,69,28,78,57,46,28,73,40,49,30,38,73,26,48,33,46,66,44,53,32,56,56,66,81,56,65,54,56,24,12,37,31,68,54,83,80,84,51,94,51,38,30,38,37,42,12,44,29,52,67,70,30,67,52,34,35,37,38,36,78,48,67,38,48,32,33,34,55,66,70,47,42,57,40,34,15,12,39,38,30,76,31,29,40,35,36,33,10,41,21,36,61,58,20,32,55,44,42,78,43,56,67,45,76,31,48,33,34,61,72,70,73,41,94,58,37,49,36,11,12,38,34,69,59,72,50,47,83,74,58,48,72,37,49,43,70,45,68,69,73,72,72,76,72,74,74,76,73,79,78,82,125

Secondary structure (DSSP, 8-state):
------------------------EEEEEEETTTEEEEEEESS-BS-GGGGT-S---EEEEEE--EEEEEETTTEEEEEEE-SEEE-SGGGT-SS-S-----EEEE-----S--EEEEEEEGGGEEEEEEEES--BS-GGGGT-TT---EEEEEESEEEEEEETTTEEEEEEE-SEEE-SGGGGT-SS----EEEEE--TTT--TTEEEE---------------/------------------------EEEEEEETTTEEEEEEESS-BS-GGGGT-S---EEEEEE--EEEEEETTTEEEEEEE-SEEE-SGGGT-SS-S-----EEEE-----S--EEEEEEEGGGEEEEEEEES--BS-GGGGT-TT---EEEEEESEEEEEEETTTEEEEEEE-SEEE-SGGGGT-SS----EEEEE--TTT--TTEEEE---------------

Nearest PDB structures (foldseek):
  3qk3-assembly1_A  TM=9.858E-01  e=1.697E-30  Homo sapiens
  3qk3-assembly1_C  TM=9.927E-01  e=6.231E-30  Homo sapiens
  1oki-assembly1_B  TM=9.788E-01  e=6.593E-28  Homo sapiens
  1ytq-assembly1_A  TM=4.924E-01  e=1.490E-25  Homo sapiens
  1blb-assembly1_B-2  TM=4.821E-01  e=7.193E-23  Bos taurus